Protein AF-0000000079760863 (afdb_homodimer)

Radius of gyration: 27.2 Å; Cα contacts (8 Å, |Δi|>4): 1030; chains: 2; bounding box: 60×74×77 Å

Nearest PDB structures (foldseek):
  4x6g-assembly1_D  TM=7.587E-01  e=1.994E-22  Pseudomonas aeruginosa PAO1
  4x6g-assembly2_H  TM=7.194E-01  e=5.318E-22  Pseudomonas aeruginosa PAO1
  1ixc-assembly1_B-2  TM=5.831E-01  e=1.824E-23  Cupriavidus necator
  7d98-assembly1_Q  TM=5.844E-01  e=5.173E-23  Cupriavidus necator
  4x6g-assembly1_C  TM=5.797E-01  e=3.462E-22  Pseudomonas aeruginosa PAO1

InterPro domains:
  IPR000847 LysR, HTH, N-terminal domain [PF00126] (4-62)
  IPR000847 LysR, HTH, N-terminal domain [PR00039] (18-29)
  IPR000847 LysR, HTH, N-terminal domain [PR00039] (29-39)
  IPR000847 LysR, HTH, N-terminal domain [PR00039] (39-50)
  IPR000847 LysR, HTH, N-terminal domain [PS50931] (1-58)
  IPR005119 LysR, substrate-binding [PF03466] (89-304)
  IPR036388 Winged helix-like DNA-binding domain superfamily [G3DSA:1.10.10.10] (1-87)
  IPR036390 Winged helix DNA-binding domain superfamily [SSF46785] (1-86)
  IPR050950 HTH-type LysR transcriptional regulators [PTHR30419] (1-305)

pLDDT: mean 84.94, std 11.43, range [38.78, 96.94]

Solvent-accessible surface area (backbone atoms only — not comparable to full-atom values): 33447 Å² total; per-residue (Å²): 137,55,77,67,56,42,52,50,58,48,37,29,54,73,55,23,22,61,59,62,21,14,58,73,68,73,47,53,44,68,56,50,50,48,50,51,52,51,52,25,58,76,68,71,46,65,39,58,43,78,51,98,79,26,40,41,64,32,73,59,20,49,52,47,45,53,52,35,51,50,51,52,48,51,51,51,33,47,53,48,50,50,38,52,73,62,61,47,65,60,49,77,46,34,35,32,30,38,53,82,48,37,51,56,44,44,55,58,37,50,62,57,46,40,71,77,38,72,51,44,46,71,42,62,40,69,42,54,69,73,55,40,53,51,32,41,75,69,60,73,30,57,36,32,41,44,63,71,80,77,89,48,89,67,44,38,79,43,81,40,36,65,36,48,39,25,39,36,30,9,70,81,36,76,68,37,65,66,42,70,75,45,62,47,87,85,87,55,56,31,66,56,64,71,84,71,50,59,82,42,49,36,37,38,46,45,64,89,38,64,69,13,38,49,49,52,50,48,33,54,74,70,69,44,66,72,47,97,58,43,52,44,91,40,67,63,22,48,51,52,27,12,52,68,57,71,27,31,32,71,42,49,44,63,58,62,71,61,50,58,60,95,58,65,58,40,60,22,24,62,80,44,96,71,40,54,47,51,34,30,40,31,33,55,55,87,58,67,74,44,71,70,53,52,49,49,54,53,48,52,26,36,59,56,67,68,54,82,129,138,54,77,68,54,42,51,50,58,50,35,30,55,72,56,24,24,62,58,60,20,14,58,73,68,73,47,53,44,68,57,49,50,49,50,51,52,50,52,26,57,74,67,70,46,67,39,57,43,78,52,98,79,27,41,40,65,32,75,60,20,49,52,48,44,52,51,37,50,49,51,52,47,52,50,51,31,49,53,48,51,50,38,53,72,63,61,46,65,60,48,77,45,34,36,32,32,39,55,80,49,37,50,55,44,44,55,57,37,51,61,58,46,40,72,77,36,72,50,45,46,72,42,62,40,70,42,54,69,75,54,40,53,52,32,42,74,70,60,72,31,56,34,33,40,44,63,71,82,78,88,48,90,66,42,38,80,41,81,40,37,64,36,48,38,25,39,36,29,8,70,83,36,77,70,35,65,68,43,70,75,46,65,47,89,84,85,57,55,32,67,56,65,73,83,72,50,59,83,43,49,37,38,40,47,45,62,91,36,65,68,14,37,48,49,53,51,49,33,56,74,70,70,41,67,73,49,96,58,43,54,43,91,40,66,64,22,49,52,52,26,13,53,68,58,71,26,32,31,72,42,48,45,64,56,62,71,62,50,60,59,95,60,63,61,40,60,22,25,61,80,45,96,71,41,54,47,49,35,30,40,31,32,54,56,86,58,69,72,44,71,68,54,51,49,49,53,54,50,53,25,38,59,56,68,67,55,80,128

Structure (mmCIF, N/CA/C/O backbone):
data_AF-0000000079760863-model_v1
#
loop_
_entity.id
_entity.type
_entity.pdbx_description
1 polymer 'HTH-type transcriptional regulator CynR'
#
loop_
_atom_site.group_PDB
_atom_site.id
_atom_site.type_symbol
_atom_site.label_atom_id
_atom_site.label_alt_id
_atom_site.label_comp_id
_atom_site.label_asym_id
_atom_site.label_entity_id
_atom_site.label_seq_id
_atom_site.pdbx_PDB_ins_code
_atom_site.Cartn_x
_atom_site.Cartn_y
_atom_site.Cartn_z
_atom_site.occupancy
_atom_site.B_iso_or_equiv
_atom_site.auth_seq_id
_atom_site.auth_comp_id
_atom_site.auth_asym_id
_atom_site.auth_atom_id
_atom_site.pdbx_PDB_model_num
ATOM 1 N N . MET A 1 1 ? 11.883 18.141 37.844 1 45.69 1 MET A N 1
ATOM 2 C CA . MET A 1 1 ? 11.547 17.219 36.781 1 45.69 1 MET A CA 1
ATOM 3 C C . MET A 1 1 ? 11.891 17.828 35.406 1 45.69 1 MET A C 1
ATOM 5 O O . MET A 1 1 ? 11.555 18.984 35.125 1 45.69 1 MET A O 1
ATOM 9 N N . ASN A 1 2 ? 12.93 17.328 34.875 1 58.75 2 ASN A N 1
ATOM 10 C CA . ASN A 1 2 ? 13.438 17.797 33.562 1 58.75 2 ASN A CA 1
ATOM 11 C C . ASN A 1 2 ? 12.68 17.172 32.406 1 58.75 2 ASN A C 1
ATOM 13 O O . ASN A 1 2 ? 12.305 16 32.469 1 58.75 2 ASN A O 1
ATOM 17 N N . ILE A 1 3 ? 12.219 17.969 31.547 1 65.38 3 ILE A N 1
ATOM 18 C CA . ILE A 1 3 ? 11.414 17.594 30.406 1 65.38 3 ILE A CA 1
ATOM 19 C C . ILE A 1 3 ? 12.047 16.391 29.703 1 65.38 3 ILE A C 1
ATOM 21 O O . ILE A 1 3 ? 11.336 15.508 29.203 1 65.38 3 ILE A O 1
ATOM 25 N N . HIS A 1 4 ? 13.258 16.281 29.844 1 65.5 4 HIS A N 1
ATOM 26 C CA . HIS A 1 4 ? 13.977 15.172 29.203 1 65.5 4 HIS A CA 1
ATOM 27 C C . HIS A 1 4 ? 13.695 13.852 29.922 1 65.5 4 HIS A C 1
ATOM 29 O O . HIS A 1 4 ? 13.625 12.805 29.281 1 65.5 4 HIS A O 1
ATOM 35 N N . GLU A 1 5 ? 13.484 14.086 31.125 1 72.62 5 GLU A N 1
ATOM 36 C CA . GLU A 1 5 ? 13.273 12.883 31.938 1 72.62 5 GLU A CA 1
ATOM 37 C C . GLU A 1 5 ? 11.898 12.273 31.672 1 72.62 5 GLU A C 1
ATOM 39 O O . GLU A 1 5 ? 11.695 11.07 31.875 1 72.62 5 GLU A O 1
ATOM 44 N N . LEU A 1 6 ? 11.055 13.117 31.297 1 77.69 6 LEU A N 1
ATOM 45 C CA . LEU A 1 6 ? 9.719 12.625 30.969 1 77.69 6 LEU A CA 1
ATOM 46 C C . LEU A 1 6 ? 9.781 11.625 29.812 1 77.69 6 LEU A C 1
ATOM 48 O O . LEU A 1 6 ? 9.07 10.625 29.812 1 77.69 6 LEU A O 1
ATOM 52 N N . ASN A 1 7 ? 10.672 11.844 28.922 1 80.06 7 ASN A N 1
ATOM 53 C CA . ASN A 1 7 ? 10.852 10.969 27.766 1 80.06 7 ASN A CA 1
ATOM 54 C C . ASN A 1 7 ? 11.406 9.609 28.172 1 80.06 7 ASN A C 1
ATOM 56 O O . ASN A 1 7 ? 11.117 8.602 27.516 1 80.06 7 ASN A O 1
ATOM 60 N N . TYR A 1 8 ? 12.133 9.641 29.281 1 83.75 8 TYR A N 1
ATOM 61 C CA . TYR A 1 8 ? 12.734 8.398 29.734 1 83.75 8 TYR A CA 1
ATOM 62 C C . TYR A 1 8 ? 11.664 7.383 30.125 1 83.75 8 TYR A C 1
ATOM 64 O O . TYR A 1 8 ? 11.703 6.23 29.688 1 83.75 8 TYR A O 1
ATOM 72 N N . VAL A 1 9 ? 10.711 7.859 30.844 1 84.5 9 VAL A N 1
ATOM 73 C CA . VAL A 1 9 ? 9.648 6.98 31.344 1 84.5 9 VAL A CA 1
ATOM 74 C C . VAL A 1 9 ? 8.82 6.465 30.172 1 84.5 9 VAL A C 1
ATOM 76 O O . VAL A 1 9 ? 8.492 5.277 30.109 1 84.5 9 VAL A O 1
ATOM 79 N N . LEU A 1 10 ? 8.578 7.301 29.25 1 83.81 10 LEU A N 1
ATOM 80 C CA . LEU A 1 10 ? 7.77 6.922 28.094 1 83.81 10 LEU A CA 1
ATOM 81 C C . LEU A 1 10 ? 8.5 5.895 27.234 1 83.81 10 LEU A C 1
ATOM 83 O O . LEU A 1 10 ? 7.883 4.945 26.734 1 83.81 10 LEU A O 1
ATOM 87 N N . CYS A 1 11 ? 9.719 6.066 27.094 1 85.75 11 CYS A N 1
ATOM 88 C CA . CYS A 1 11 ? 10.523 5.152 26.297 1 85.75 11 CYS A CA 1
ATOM 89 C C . CYS A 1 11 ? 10.617 3.785 26.953 1 85.75 11 CYS A C 1
ATOM 91 O O . CYS A 1 11 ? 10.578 2.758 26.281 1 85.75 11 CYS A O 1
ATOM 93 N N . ILE A 1 12 ? 10.758 3.795 28.234 1 88.19 12 ILE A N 1
ATOM 94 C CA . ILE A 1 12 ? 10.805 2.541 28.984 1 88.19 12 ILE A CA 1
ATOM 95 C C . ILE A 1 12 ? 9.492 1.784 28.797 1 88.19 12 ILE A C 1
ATOM 97 O O . ILE A 1 12 ? 9.492 0.575 28.547 1 88.19 12 ILE A O 1
ATOM 101 N N . ALA A 1 13 ? 8.438 2.482 28.844 1 84.5 13 ALA A N 1
ATOM 102 C CA . ALA A 1 13 ? 7.125 1.866 28.688 1 84.5 13 ALA A CA 1
ATOM 103 C C . ALA A 1 13 ? 6.945 1.314 27.281 1 84.5 13 ALA A C 1
ATOM 105 O O . ALA A 1 13 ? 6.371 0.239 27.094 1 84.5 13 ALA A O 1
ATOM 106 N N . LYS A 1 14 ? 7.367 2.109 26.344 1 79.38 14 LYS A N 1
ATOM 107 C CA . LYS A 1 14 ? 7.266 1.755 24.938 1 79.38 14 LYS A CA 1
ATOM 108 C C . LYS A 1 14 ? 7.977 0.434 24.656 1 79.38 14 LYS A C 1
ATOM 110 O O . LYS A 1 14 ? 7.426 -0.436 23.969 1 79.38 14 LYS A O 1
ATOM 115 N N . HIS A 1 15 ? 9.125 0.289 25.125 1 81.31 15 HIS A N 1
ATOM 116 C CA . HIS A 1 15 ? 9.961 -0.858 24.797 1 81.31 15 HIS A CA 1
ATOM 117 C C . HIS A 1 15 ? 9.82 -1.969 25.828 1 81.31 15 HIS A C 1
ATOM 119 O O . HIS A 1 15 ? 10.18 -3.119 25.562 1 81.31 15 HIS A O 1
ATOM 125 N N . GLN A 1 16 ? 9.328 -1.626 27 1 84.12 16 GLN A N 1
ATOM 126 C CA . GLN A 1 16 ? 9.219 -2.516 28.141 1 84.12 16 GLN A CA 1
ATOM 127 C C . GLN A 1 16 ? 10.539 -3.229 28.422 1 84.12 16 GLN A C 1
ATOM 129 O O . GLN A 1 16 ? 10.547 -4.352 28.938 1 84.12 16 GLN A O 1
ATOM 134 N N . ASN A 1 17 ? 11.547 -2.656 27.875 1 86.06 17 ASN A N 1
ATOM 135 C CA . ASN A 1 17 ? 12.914 -3.131 28.016 1 86.06 17 ASN A CA 1
ATOM 136 C C . ASN A 1 17 ? 13.891 -1.974 28.203 1 86.06 17 ASN A C 1
ATOM 138 O O . ASN A 1 17 ? 13.977 -1.08 27.359 1 86.06 17 ASN A O 1
ATOM 142 N N . MET A 1 18 ? 14.672 -2.092 29.281 1 88.94 18 MET A N 1
ATOM 143 C CA . MET A 1 18 ? 15.539 -0.987 29.688 1 88.94 18 MET A CA 1
ATOM 144 C C . MET A 1 18 ? 16.656 -0.781 28.672 1 88.94 18 MET A C 1
ATOM 146 O O . MET A 1 18 ? 16.969 0.355 28.312 1 88.94 18 MET A O 1
ATOM 150 N N . THR A 1 19 ? 17.109 -1.841 28.156 1 87.06 19 THR A N 1
ATOM 151 C CA . THR A 1 19 ? 18.219 -1.749 27.203 1 87.06 19 THR A CA 1
ATOM 152 C C . THR A 1 19 ? 17.734 -1.143 25.891 1 87.06 19 THR A C 1
ATOM 154 O O . THR A 1 19 ? 18.406 -0.259 25.328 1 87.06 19 THR A O 1
ATOM 157 N N . LYS A 1 20 ? 16.656 -1.593 25.469 1 86.44 20 LYS A N 1
ATOM 158 C CA . LYS A 1 20 ? 16.094 -1.073 24.219 1 86.44 20 LYS A CA 1
ATOM 159 C C . LYS A 1 20 ? 15.711 0.396 24.359 1 86.44 20 LYS A C 1
ATOM 161 O O . LYS A 1 20 ? 15.938 1.193 23.453 1 86.44 20 LYS A O 1
ATOM 166 N N . ALA A 1 21 ? 15.18 0.655 25.469 1 86.81 21 ALA A N 1
ATOM 167 C CA . ALA A 1 21 ? 14.789 2.039 25.734 1 86.81 21 ALA A CA 1
ATOM 168 C C . ALA A 1 21 ? 16.016 2.953 25.781 1 86.81 21 ALA A C 1
ATOM 170 O O . ALA A 1 21 ? 16 4.031 25.172 1 86.81 21 ALA A O 1
ATOM 171 N N . ALA A 1 22 ? 17.047 2.525 26.359 1 86.88 22 ALA A N 1
ATOM 172 C CA . ALA A 1 22 ? 18.281 3.312 26.469 1 86.88 22 ALA A CA 1
ATOM 173 C C . ALA A 1 22 ? 18.891 3.547 25.094 1 86.88 22 ALA A C 1
ATOM 175 O O . ALA A 1 22 ? 19.375 4.645 24.797 1 86.88 22 ALA A O 1
ATOM 176 N N . ARG A 1 23 ? 18.797 2.574 24.312 1 83.31 23 ARG A N 1
ATOM 177 C CA . ARG A 1 23 ? 19.328 2.674 22.953 1 83.31 23 ARG A CA 1
ATOM 178 C C . ARG A 1 23 ? 18.594 3.74 22.156 1 83.31 23 ARG A C 1
ATOM 180 O O . ARG A 1 23 ? 19.219 4.547 21.453 1 83.31 23 ARG A O 1
ATOM 187 N N . GLU A 1 24 ? 17.359 3.744 22.406 1 77.44 24 GLU A N 1
ATOM 188 C CA . GLU A 1 24 ? 16.562 4.734 21.688 1 77.44 24 GLU A CA 1
ATOM 189 C C . GLU A 1 24 ? 16.859 6.145 22.188 1 77.44 24 GLU A C 1
ATOM 191 O O . GLU A 1 24 ? 16.828 7.102 21.406 1 77.44 24 GLU A O 1
ATOM 196 N N . LEU A 1 25 ? 17.188 6.25 23.375 1 79.06 25 LEU A N 1
ATOM 197 C CA . LEU A 1 25 ? 17.391 7.547 24.016 1 79.06 25 LEU A CA 1
ATOM 198 C C . LEU A 1 25 ? 18.859 7.98 23.891 1 79.06 25 LEU A C 1
ATOM 200 O O . LEU A 1 25 ? 19.203 9.094 24.297 1 79.06 25 LEU A O 1
ATOM 204 N N . TYR A 1 26 ? 19.641 7.078 23.297 1 79.94 26 TYR A N 1
ATOM 205 C CA . TYR A 1 26 ? 21.062 7.336 23.094 1 79.94 26 TYR A CA 1
ATOM 206 C C . TYR A 1 26 ? 21.766 7.602 24.422 1 79.94 26 TYR A C 1
ATOM 208 O O . TYR A 1 26 ? 22.562 8.531 24.547 1 79.94 26 TYR A O 1
ATOM 216 N N . ILE A 1 27 ? 21.359 6.82 25.438 1 82.44 27 ILE A N 1
ATOM 217 C CA . ILE A 1 27 ? 22.016 6.848 26.75 1 82.44 27 ILE A CA 1
ATOM 218 C C . ILE A 1 27 ? 22.297 5.422 27.219 1 82.44 27 ILE A C 1
ATOM 220 O O . ILE A 1 27 ? 21.859 4.457 26.594 1 82.44 27 ILE A O 1
ATOM 224 N N . SER A 1 28 ? 23.188 5.242 28.141 1 85.81 28 SER A N 1
ATOM 225 C CA . SER A 1 28 ? 23.516 3.914 28.656 1 85.81 28 SER A CA 1
ATOM 226 C C . SER A 1 28 ? 22.375 3.367 29.516 1 85.81 28 SER A C 1
ATOM 228 O O . SER A 1 28 ? 21.625 4.133 30.125 1 85.81 28 SER A O 1
ATOM 230 N N . GLN A 1 29 ? 22.281 2.096 29.453 1 89.25 29 GLN A N 1
ATOM 231 C CA . GLN A 1 29 ? 21.25 1.425 30.234 1 89.25 29 GLN A CA 1
ATOM 232 C C . GLN A 1 29 ? 21.406 1.732 31.719 1 89.25 29 GLN A C 1
ATOM 234 O O . GLN A 1 29 ? 20.422 2.031 32.406 1 89.25 29 GLN A O 1
ATOM 239 N N . PRO A 1 30 ? 22.641 1.78 32.312 1 90.31 30 PRO A N 1
ATOM 240 C CA . PRO A 1 30 ? 22.75 2.141 33.719 1 90.31 30 PRO A CA 1
ATOM 241 C C . PRO A 1 30 ? 22.281 3.561 34.031 1 90.31 30 PRO A C 1
ATOM 243 O O . PRO A 1 30 ? 21.688 3.814 35.062 1 90.31 30 PRO A O 1
ATOM 246 N N . THR A 1 31 ? 22.516 4.426 33.156 1 86.56 31 THR A N 1
ATOM 247 C CA . THR A 1 31 ? 22.078 5.809 33.312 1 86.56 31 THR A CA 1
ATOM 248 C C . THR A 1 31 ? 20.547 5.895 33.344 1 86.56 31 THR A C 1
ATOM 250 O O . THR A 1 31 ? 19.969 6.57 34.188 1 86.56 31 THR A O 1
ATOM 253 N N . LEU A 1 32 ? 19.984 5.223 32.406 1 90.88 32 LEU A N 1
ATOM 254 C CA . LEU A 1 32 ? 18.531 5.219 32.344 1 90.88 32 LEU A CA 1
ATOM 255 C C . LEU A 1 32 ? 17.938 4.605 33.625 1 90.88 32 LEU A C 1
ATOM 257 O O . LEU A 1 32 ? 16.953 5.109 34.156 1 90.88 32 LEU A O 1
ATOM 261 N N . SER A 1 33 ? 18.547 3.512 34.062 1 91.06 33 SER A N 1
ATOM 262 C CA . SER A 1 33 ? 18.094 2.842 35.281 1 91.06 33 SER A CA 1
ATOM 263 C C . SER A 1 33 ? 18.203 3.756 36.5 1 91.06 33 SER A C 1
ATOM 265 O O . SER A 1 33 ? 17.297 3.811 37.344 1 91.06 33 SER A O 1
ATOM 267 N N . LYS A 1 34 ? 19.297 4.453 36.562 1 90.12 34 LYS A N 1
ATOM 268 C CA . LYS A 1 34 ? 19.516 5.391 37.656 1 90.12 34 LYS A CA 1
ATOM 269 C C . LYS A 1 34 ? 18.453 6.496 37.656 1 90.12 34 LYS A C 1
ATOM 271 O O . LYS A 1 34 ? 17.953 6.887 38.719 1 90.12 34 LYS A O 1
ATOM 276 N N . HIS A 1 35 ? 18.25 6.949 36.5 1 88.38 35 HIS A N 1
ATOM 277 C CA . HIS A 1 35 ? 17.25 8.016 36.375 1 88.38 35 HIS A CA 1
ATOM 278 C C . HIS A 1 35 ? 15.883 7.539 36.844 1 88.38 35 HIS A C 1
ATOM 280 O O . HIS A 1 35 ? 15.172 8.258 37.531 1 88.38 35 HIS A O 1
ATOM 286 N N . LEU A 1 36 ? 15.539 6.359 36.406 1 90.19 36 LEU A N 1
ATOM 287 C CA . LEU A 1 36 ? 14.234 5.82 36.781 1 90.19 36 LEU A CA 1
ATOM 288 C C . LEU A 1 36 ? 14.164 5.645 38.312 1 90.19 36 LEU A C 1
ATOM 290 O O . LEU A 1 36 ? 13.156 5.996 38.906 1 90.19 36 LEU A O 1
ATOM 294 N N . GLY A 1 37 ? 15.164 5.02 38.875 1 89.81 37 GLY A N 1
ATOM 295 C CA . GLY A 1 37 ? 15.211 4.855 40.312 1 89.81 37 GLY A CA 1
ATOM 296 C C . GLY A 1 37 ? 15.094 6.168 41.062 1 89.81 37 GLY A C 1
ATOM 297 O O . GLY A 1 37 ? 14.359 6.254 42.062 1 89.81 37 GLY A O 1
ATOM 298 N N . LYS A 1 38 ? 15.844 7.125 40.594 1 86.44 38 LYS A N 1
ATOM 299 C CA . LYS A 1 38 ? 15.789 8.445 41.219 1 86.44 38 LYS A CA 1
ATOM 300 C C . LYS A 1 38 ? 14.383 9.039 41.125 1 86.44 38 LYS A C 1
ATOM 302 O O . LYS A 1 38 ? 13.875 9.586 42.125 1 86.44 38 LYS A O 1
ATOM 307 N N . LEU A 1 39 ? 13.797 8.992 39.969 1 85.25 39 LEU A N 1
ATOM 308 C CA . LEU A 1 39 ? 12.453 9.523 39.75 1 85.25 39 LEU A CA 1
ATOM 309 C C . LEU A 1 39 ? 11.445 8.836 40.656 1 85.25 39 LEU A C 1
ATOM 311 O O . LEU A 1 39 ? 10.617 9.5 41.312 1 85.25 39 LEU A O 1
ATOM 315 N N . GLU A 1 40 ? 11.555 7.457 40.781 1 88.62 40 GLU A N 1
ATOM 316 C CA . GLU A 1 40 ? 10.633 6.703 41.625 1 88.62 40 GLU A CA 1
ATOM 317 C C . GLU A 1 40 ? 10.82 7.047 43.094 1 88.62 40 GLU A C 1
ATOM 319 O O . GLU A 1 40 ? 9.844 7.129 43.844 1 88.62 40 GLU A O 1
ATOM 324 N N . ARG A 1 41 ? 12.023 7.316 43.469 1 85.75 41 ARG A N 1
ATOM 325 C CA . ARG A 1 41 ? 12.312 7.73 44.844 1 85.75 41 ARG A CA 1
ATOM 326 C C . ARG A 1 41 ? 11.734 9.109 45.125 1 85.75 41 ARG A C 1
ATOM 328 O O . ARG A 1 41 ? 11.148 9.328 46.188 1 85.75 41 ARG A O 1
ATOM 335 N N . GLU A 1 42 ? 11.898 9.977 44.25 1 81.5 42 GLU A N 1
ATOM 336 C CA . GLU A 1 42 ? 11.391 11.336 44.438 1 81.5 42 GLU A CA 1
ATOM 337 C C . GLU A 1 42 ? 9.867 11.344 44.5 1 81.5 42 GLU A C 1
ATOM 339 O O . GLU A 1 42 ? 9.281 12.109 45.281 1 81.5 42 GLU A O 1
ATOM 344 N N . LEU A 1 43 ? 9.305 10.453 43.719 1 80.62 43 LEU A N 1
ATOM 345 C CA . LEU A 1 43 ? 7.848 10.383 43.656 1 80.62 43 LEU A CA 1
ATOM 346 C C . LEU A 1 43 ? 7.312 9.539 44.812 1 80.62 43 LEU A C 1
ATOM 348 O O . LEU A 1 43 ? 6.133 9.633 45.156 1 80.62 43 LEU A O 1
ATOM 352 N N . GLY A 1 44 ? 8.156 8.695 45.344 1 85 44 GLY A N 1
ATOM 353 C CA . GLY A 1 44 ? 7.777 7.812 46.438 1 85 44 GLY A CA 1
ATOM 354 C C . GLY A 1 44 ? 6.922 6.641 46 1 85 44 GLY A C 1
ATOM 355 O O . GLY A 1 44 ? 6.199 6.055 46.812 1 85 44 GLY A O 1
ATOM 356 N N . ILE A 1 45 ? 6.863 6.469 44.75 1 84.38 45 ILE A N 1
ATOM 357 C CA . ILE A 1 45 ? 6.043 5.398 44.188 1 84.38 45 ILE A CA 1
ATOM 358 C C . ILE A 1 45 ? 6.77 4.738 43.031 1 84.38 45 ILE A C 1
ATOM 360 O O . ILE A 1 45 ? 7.555 5.387 42.312 1 84.38 45 ILE A O 1
ATOM 364 N N . LYS A 1 46 ? 6.52 3.455 42.812 1 89.81 46 LYS A N 1
ATOM 365 C CA . LYS A 1 46 ? 7.086 2.736 41.656 1 89.81 46 LYS A CA 1
ATOM 366 C C . LYS A 1 46 ? 6.262 2.967 40.406 1 89.81 46 LYS A C 1
ATOM 368 O O . LYS A 1 46 ? 5.031 2.883 40.438 1 89.81 46 LYS A O 1
ATOM 373 N N . LEU A 1 47 ? 6.945 3.256 39.344 1 89.38 47 LEU A N 1
ATOM 374 C CA . LEU A 1 47 ? 6.27 3.498 38.094 1 89.38 47 LEU A CA 1
ATOM 375 C C . LEU A 1 47 ? 6.207 2.223 37.25 1 89.38 47 LEU A C 1
ATOM 377 O O . LEU A 1 47 ? 5.324 2.07 36.406 1 89.38 47 LEU A O 1
ATOM 381 N N . PHE A 1 48 ? 7.18 1.295 37.438 1 92.38 48 PHE A N 1
ATOM 382 C CA . PHE A 1 48 ? 7.238 0.048 36.688 1 92.38 48 PHE A CA 1
ATOM 383 C C . PHE A 1 48 ? 7.422 -1.142 37.625 1 92.38 48 PHE A C 1
ATOM 385 O O . PHE A 1 48 ? 8.109 -1.036 38.656 1 92.38 48 PHE A O 1
ATOM 392 N N . ASN A 1 49 ? 6.695 -2.26 37.219 1 87.56 49 ASN A N 1
ATOM 393 C CA . ASN A 1 49 ? 6.984 -3.564 37.812 1 87.56 49 ASN A CA 1
ATOM 394 C C . ASN A 1 49 ? 7.848 -4.414 36.875 1 87.56 49 ASN A C 1
ATOM 396 O O . ASN A 1 49 ? 7.641 -4.418 35.688 1 87.56 49 ASN A O 1
ATOM 400 N N . ARG A 1 50 ? 8.867 -4.887 37.406 1 82.56 50 ARG A N 1
ATOM 401 C CA . ARG A 1 50 ? 9.734 -5.754 36.625 1 82.56 50 ARG A CA 1
ATOM 402 C C . ARG A 1 50 ? 9.242 -7.199 36.656 1 82.56 50 ARG A C 1
ATOM 404 O O . ARG A 1 50 ? 9.188 -7.816 37.719 1 82.56 50 ARG A O 1
ATOM 411 N N . VAL A 1 51 ? 8.672 -7.656 35.594 1 75.56 51 VAL A N 1
ATOM 412 C CA . VAL A 1 51 ? 8.242 -9.047 35.438 1 75.56 51 VAL A CA 1
ATOM 413 C C . VAL A 1 51 ? 9.062 -9.727 34.344 1 75.56 51 VAL A C 1
ATOM 415 O O . VAL A 1 51 ? 9.008 -9.32 33.188 1 75.56 51 VAL A O 1
ATOM 418 N N . ASP A 1 52 ? 9.727 -10.844 34.531 1 72.38 52 ASP A N 1
ATOM 419 C CA . ASP A 1 52 ? 10.523 -11.609 33.594 1 72.38 52 ASP A CA 1
ATOM 420 C C . ASP A 1 52 ? 11.367 -10.695 32.719 1 72.38 52 ASP A C 1
ATOM 422 O O . ASP A 1 52 ? 11.328 -10.797 31.484 1 72.38 52 ASP A O 1
ATOM 426 N N . ASN A 1 53 ? 11.906 -9.641 33.25 1 75.5 53 ASN A N 1
ATOM 427 C CA . ASN A 1 53 ? 12.82 -8.719 32.562 1 75.5 53 ASN A CA 1
ATOM 428 C C . ASN A 1 53 ? 12.062 -7.691 31.734 1 75.5 53 ASN A C 1
ATOM 430 O O . ASN A 1 53 ? 12.656 -7.004 30.906 1 75.5 53 ASN A O 1
ATOM 434 N N . CYS A 1 54 ? 10.766 -7.734 31.984 1 82.31 54 CYS A N 1
ATOM 435 C CA . CYS A 1 54 ? 9.938 -6.738 31.312 1 82.31 54 CYS A CA 1
ATOM 436 C C . CYS A 1 54 ? 9.453 -5.676 32.281 1 82.31 54 CYS A C 1
ATOM 438 O O . CYS A 1 54 ? 9.047 -5.996 33.406 1 82.31 54 CYS A O 1
ATOM 440 N N . TYR A 1 55 ? 9.641 -4.477 31.922 1 87.31 55 TYR A N 1
ATOM 441 C CA . TYR A 1 55 ? 9.141 -3.354 32.688 1 87.31 55 TYR A CA 1
ATOM 442 C C . TYR A 1 55 ? 7.703 -3.023 32.312 1 87.31 55 TYR A C 1
ATOM 444 O O . TYR A 1 55 ? 7.449 -2.459 31.266 1 87.31 55 TYR A O 1
ATOM 452 N N . ILE A 1 56 ? 6.812 -3.387 33.25 1 84.69 56 ILE A N 1
ATOM 453 C CA . ILE A 1 56 ? 5.395 -3.146 33 1 84.69 56 ILE A CA 1
ATOM 454 C C . ILE A 1 56 ? 4.918 -1.969 33.844 1 84.69 56 ILE A C 1
ATOM 456 O O . ILE A 1 56 ? 5.133 -1.94 35.062 1 84.69 56 ILE A O 1
ATOM 460 N N . PRO A 1 57 ? 4.309 -0.997 33.188 1 85.62 57 PRO A N 1
ATOM 461 C CA . PRO A 1 57 ? 3.84 0.166 33.938 1 85.62 57 PRO A CA 1
ATOM 462 C C . PRO A 1 57 ? 2.836 -0.206 35.031 1 85.62 57 PRO A C 1
ATOM 464 O O . PRO A 1 57 ? 1.955 -1.039 34.812 1 85.62 57 PRO A O 1
ATOM 467 N N . THR A 1 58 ? 3.043 0.284 36.281 1 83 58 THR A N 1
ATOM 468 C CA . THR A 1 58 ? 2.043 0.211 37.312 1 83 58 THR A CA 1
ATOM 469 C C . THR A 1 58 ? 0.888 1.169 37.031 1 83 58 THR A C 1
ATOM 471 O O . THR A 1 58 ? 0.881 1.86 36.031 1 83 58 THR A O 1
ATOM 474 N N . TYR A 1 59 ? -0.079 1.11 37.938 1 80.25 59 TYR A N 1
ATOM 475 C CA . TYR A 1 59 ? -1.14 2.105 37.812 1 80.25 59 TYR A CA 1
ATOM 476 C C . TYR A 1 59 ? -0.571 3.518 37.844 1 80.25 59 TYR A C 1
ATOM 478 O O . TYR A 1 59 ? -0.939 4.375 37.031 1 80.25 59 TYR A O 1
ATOM 486 N N . ALA A 1 60 ? 0.246 3.711 38.812 1 82.12 60 ALA A N 1
ATOM 487 C CA . ALA A 1 60 ? 0.92 5.004 38.938 1 82.12 60 ALA A CA 1
ATOM 488 C C . ALA A 1 60 ? 1.764 5.297 37.688 1 82.12 60 ALA A C 1
ATOM 490 O O . ALA A 1 60 ? 1.843 6.445 37.25 1 82.12 60 ALA A O 1
ATOM 491 N N . GLY A 1 61 ? 2.389 4.258 37.188 1 84.25 61 GLY A N 1
ATOM 492 C CA . GLY A 1 61 ? 3.166 4.41 35.969 1 84.25 61 GLY A CA 1
ATOM 493 C C . GLY A 1 61 ? 2.334 4.867 34.812 1 84.25 61 GLY A C 1
ATOM 494 O O . GLY A 1 61 ? 2.744 5.762 34.062 1 84.25 61 GLY A O 1
ATOM 495 N N . ARG A 1 62 ? 1.191 4.383 34.719 1 79.44 62 ARG A N 1
ATOM 496 C CA . ARG A 1 62 ? 0.29 4.75 33.656 1 79.44 62 ARG A CA 1
ATOM 497 C C . ARG A 1 62 ? -0.167 6.199 33.781 1 79.44 62 ARG A C 1
ATOM 499 O O . ARG A 1 62 ? -0.224 6.934 32.781 1 79.44 62 ARG A O 1
ATOM 506 N N . ARG A 1 63 ? -0.443 6.574 34.969 1 78.94 63 ARG A N 1
ATOM 507 C CA . ARG A 1 63 ? -0.867 7.949 35.219 1 78.94 63 ARG A CA 1
ATOM 508 C C . ARG A 1 63 ? 0.267 8.93 34.938 1 78.94 63 ARG A C 1
ATOM 510 O O . ARG A 1 63 ? 0.042 10 34.375 1 78.94 63 ARG A O 1
ATOM 517 N N . TYR A 1 64 ? 1.411 8.547 35.344 1 80.31 64 TYR A N 1
ATOM 518 C CA . TYR A 1 64 ? 2.572 9.391 35.094 1 80.31 64 TYR A CA 1
ATOM 519 C C . TYR A 1 64 ? 2.846 9.516 33.594 1 80.31 64 TYR A C 1
ATOM 521 O O . TYR A 1 64 ? 3.207 10.586 33.125 1 80.31 64 TYR A O 1
ATOM 529 N N . MET A 1 65 ? 2.67 8.445 32.938 1 81.19 65 MET A N 1
ATOM 530 C CA . MET A 1 65 ? 2.867 8.461 31.5 1 81.19 65 MET A CA 1
ATOM 531 C C . MET A 1 65 ? 1.896 9.43 30.828 1 81.19 65 MET A C 1
ATOM 533 O O . MET A 1 65 ? 2.27 10.141 29.906 1 81.19 65 MET A O 1
ATOM 537 N N . GLU A 1 66 ? 0.737 9.438 31.297 1 75.19 66 GLU A N 1
ATOM 538 C CA . GLU A 1 66 ? -0.257 10.367 30.781 1 75.19 66 GLU A CA 1
ATOM 539 C C . GLU A 1 66 ? 0.16 11.82 31.016 1 75.19 66 GLU A C 1
ATOM 541 O O . GLU A 1 66 ? 0.074 12.648 30.109 1 75.19 66 GLU A O 1
ATOM 546 N N . TYR A 1 67 ? 0.566 11.992 32.281 1 72.5 67 TYR A N 1
ATOM 547 C CA . TYR A 1 67 ? 1.066 13.312 32.625 1 72.5 67 TYR A CA 1
ATOM 548 C C . TYR A 1 67 ? 2.256 13.711 31.766 1 72.5 67 TYR A C 1
ATOM 550 O O . TYR A 1 67 ? 2.287 14.805 31.219 1 72.5 67 TYR A O 1
ATOM 558 N N . ALA A 1 68 ? 3.207 12.852 31.688 1 77.69 68 ALA A N 1
ATOM 559 C CA . ALA A 1 68 ? 4.422 13.109 30.922 1 77.69 68 ALA A CA 1
ATOM 560 C C . ALA A 1 68 ? 4.094 13.414 29.453 1 77.69 68 ALA A C 1
ATOM 562 O O . ALA A 1 68 ? 4.629 14.367 28.875 1 77.69 68 ALA A O 1
ATOM 563 N N . SER A 1 69 ? 3.201 12.648 28.984 1 75.31 69 SER A N 1
ATOM 564 C CA . SER A 1 69 ? 2.799 12.836 27.594 1 75.31 69 SER A CA 1
ATOM 565 C C . SER A 1 69 ? 2.162 14.203 27.391 1 75.31 69 SER A C 1
ATOM 567 O O . SER A 1 69 ? 2.447 14.883 26.391 1 75.31 69 SER A O 1
ATOM 569 N N . ARG A 1 70 ? 1.428 14.617 28.297 1 71.19 70 ARG A N 1
ATOM 570 C CA . ARG A 1 70 ? 0.748 15.906 28.188 1 71.19 70 ARG A CA 1
ATOM 571 C C . ARG A 1 70 ? 1.741 17.062 28.281 1 71.19 70 ARG A C 1
ATOM 573 O O . ARG A 1 70 ? 1.629 18.031 27.547 1 71.19 70 ARG A O 1
ATOM 580 N N . VAL A 1 71 ? 2.645 16.953 29.156 1 73 71 VAL A N 1
ATOM 581 C CA . VAL A 1 71 ? 3.65 18 29.312 1 73 71 VAL A CA 1
ATOM 582 C C . VAL A 1 71 ? 4.5 18.109 28.062 1 73 71 VAL A C 1
ATOM 584 O O . VAL A 1 71 ? 4.773 19.219 27.578 1 73 71 VAL A O 1
ATOM 587 N N . LEU A 1 72 ? 4.855 17.016 27.641 1 73.81 72 LEU A N 1
ATOM 588 C CA . LEU A 1 72 ? 5.676 17.016 26.438 1 73.81 72 LEU A CA 1
ATOM 589 C C . LEU A 1 72 ? 4.906 17.609 25.25 1 73.81 72 LEU A C 1
ATOM 591 O O . LEU A 1 72 ? 5.473 18.344 24.438 1 73.81 72 LEU A O 1
ATOM 595 N N . GLU A 1 73 ? 3.707 17.359 25.25 1 74.38 73 GLU A N 1
ATOM 596 C CA . GLU A 1 73 ? 2.848 17.922 24.203 1 74.38 73 GLU A CA 1
ATOM 597 C C . GLU A 1 73 ? 2.76 19.438 24.328 1 74.38 73 GLU A C 1
ATOM 599 O O . GLU A 1 73 ? 2.836 20.141 23.312 1 74.38 73 GLU A O 1
ATOM 604 N N . LEU A 1 74 ? 2.576 19.859 25.516 1 70.12 74 LEU A N 1
ATOM 605 C CA . LEU A 1 74 ? 2.502 21.297 25.75 1 70.12 74 LEU A CA 1
ATOM 606 C C . LEU A 1 74 ? 3.809 21.984 25.359 1 70.12 74 LEU A C 1
ATOM 608 O O . LEU A 1 74 ? 3.799 23.062 24.766 1 70.12 74 LEU A O 1
ATOM 612 N N . THR A 1 75 ? 4.836 21.359 25.703 1 70.38 75 THR A N 1
ATOM 613 C CA . THR A 1 75 ? 6.148 21.906 25.375 1 70.38 75 THR A CA 1
ATOM 614 C C . THR A 1 75 ? 6.344 21.953 23.859 1 70.38 75 THR A C 1
ATOM 616 O O . THR A 1 75 ? 6.812 22.953 23.328 1 70.38 75 THR A O 1
ATOM 619 N N . ARG A 1 76 ? 5.977 20.938 23.25 1 72.5 76 ARG A N 1
ATOM 620 C CA . ARG A 1 76 ? 6.078 20.875 21.797 1 72.5 76 ARG A CA 1
ATOM 621 C C . ARG A 1 76 ? 5.23 21.969 21.156 1 72.5 76 ARG A C 1
ATOM 623 O O . ARG A 1 76 ? 5.668 22.625 20.203 1 72.5 76 ARG A O 1
ATOM 630 N N . ASN A 1 77 ? 4.148 22.141 21.656 1 73.56 77 ASN A N 1
ATOM 631 C CA . ASN A 1 77 ? 3.266 23.172 21.141 1 73.56 77 ASN A CA 1
ATOM 632 C C . ASN A 1 77 ? 3.869 24.562 21.312 1 73.56 77 ASN A C 1
ATOM 634 O O . ASN A 1 77 ? 3.785 25.406 20.406 1 73.56 77 ASN A O 1
ATOM 638 N N . TRP A 1 78 ? 4.379 24.734 22.391 1 68.06 78 TRP A N 1
ATOM 639 C CA . TRP A 1 78 ? 5.023 26.016 22.672 1 68.06 78 TRP A CA 1
ATOM 640 C C . TRP A 1 78 ? 6.168 26.266 21.688 1 68.06 78 TRP A C 1
ATOM 642 O O . TRP A 1 78 ? 6.305 27.375 21.156 1 68.06 78 TRP A O 1
ATOM 652 N N . GLU A 1 79 ? 6.914 25.328 21.547 1 69.06 79 GLU A N 1
ATOM 653 C CA . GLU A 1 79 ? 8.039 25.453 20.625 1 69.06 79 GLU A CA 1
ATOM 654 C C . GLU A 1 79 ? 7.566 25.766 19.203 1 69.06 79 GLU A C 1
ATOM 656 O O . GLU A 1 79 ? 8.164 26.594 18.516 1 69.06 79 GLU A O 1
ATOM 661 N N . LYS A 1 80 ? 6.543 25.203 18.812 1 71.31 80 LYS A N 1
ATOM 662 C CA . LYS A 1 80 ? 5.965 25.469 17.5 1 71.31 80 LYS A CA 1
ATOM 663 C C . LYS A 1 80 ? 5.441 26.906 17.406 1 71.31 80 LYS A C 1
ATOM 665 O O . LYS A 1 80 ? 5.66 27.594 16.406 1 71.31 80 LYS A O 1
ATOM 670 N N . GLU A 1 81 ? 4.801 27.266 18.391 1 69 81 GLU A N 1
ATOM 671 C CA . GLU A 1 81 ? 4.281 28.641 18.422 1 69 81 GLU A CA 1
ATOM 672 C C . GLU A 1 81 ? 5.41 29.656 18.391 1 69 81 GLU A C 1
ATOM 674 O O . GLU A 1 81 ? 5.312 30.672 17.688 1 69 81 GLU A O 1
ATOM 679 N N . LEU A 1 82 ? 6.336 2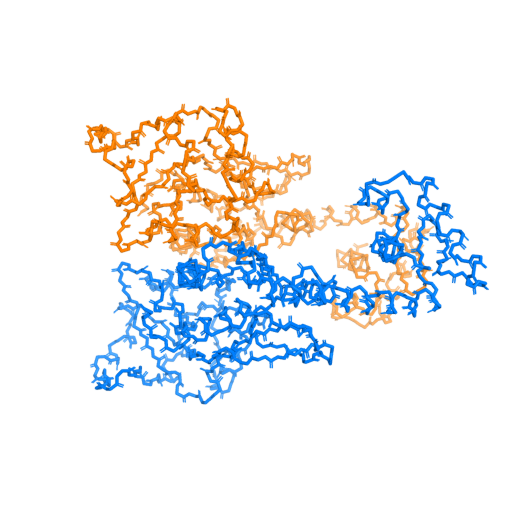9.344 19.109 1 64.44 82 LEU A N 1
ATOM 680 C CA . LEU A 1 82 ? 7.488 30.234 19.156 1 64.44 82 LEU A CA 1
ATOM 681 C C . LEU A 1 82 ? 8.141 30.359 17.781 1 64.44 82 LEU A C 1
ATOM 683 O O . LEU A 1 82 ? 8.531 31.453 17.359 1 64.44 82 LEU A O 1
ATOM 687 N N . GLU A 1 83 ? 8.273 29.266 17.141 1 65.75 83 GLU A N 1
ATOM 688 C CA . GLU A 1 83 ? 8.844 29.266 15.805 1 65.75 83 GLU A CA 1
ATOM 689 C C . GLU A 1 83 ? 7.984 30.078 14.836 1 65.75 83 GLU A C 1
ATOM 691 O O . GLU A 1 83 ? 8.508 30.781 13.969 1 65.75 83 GLU A O 1
ATOM 696 N N . ASP A 1 84 ? 6.793 29.984 14.961 1 67.19 84 ASP A N 1
ATOM 697 C CA . ASP A 1 84 ? 5.859 30.766 14.148 1 67.19 84 ASP A CA 1
ATOM 698 C C . ASP A 1 84 ? 6.043 32.25 14.383 1 67.19 84 ASP A C 1
ATOM 700 O O . ASP A 1 84 ? 6.012 33.062 13.438 1 67.19 84 ASP A O 1
ATOM 704 N N . LEU A 1 85 ? 6.113 32.531 15.562 1 60 85 LEU A N 1
ATOM 705 C CA . LEU A 1 85 ? 6.258 33.938 15.945 1 60 85 LEU A CA 1
ATOM 706 C C . LEU A 1 85 ? 7.559 34.5 15.406 1 60 85 LEU A C 1
ATOM 708 O O . LEU A 1 85 ? 7.613 35.688 15.031 1 60 85 LEU A O 1
ATOM 712 N N . ARG A 1 86 ? 8.492 33.594 15.422 1 60.47 86 ARG A N 1
ATOM 713 C CA . ARG A 1 86 ? 9.789 34.062 14.945 1 60.47 86 ARG A CA 1
ATOM 714 C C . ARG A 1 86 ? 9.844 34.062 13.422 1 60.47 86 ARG A C 1
ATOM 716 O O . ARG A 1 86 ? 10.844 34.5 12.836 1 60.47 86 ARG A O 1
ATOM 723 N N . SER A 1 87 ? 8.734 33.938 12.836 1 60.03 87 SER A N 1
ATOM 724 C CA . SER A 1 87 ? 8.625 33.906 11.383 1 60.03 87 SER A CA 1
ATOM 725 C C . SER A 1 87 ? 9.703 33.031 10.766 1 60.03 87 SER A C 1
ATOM 727 O O . SER A 1 87 ? 10.219 33.344 9.68 1 60.03 87 SER A O 1
ATOM 729 N N . LEU A 1 88 ? 10.281 32.312 11.648 1 56.5 88 LEU A N 1
ATOM 730 C CA . LEU A 1 88 ? 11.297 31.422 11.062 1 56.5 88 LEU A CA 1
ATOM 731 C C . LEU A 1 88 ? 10.656 30.375 10.172 1 56.5 88 LEU A C 1
ATOM 733 O O . LEU A 1 88 ? 9.672 29.734 10.562 1 56.5 88 LEU A O 1
ATOM 737 N N . ASN A 1 89 ? 10.516 30.781 9.008 1 60.16 89 ASN A N 1
ATOM 738 C CA . ASN A 1 89 ? 9.961 29.984 7.918 1 60.16 89 ASN A CA 1
ATOM 739 C C . ASN A 1 89 ? 10.664 28.625 7.801 1 60.16 89 ASN A C 1
ATOM 741 O O . ASN A 1 89 ? 10.945 28.156 6.695 1 60.16 89 ASN A O 1
ATOM 745 N N . ASP A 1 90 ? 11.266 28.172 9.023 1 69.88 90 ASP A N 1
ATOM 746 C CA . ASP A 1 90 ? 11.859 26.828 8.992 1 69.88 90 ASP A CA 1
ATOM 747 C C . ASP A 1 90 ? 11.125 25.875 9.93 1 69.88 90 ASP A C 1
ATOM 749 O O . ASP A 1 90 ? 10.562 26.312 10.945 1 69.88 90 ASP A O 1
ATOM 753 N N . GLY A 1 91 ? 10.586 24.859 9.508 1 79.69 91 GLY A N 1
ATOM 754 C CA . GLY A 1 91 ? 9.883 23.891 10.32 1 79.69 91 GLY A CA 1
ATOM 755 C C . GLY A 1 91 ? 9.672 22.562 9.617 1 79.69 91 GLY A C 1
ATOM 756 O O . GLY A 1 91 ? 10.266 22.312 8.562 1 79.69 91 GLY A O 1
ATOM 757 N N . GLU A 1 92 ? 9 21.719 10.516 1 86.12 92 GLU A N 1
ATOM 758 C CA . GLU A 1 92 ? 8.727 20.391 9.977 1 86.12 92 GLU A CA 1
ATOM 759 C C . GLU A 1 92 ? 7.273 19.984 10.203 1 86.12 92 GLU A C 1
ATOM 761 O O . GLU A 1 92 ? 6.676 20.344 11.219 1 86.12 92 GLU A O 1
ATOM 766 N N . LEU A 1 93 ? 6.762 19.375 9.266 1 90.25 93 LEU A N 1
ATOM 767 C CA . LEU A 1 93 ? 5.406 18.844 9.336 1 90.25 93 LEU A CA 1
ATOM 768 C C . LEU A 1 93 ? 5.387 17.359 8.977 1 90.25 93 LEU A C 1
ATOM 770 O O . LEU A 1 93 ? 5.84 16.969 7.898 1 90.25 93 LEU A O 1
ATOM 774 N N . ASN A 1 94 ? 4.902 16.516 9.922 1 92.31 94 ASN A N 1
ATOM 775 C CA . ASN A 1 94 ? 4.816 15.062 9.742 1 92.31 94 ASN A CA 1
ATOM 776 C C . ASN A 1 94 ? 3.375 14.609 9.523 1 92.31 94 ASN A C 1
ATOM 778 O O . ASN A 1 94 ? 2.543 14.719 10.43 1 92.31 94 ASN A O 1
ATOM 782 N N . VAL A 1 95 ? 3.152 14.055 8.344 1 94.88 95 VAL A N 1
ATOM 783 C CA . VAL A 1 95 ? 1.785 13.703 7.984 1 94.88 95 VAL A CA 1
ATOM 784 C C . VAL A 1 95 ? 1.719 12.227 7.59 1 94.88 95 VAL A C 1
ATOM 786 O O . VAL A 1 95 ? 2.521 11.758 6.781 1 94.88 95 VAL A O 1
ATOM 789 N N . ALA A 1 96 ? 0.759 11.531 8.133 1 94.19 96 ALA A N 1
ATOM 790 C CA . ALA A 1 96 ? 0.578 10.125 7.785 1 94.19 96 ALA A CA 1
ATOM 791 C C . ALA A 1 96 ? -0.591 9.945 6.82 1 94.19 96 ALA A C 1
ATOM 793 O O . ALA A 1 96 ? -1.629 10.594 6.965 1 94.19 96 ALA A O 1
ATOM 794 N N . PHE A 1 97 ? -0.304 9.047 5.836 1 91.06 97 PHE A N 1
ATOM 795 C CA . PHE A 1 97 ? -1.267 8.695 4.797 1 91.06 97 PHE A CA 1
ATOM 796 C C . PHE A 1 97 ? -1.436 7.18 4.703 1 91.06 97 PHE A C 1
ATOM 798 O O . PHE A 1 97 ? -0.505 6.426 5 1 91.06 97 PHE A O 1
ATOM 805 N N . PRO A 1 98 ? -2.746 6.828 4.277 1 88.94 98 PRO A N 1
ATOM 806 C CA . PRO A 1 98 ? -2.76 5.461 3.756 1 88.94 98 PRO A CA 1
ATOM 807 C C . PRO A 1 98 ? -1.879 5.289 2.52 1 88.94 98 PRO A C 1
ATOM 809 O O . PRO A 1 98 ? -1.814 6.188 1.675 1 88.94 98 PRO A O 1
ATOM 812 N N . LEU A 1 99 ? -1.331 4.203 2.432 1 87.25 99 LEU A N 1
ATOM 813 C CA . LEU A 1 99 ? -0.339 3.957 1.391 1 87.25 99 LEU A CA 1
ATOM 814 C C . LEU A 1 99 ? -0.927 4.211 0.007 1 87.25 99 LEU A C 1
ATOM 816 O O . LEU A 1 99 ? -0.33 4.918 -0.807 1 87.25 99 LEU A O 1
ATOM 820 N N . MET A 1 100 ? -2.064 3.727 -0.247 1 87 100 MET A N 1
ATOM 821 C CA . MET A 1 100 ? -2.639 3.791 -1.587 1 87 100 MET A CA 1
ATOM 822 C C . MET A 1 100 ? -3.059 5.215 -1.933 1 87 100 MET A C 1
ATOM 824 O O . MET A 1 100 ? -3.162 5.57 -3.109 1 87 100 MET A O 1
ATOM 828 N N . ARG A 1 101 ? -3.221 6.027 -1 1 88.62 101 ARG A N 1
ATOM 829 C CA . ARG A 1 101 ? -3.662 7.398 -1.246 1 88.62 101 ARG A CA 1
ATOM 830 C C . ARG A 1 101 ? -2.486 8.289 -1.628 1 88.62 101 ARG A C 1
ATOM 832 O O . ARG A 1 101 ? -2.68 9.383 -2.172 1 88.62 101 ARG A O 1
ATOM 839 N N . SER A 1 102 ? -1.39 7.848 -1.346 1 90.06 102 SER A N 1
ATOM 840 C CA . SER A 1 102 ? -0.203 8.664 -1.562 1 90.06 102 SER A CA 1
ATOM 841 C C . SER A 1 102 ? -0.049 9.039 -3.031 1 90.06 102 SER A C 1
ATOM 843 O O . SER A 1 102 ? 0.308 10.18 -3.355 1 90.06 102 SER A O 1
ATOM 845 N N . SER A 1 103 ? -0.348 8.125 -3.889 1 88.5 103 SER A N 1
ATOM 846 C CA . SER A 1 103 ? -0.155 8.359 -5.316 1 88.5 103 SER A CA 1
ATOM 847 C C . SER A 1 103 ? -1.152 9.391 -5.844 1 88.5 103 SER A C 1
ATOM 849 O O . SER A 1 103 ? -0.924 10 -6.887 1 88.5 103 SER A O 1
ATOM 851 N N . CYS A 1 104 ? -2.191 9.578 -5.137 1 88.56 104 CYS A N 1
ATOM 852 C CA . CYS A 1 104 ? -3.197 10.516 -5.617 1 88.56 104 CYS A CA 1
ATOM 853 C C . CYS A 1 104 ? -3.078 11.859 -4.898 1 88.56 104 CYS A C 1
ATOM 855 O O . CYS A 1 104 ? -3.242 12.914 -5.516 1 88.56 104 CYS A O 1
ATOM 857 N N . MET A 1 105 ? -2.719 11.844 -3.721 1 91.81 105 MET A N 1
ATOM 858 C CA . MET A 1 105 ? -2.793 13.062 -2.922 1 91.81 105 MET A CA 1
ATOM 859 C C . MET A 1 105 ? -1.447 13.781 -2.895 1 91.81 105 MET A C 1
ATOM 861 O O . MET A 1 105 ? -1.383 14.992 -3.086 1 91.81 105 MET A O 1
ATOM 865 N N . ILE A 1 106 ? -0.413 13.078 -2.68 1 92.88 106 ILE A N 1
ATOM 866 C CA . ILE A 1 106 ? 0.886 13.688 -2.418 1 92.88 106 ILE A CA 1
ATOM 867 C C . ILE A 1 106 ? 1.327 14.508 -3.631 1 92.88 106 ILE A C 1
ATOM 869 O O . ILE A 1 106 ? 1.765 15.648 -3.492 1 92.88 106 ILE A O 1
ATOM 873 N N . PRO A 1 107 ? 1.197 13.977 -4.844 1 92 107 PRO A N 1
ATOM 874 C CA . PRO A 1 107 ? 1.61 14.758 -6.012 1 92 107 PRO A CA 1
ATOM 875 C C . PRO A 1 107 ? 0.806 16.047 -6.172 1 92 107 PRO A C 1
ATOM 877 O O . PRO A 1 107 ? 1.249 16.969 -6.855 1 92 107 PRO A O 1
ATOM 880 N N . TRP A 1 108 ? -0.298 16.031 -5.559 1 90.31 108 TRP A N 1
ATOM 881 C CA . TRP A 1 108 ? -1.127 17.234 -5.602 1 90.31 108 TRP A CA 1
ATOM 882 C C . TRP A 1 108 ? -0.735 18.203 -4.488 1 90.31 108 TRP A C 1
ATOM 884 O O . TRP A 1 108 ? -0.604 19.406 -4.727 1 90.31 108 TRP A O 1
ATOM 894 N N . ILE A 1 109 ? -0.431 17.719 -3.406 1 93.19 109 ILE A N 1
ATOM 895 C CA . ILE A 1 109 ? -0.276 18.531 -2.201 1 93.19 109 ILE A CA 1
ATOM 896 C C . ILE A 1 109 ? 1.157 19.047 -2.107 1 93.19 109 ILE A C 1
ATOM 898 O O . ILE A 1 109 ? 1.381 20.234 -1.835 1 93.19 109 ILE A O 1
ATOM 902 N N . LEU A 1 110 ? 2.111 18.219 -2.369 1 93.25 110 LEU A N 1
ATOM 903 C CA . LEU A 1 110 ? 3.51 18.516 -2.094 1 93.25 110 LEU A CA 1
ATOM 904 C C . LEU A 1 110 ? 3.975 19.719 -2.918 1 93.25 110 LEU A C 1
ATOM 906 O O . LEU A 1 110 ? 4.531 20.672 -2.373 1 93.25 110 LEU A O 1
ATOM 910 N N . PRO A 1 111 ? 3.744 19.734 -4.246 1 92.62 111 PRO A N 1
ATOM 911 C CA . PRO A 1 111 ? 4.203 20.891 -5.023 1 92.62 111 PRO A CA 1
ATOM 912 C C . PRO A 1 111 ? 3.562 22.203 -4.57 1 92.62 111 PRO A C 1
ATOM 914 O O . PRO A 1 111 ? 4.246 23.219 -4.457 1 92.62 111 PRO A O 1
ATOM 917 N N . ALA A 1 112 ? 2.318 22.172 -4.289 1 92.94 112 ALA A N 1
ATOM 918 C CA . ALA A 1 112 ? 1.601 23.359 -3.844 1 92.94 112 ALA A CA 1
ATOM 919 C C . ALA A 1 112 ? 2.131 23.844 -2.498 1 92.94 112 ALA A C 1
ATOM 921 O O . ALA A 1 112 ? 2.299 25.047 -2.291 1 92.94 112 ALA A O 1
ATOM 922 N N . PHE A 1 113 ? 2.377 23 -1.627 1 93.31 113 PHE A N 1
ATOM 923 C CA . PHE A 1 113 ? 2.867 23.344 -0.297 1 93.31 113 PHE A CA 1
ATOM 924 C C . PHE A 1 113 ? 4.277 23.906 -0.369 1 93.31 113 PHE A C 1
ATOM 926 O O . PHE A 1 113 ? 4.586 24.906 0.291 1 93.31 113 PHE A O 1
ATOM 933 N N . ARG A 1 114 ? 5.074 23.25 -1.135 1 91 114 ARG A N 1
ATOM 934 C CA . ARG A 1 114 ? 6.461 23.672 -1.266 1 91 114 ARG A CA 1
ATOM 935 C C . ARG A 1 114 ? 6.551 25.078 -1.874 1 91 114 ARG A C 1
ATOM 937 O O . ARG A 1 114 ? 7.457 25.844 -1.551 1 91 114 ARG A O 1
ATOM 944 N N . GLN A 1 115 ? 5.711 25.359 -2.75 1 91.44 115 GLN A N 1
ATOM 945 C CA . GLN A 1 115 ? 5.656 26.688 -3.346 1 91.44 115 GLN A CA 1
ATOM 946 C C . GLN A 1 115 ? 5.34 27.75 -2.293 1 91.44 115 GLN A C 1
ATOM 948 O O . GLN A 1 115 ? 5.934 28.828 -2.293 1 91.44 115 GLN A O 1
ATOM 953 N N . LEU A 1 116 ? 4.492 27.438 -1.436 1 90.75 116 LEU A N 1
ATOM 954 C CA . LEU A 1 116 ? 4.062 28.375 -0.401 1 90.75 116 LEU A CA 1
ATOM 955 C C . LEU A 1 116 ? 5.066 28.406 0.747 1 90.75 116 LEU A C 1
ATOM 957 O O . LEU A 1 116 ? 5.285 29.469 1.346 1 90.75 116 LEU A O 1
ATOM 961 N N . HIS A 1 117 ? 5.594 27.203 1.055 1 90.44 117 HIS A N 1
ATOM 962 C CA . HIS A 1 117 ? 6.504 27.062 2.188 1 90.44 117 HIS A CA 1
ATOM 963 C C . HIS A 1 117 ? 7.773 26.312 1.793 1 90.44 117 HIS A C 1
ATOM 965 O O . HIS A 1 117 ? 7.992 25.188 2.236 1 90.44 117 HIS A O 1
ATOM 971 N N . PRO A 1 118 ? 8.625 26.969 1.153 1 88.06 118 PRO A N 1
ATOM 972 C CA . PRO A 1 118 ? 9.812 26.312 0.621 1 88.06 118 PRO A CA 1
ATOM 973 C C . PRO A 1 118 ? 10.781 25.859 1.716 1 88.06 118 PRO A C 1
ATOM 975 O O . PRO A 1 118 ? 11.602 24.969 1.492 1 88.06 118 PRO A O 1
ATOM 978 N N . ASN A 1 119 ? 10.625 26.375 2.854 1 84.81 119 ASN A N 1
ATOM 979 C CA . ASN A 1 119 ? 11.602 26.094 3.898 1 84.81 119 ASN A CA 1
ATOM 980 C C . ASN A 1 119 ? 11.047 25.109 4.93 1 84.81 119 ASN A C 1
ATOM 982 O O . ASN A 1 119 ? 11.734 24.766 5.895 1 84.81 119 ASN A O 1
ATOM 986 N N . ILE A 1 120 ? 9.828 24.656 4.734 1 86.19 120 ILE A N 1
ATOM 987 C CA . ILE A 1 120 ? 9.227 23.688 5.648 1 86.19 120 ILE A CA 1
ATOM 988 C C . ILE A 1 120 ? 9.445 22.281 5.113 1 86.19 120 ILE A C 1
ATOM 990 O O . ILE A 1 120 ? 9.172 22 3.945 1 86.19 120 ILE A O 1
ATOM 994 N N . ARG A 1 121 ? 9.953 21.5 6.004 1 85.56 121 ARG A N 1
ATOM 995 C CA . ARG A 1 121 ? 10.148 20.109 5.617 1 85.56 121 ARG A CA 1
ATOM 996 C C . ARG A 1 121 ? 8.867 19.297 5.805 1 85.56 121 ARG A C 1
ATOM 998 O O . ARG A 1 121 ? 8.352 19.188 6.918 1 85.56 121 ARG A O 1
ATOM 1005 N N . LEU A 1 122 ? 8.391 18.812 4.797 1 89.12 122 LEU A N 1
ATOM 1006 C CA . LEU A 1 122 ? 7.199 17.969 4.816 1 89.12 122 LEU A CA 1
ATOM 1007 C C . LEU A 1 122 ? 7.566 16.5 4.73 1 89.12 122 LEU A C 1
ATOM 1009 O O . LEU A 1 122 ? 8.18 16.062 3.752 1 89.12 122 LEU A O 1
ATOM 1013 N N . ASN A 1 123 ? 7.199 15.742 5.789 1 89.25 123 ASN A N 1
ATOM 1014 C CA . ASN A 1 123 ? 7.457 14.312 5.844 1 89.25 123 ASN A CA 1
ATOM 1015 C C . ASN A 1 123 ? 6.16 13.508 5.777 1 89.25 123 ASN A C 1
ATOM 1017 O O . ASN A 1 123 ? 5.176 13.852 6.434 1 89.25 123 ASN A O 1
ATOM 1021 N N . PHE A 1 124 ? 6.242 12.477 4.98 1 90.88 124 PHE A N 1
ATOM 1022 C CA . PHE A 1 124 ? 5.066 11.625 4.859 1 90.88 124 PHE A CA 1
ATOM 1023 C C . PHE A 1 124 ? 5.359 10.227 5.402 1 90.88 124 PHE A C 1
ATOM 1025 O O . PHE A 1 124 ? 6.445 9.688 5.184 1 90.88 124 PHE A O 1
ATOM 1032 N N . LEU A 1 125 ? 4.449 9.781 6.141 1 88.44 125 LEU A N 1
ATOM 1033 C CA . LEU A 1 125 ? 4.449 8.398 6.594 1 88.44 125 LEU A CA 1
ATOM 1034 C C . LEU A 1 125 ? 3.262 7.633 6.012 1 88.44 125 LEU A C 1
ATOM 1036 O O . LEU A 1 125 ? 2.127 8.109 6.062 1 88.44 125 LEU A O 1
ATOM 1040 N N . GLU A 1 126 ? 3.602 6.594 5.426 1 90.44 126 GLU A N 1
ATOM 1041 C CA . GLU A 1 126 ? 2.545 5.789 4.82 1 90.44 126 GLU A CA 1
ATOM 1042 C C . GLU A 1 126 ? 2.273 4.531 5.637 1 90.44 126 GLU A C 1
ATOM 1044 O O . GLU A 1 126 ? 3.039 3.566 5.574 1 90.44 126 GLU A O 1
ATOM 1049 N N . GLU A 1 127 ? 1.162 4.609 6.352 1 82.25 127 GLU A N 1
ATOM 1050 C CA . GLU A 1 127 ? 0.854 3.572 7.332 1 82.25 127 GLU A CA 1
ATOM 1051 C C . GLU A 1 127 ? -0.645 3.291 7.383 1 82.25 127 GLU A C 1
ATOM 1053 O O . GLU A 1 127 ? -1.442 4.039 6.812 1 82.25 127 GLU A O 1
ATOM 1058 N N . THR A 1 128 ? -0.996 2.197 8 1 79.38 128 THR A N 1
ATOM 1059 C CA . THR A 1 128 ? -2.395 1.867 8.25 1 79.38 128 THR A CA 1
ATOM 1060 C C . THR A 1 128 ? -2.99 2.791 9.312 1 79.38 128 THR A C 1
ATOM 1062 O O . THR A 1 128 ? -2.256 3.441 10.055 1 79.38 128 THR A O 1
ATOM 1065 N N . TYR A 1 129 ? -4.297 2.809 9.352 1 78 129 TYR A N 1
ATOM 1066 C CA . TYR A 1 129 ? -4.984 3.678 10.297 1 78 129 TYR A CA 1
ATOM 1067 C C . TYR A 1 129 ? -4.543 3.383 11.727 1 78 129 TYR A C 1
ATOM 1069 O O . TYR A 1 129 ? -4.281 4.301 12.508 1 78 129 TYR A O 1
ATOM 1077 N N . ALA A 1 130 ? -4.5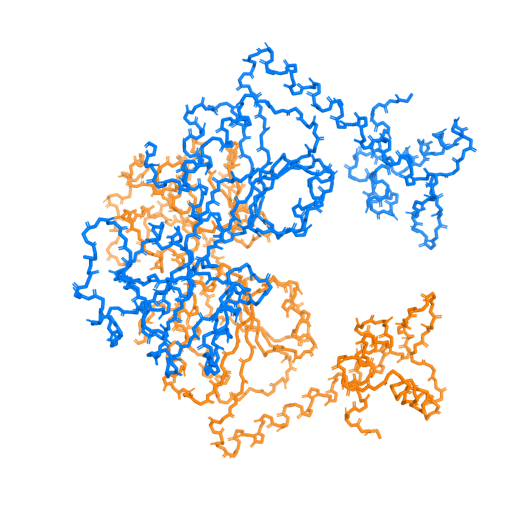27 2.123 12.07 1 75.94 130 ALA A N 1
ATOM 1078 C CA . ALA A 1 130 ? -4.188 1.735 13.438 1 75.94 130 ALA A CA 1
ATOM 1079 C C . ALA A 1 130 ? -2.818 2.273 13.836 1 75.94 130 ALA A C 1
ATOM 1081 O O . ALA A 1 130 ? -2.639 2.768 14.953 1 75.94 130 ALA A O 1
ATOM 1082 N N . ILE A 1 131 ? -1.941 2.26 12.977 1 79.06 131 ILE A N 1
ATOM 1083 C CA . ILE A 1 131 ? -0.593 2.748 13.242 1 79.06 131 ILE A CA 1
ATOM 1084 C C . ILE A 1 131 ? -0.6 4.273 13.305 1 79.06 131 ILE A C 1
ATOM 1086 O O . ILE A 1 131 ? 0.05 4.871 14.164 1 79.06 131 ILE A O 1
ATOM 1090 N N . GLN A 1 132 ? -1.347 4.867 12.461 1 85.81 132 GLN A N 1
ATOM 1091 C CA . GLN A 1 132 ? -1.426 6.324 12.438 1 85.81 132 GLN A CA 1
ATOM 1092 C C . GLN A 1 132 ? -1.962 6.867 13.758 1 85.81 132 GLN A C 1
ATOM 1094 O O . GLN A 1 132 ? -1.462 7.871 14.273 1 85.81 132 GLN A O 1
ATOM 1099 N N . GLU A 1 133 ? -2.912 6.18 14.227 1 82.31 133 GLU A N 1
ATOM 1100 C CA . GLU A 1 133 ? -3.502 6.613 15.492 1 82.31 133 GLU A CA 1
ATOM 1101 C C . GLU A 1 133 ? -2.484 6.555 16.625 1 82.31 133 GLU A C 1
ATOM 1103 O O . GLU A 1 133 ? -2.396 7.48 17.438 1 82.31 133 GLU A O 1
ATOM 1108 N N . ARG A 1 134 ? -1.771 5.555 16.641 1 81.38 134 ARG A N 1
ATOM 1109 C CA . ARG A 1 134 ? -0.729 5.402 17.656 1 81.38 134 ARG A CA 1
ATOM 1110 C C . ARG A 1 134 ? 0.333 6.488 17.5 1 81.38 134 ARG A C 1
ATOM 1112 O O . ARG A 1 134 ? 0.761 7.082 18.5 1 81.38 134 ARG A O 1
ATOM 1119 N N . LEU A 1 135 ? 0.624 6.746 16.297 1 82.19 135 LEU A N 1
ATOM 1120 C CA . LEU A 1 135 ? 1.65 7.746 16.031 1 82.19 135 LEU A CA 1
ATOM 1121 C C . LEU A 1 135 ? 1.175 9.141 16.438 1 82.19 135 LEU A C 1
ATOM 1123 O O . LEU A 1 135 ? 1.965 9.953 16.922 1 82.19 135 LEU A O 1
ATOM 1127 N N . LEU A 1 136 ? -0.031 9.344 16.266 1 85 136 LEU A N 1
ATOM 1128 C CA . LEU A 1 136 ? -0.62 10.609 16.672 1 85 136 LEU A CA 1
ATOM 1129 C C . LEU A 1 136 ? -0.576 10.758 18.188 1 85 136 LEU A C 1
ATOM 1131 O O . LEU A 1 136 ? -0.171 11.805 18.703 1 85 136 LEU A O 1
ATOM 1135 N N . ASN A 1 137 ? -0.893 9.695 18.781 1 75.81 137 ASN A N 1
ATOM 1136 C CA . ASN A 1 137 ? -0.959 9.703 20.234 1 75.81 137 ASN A CA 1
ATOM 1137 C C . ASN A 1 137 ? 0.421 9.891 20.859 1 75.81 137 ASN A C 1
ATOM 1139 O O . ASN A 1 137 ? 0.555 10.547 21.891 1 75.81 137 ASN A O 1
ATOM 1143 N N . ASP A 1 138 ? 1.378 9.383 20.125 1 70.69 138 ASP A N 1
ATOM 1144 C CA . ASP A 1 138 ? 2.75 9.453 20.609 1 70.69 138 ASP A CA 1
ATOM 1145 C C . ASP A 1 138 ? 3.416 10.766 20.188 1 70.69 138 ASP A C 1
ATOM 1147 O O . ASP A 1 138 ? 4.555 11.039 20.578 1 70.69 138 ASP A O 1
ATOM 1151 N N . GLY A 1 139 ? 2.713 11.5 19.453 1 77.88 139 GLY A N 1
ATOM 1152 C CA . GLY A 1 139 ? 3.229 12.789 19.016 1 77.88 139 GLY A CA 1
ATOM 1153 C C . GLY A 1 139 ? 4.273 12.68 17.922 1 77.88 139 GLY A C 1
ATOM 1154 O O . GLY A 1 139 ? 5.023 13.625 17.672 1 77.88 139 GLY A O 1
ATOM 1155 N N . ARG A 1 140 ? 4.297 11.648 17.312 1 80.12 140 ARG A N 1
ATOM 1156 C CA . ARG A 1 140 ? 5.309 11.406 16.297 1 80.12 140 ARG A CA 1
ATOM 1157 C C . ARG A 1 140 ? 4.875 11.961 14.945 1 80.12 140 ARG A C 1
ATOM 1159 O O . ARG A 1 140 ? 5.703 12.156 14.055 1 80.12 140 ARG A O 1
ATOM 1166 N N . ILE A 1 141 ? 3.578 12.148 14.867 1 90.69 141 ILE A N 1
ATOM 1167 C CA . ILE A 1 141 ? 3.068 12.797 13.664 1 90.69 141 ILE A CA 1
ATOM 1168 C C . ILE A 1 141 ? 2.141 13.945 14.055 1 90.69 141 ILE A C 1
ATOM 1170 O O . ILE A 1 141 ? 1.597 13.969 15.164 1 90.69 141 ILE A O 1
ATOM 1174 N N . ASP A 1 142 ? 2.055 14.867 13.094 1 91.25 142 ASP A N 1
ATOM 1175 C CA . ASP A 1 142 ? 1.197 16.031 13.312 1 91.25 142 ASP A CA 1
ATOM 1176 C C . ASP A 1 142 ? -0.22 15.766 12.812 1 91.25 142 ASP A C 1
ATOM 1178 O O . ASP A 1 142 ? -1.195 16.188 13.438 1 91.25 142 ASP A O 1
ATOM 1182 N N . PHE A 1 143 ? -0.234 15.117 11.688 1 95.44 143 PHE A N 1
ATOM 1183 C CA . PHE A 1 143 ? -1.521 14.867 11.055 1 95.44 143 PHE A CA 1
ATOM 1184 C C . PHE A 1 143 ? -1.624 13.414 10.602 1 95.44 143 PHE A C 1
ATOM 1186 O O . PHE A 1 143 ? -0.639 12.828 10.148 1 95.44 143 PHE A O 1
ATOM 1193 N N . ALA A 1 144 ? -2.822 12.906 10.734 1 94.62 144 ALA A N 1
ATOM 1194 C CA . ALA A 1 144 ? -3.201 11.641 10.109 1 94.62 144 ALA A CA 1
ATOM 1195 C C . ALA A 1 144 ? -4.391 11.828 9.172 1 94.62 144 ALA A C 1
ATOM 1197 O O . ALA A 1 144 ? -5.359 12.508 9.516 1 94.62 144 ALA A O 1
ATOM 1198 N N . ILE A 1 145 ? -4.234 11.227 8.008 1 93.56 145 ILE A N 1
ATOM 1199 C CA . ILE A 1 145 ? -5.316 11.297 7.027 1 93.56 145 ILE A CA 1
ATOM 1200 C C . ILE A 1 145 ? -5.902 9.906 6.809 1 93.56 145 ILE A C 1
ATOM 1202 O O . ILE A 1 145 ? -5.176 8.961 6.492 1 93.56 145 ILE A O 1
ATOM 1206 N N . PHE A 1 146 ? -7.176 9.828 6.977 1 88 146 PHE A N 1
ATOM 1207 C CA . PHE A 1 146 ? -7.828 8.539 6.766 1 88 146 PHE A CA 1
ATOM 1208 C C . PHE A 1 146 ? -9.312 8.727 6.477 1 88 146 PHE A C 1
ATOM 1210 O O . PHE A 1 146 ? -9.852 9.82 6.648 1 88 146 PHE A O 1
ATOM 1217 N N . SER A 1 147 ? -9.781 7.637 5.91 1 84.19 147 SER A N 1
ATOM 1218 C CA . SER A 1 147 ? -11.219 7.625 5.645 1 84.19 147 SER A CA 1
ATOM 1219 C C . SER A 1 147 ? -11.969 6.84 6.719 1 84.19 147 SER A C 1
ATOM 1221 O O . SER A 1 147 ? -11.586 5.715 7.047 1 84.19 147 SER A O 1
ATOM 1223 N N . GLY A 1 148 ? -12.883 7.504 7.242 1 73.19 148 GLY A N 1
ATOM 1224 C CA . GLY A 1 148 ? -13.719 6.824 8.219 1 73.19 148 GLY A CA 1
ATOM 1225 C C . GLY A 1 148 ? -13.055 6.711 9.586 1 73.19 148 GLY A C 1
ATOM 1226 O O . GLY A 1 148 ? -12.156 7.484 9.914 1 73.19 148 GLY A O 1
ATOM 1227 N N . GLY A 1 149 ? -13.492 5.957 10.664 1 66.62 149 GLY A N 1
ATOM 1228 C CA . GLY A 1 149 ? -12.898 5.637 11.953 1 66.62 149 GLY A CA 1
ATOM 1229 C C . GLY A 1 149 ? -13.75 6.07 13.133 1 66.62 149 GLY A C 1
ATOM 1230 O O . GLY A 1 149 ? -14.719 6.812 12.961 1 66.62 149 GLY A O 1
ATOM 1231 N N . ASP A 1 150 ? -13.359 5.406 14.102 1 72.19 150 ASP A N 1
ATOM 1232 C CA . ASP A 1 150 ? -14.062 5.711 15.352 1 72.19 150 ASP A CA 1
ATOM 1233 C C . ASP A 1 150 ? -13.453 6.934 16.031 1 72.19 150 ASP A C 1
ATOM 1235 O O . ASP A 1 150 ? -12.234 7.066 16.109 1 72.19 150 ASP A O 1
ATOM 1239 N N . PRO A 1 151 ? -14.336 7.75 16.469 1 78.12 151 PRO A N 1
ATOM 1240 C CA . PRO A 1 151 ? -13.836 8.961 17.125 1 78.12 151 PRO A CA 1
ATOM 1241 C C . PRO A 1 151 ? -13.055 8.656 18.391 1 78.12 151 PRO A C 1
ATOM 1243 O O . PRO A 1 151 ? -13.438 7.773 19.172 1 78.12 151 PRO A O 1
ATOM 1246 N N . ASN A 1 152 ? -11.992 9.109 18.453 1 84.19 152 ASN A N 1
ATOM 1247 C CA . ASN A 1 152 ? -11.133 9.172 19.641 1 84.19 152 ASN A CA 1
ATOM 1248 C C . ASN A 1 152 ? -11.188 10.547 20.297 1 84.19 152 ASN A C 1
ATOM 1250 O O . ASN A 1 152 ? -10.914 11.562 19.656 1 84.19 152 ASN A O 1
ATOM 1254 N N . PRO A 1 153 ? -11.602 10.562 21.578 1 84.06 153 PRO A N 1
ATOM 1255 C CA . PRO A 1 153 ? -11.781 11.852 22.234 1 84.06 153 PRO A CA 1
ATOM 1256 C C . PRO A 1 153 ? -10.484 12.648 22.359 1 84.06 153 PRO A C 1
ATOM 1258 O O . PRO A 1 153 ? -10.523 13.867 22.578 1 84.06 153 PRO A O 1
ATOM 1261 N N . LYS A 1 154 ? -9.461 12.031 22.219 1 85.31 154 LYS A N 1
ATOM 1262 C CA . LYS A 1 154 ? -8.172 12.703 22.359 1 85.31 154 LYS A CA 1
ATOM 1263 C C . LYS A 1 154 ? -7.746 13.336 21.031 1 85.31 154 LYS A C 1
ATOM 1265 O O . LYS A 1 154 ? -6.727 14.023 20.969 1 85.31 154 LYS A O 1
ATOM 1270 N N . LEU A 1 155 ? -8.562 13.125 20.094 1 89.62 155 LEU A N 1
ATOM 1271 C CA . LEU A 1 155 ? -8.203 13.594 18.766 1 89.62 155 LEU A CA 1
ATOM 1272 C C . LEU A 1 155 ? -9.273 14.523 18.203 1 89.62 155 LEU A C 1
ATOM 1274 O O . LEU A 1 155 ? -10.43 14.477 18.641 1 89.62 155 LEU A O 1
ATOM 1278 N N . GLU A 1 156 ? -8.812 15.422 17.391 1 91.44 156 GLU A N 1
ATOM 1279 C CA . GLU A 1 156 ? -9.695 16.281 16.609 1 91.44 156 GLU A CA 1
ATOM 1280 C C . GLU A 1 156 ? -9.789 15.812 15.156 1 91.44 156 GLU A C 1
ATOM 1282 O O . GLU A 1 156 ? -8.797 15.398 14.57 1 91.44 156 GLU A O 1
ATOM 1287 N N . TYR A 1 157 ? -10.977 15.852 14.695 1 92.94 157 TYR A N 1
ATOM 1288 C CA . TYR A 1 157 ? -11.258 15.391 13.344 1 92.94 157 TYR A CA 1
ATOM 1289 C C . TYR A 1 157 ? -11.797 16.516 12.477 1 92.94 157 TYR A C 1
ATOM 1291 O O . TYR A 1 157 ? -12.742 17.203 12.867 1 92.94 157 TYR A O 1
ATOM 1299 N N . GLU A 1 158 ? -11.18 16.703 11.383 1 93.62 158 GLU A N 1
ATOM 1300 C CA . GLU A 1 158 ? -11.641 17.688 10.406 1 93.62 158 GLU A CA 1
ATOM 1301 C C . GLU A 1 158 ? -11.859 17.031 9.039 1 93.62 158 GLU A C 1
ATOM 1303 O O . GLU A 1 158 ? -11.008 16.297 8.555 1 93.62 158 GLU A O 1
ATOM 1308 N N . VAL A 1 159 ? -13.008 17.375 8.414 1 94.56 159 VAL A N 1
ATOM 1309 C CA . VAL A 1 159 ? -13.32 16.812 7.105 1 94.56 159 VAL A CA 1
ATOM 1310 C C . VAL A 1 159 ? -12.484 17.5 6.031 1 94.56 159 VAL A C 1
ATOM 1312 O O . VAL A 1 159 ? -12.523 18.734 5.906 1 94.56 159 VAL A O 1
ATOM 1315 N N . LEU A 1 160 ? -11.742 16.734 5.324 1 95 160 LEU A N 1
ATOM 1316 C CA . LEU A 1 160 ? -11.023 17.266 4.172 1 95 160 LEU A CA 1
ATOM 1317 C C . LEU A 1 160 ? -11.938 17.344 2.951 1 95 160 LEU A C 1
ATOM 1319 O O . LEU A 1 160 ? -11.883 18.312 2.189 1 95 160 LEU A O 1
ATOM 1323 N N . GLY A 1 161 ? -12.68 16.266 2.77 1 92.62 161 GLY A N 1
ATOM 1324 C CA . GLY A 1 161 ? -13.602 16.219 1.648 1 92.62 161 GLY A CA 1
ATOM 1325 C C . GLY A 1 161 ? -14.352 14.906 1.542 1 92.62 161 GLY A C 1
ATOM 1326 O O . GLY A 1 161 ? -14.07 13.961 2.287 1 92.62 161 GLY A O 1
ATOM 1327 N N . GLN A 1 162 ? -15.352 14.984 0.708 1 91.88 162 GLN A N 1
ATOM 1328 C CA . GLN A 1 162 ? -16.141 13.797 0.369 1 91.88 162 GLN A CA 1
ATOM 1329 C C . GLN A 1 162 ? -15.945 13.414 -1.097 1 91.88 162 GLN A C 1
ATOM 1331 O O . GLN A 1 162 ? -15.891 14.289 -1.968 1 91.88 162 GLN A O 1
ATOM 1336 N N . GLU A 1 163 ? -15.82 12.148 -1.264 1 91.38 163 GLU A N 1
ATOM 1337 C CA . GLU A 1 163 ? -15.656 11.672 -2.633 1 91.38 163 GLU A CA 1
ATOM 1338 C C . GLU A 1 163 ? -16.703 10.609 -2.973 1 91.38 163 GLU A C 1
ATOM 1340 O O . GLU A 1 163 ? -17.031 9.758 -2.141 1 91.38 163 GLU A O 1
ATOM 1345 N N . GLU A 1 164 ? -17.203 10.727 -4.137 1 93.81 164 GLU A N 1
ATOM 1346 C CA . GLU A 1 164 ? -18.203 9.766 -4.617 1 93.81 164 GLU A CA 1
ATOM 1347 C C . GLU A 1 164 ? -17.531 8.445 -5.012 1 93.81 164 GLU A C 1
ATOM 1349 O O . GLU A 1 164 ? -16.453 8.445 -5.605 1 93.81 164 GLU A O 1
ATOM 1354 N N . ILE A 1 165 ? -18.203 7.391 -4.594 1 96.44 165 ILE A N 1
ATOM 1355 C CA . ILE A 1 165 ? -17.812 6.074 -5.082 1 96.44 165 ILE A CA 1
ATOM 1356 C C . ILE A 1 165 ? -18.531 5.77 -6.395 1 96.44 165 ILE A C 1
ATOM 1358 O O . ILE A 1 165 ? -19.75 5.828 -6.461 1 96.44 165 ILE A O 1
ATOM 1362 N N . LEU A 1 166 ? -17.734 5.438 -7.422 1 96.44 166 LEU A N 1
ATOM 1363 C CA . LEU A 1 166 ? -18.266 5.211 -8.758 1 96.44 166 LEU A CA 1
ATOM 1364 C C . LEU A 1 166 ? -18.125 3.744 -9.156 1 96.44 166 LEU A C 1
ATOM 1366 O O . LEU A 1 166 ? -17.312 3.02 -8.594 1 96.44 166 LEU A O 1
ATOM 1370 N N . LEU A 1 167 ? -18.969 3.34 -10.023 1 96.69 167 LEU A N 1
ATOM 1371 C CA . LEU A 1 167 ? -18.766 2.082 -10.734 1 96.69 167 LEU A CA 1
ATOM 1372 C C . LEU A 1 167 ? -17.938 2.297 -12 1 96.69 167 LEU A C 1
ATOM 1374 O O . LEU A 1 167 ? -18.266 3.145 -12.828 1 96.69 167 LEU A O 1
ATOM 1378 N N . ALA A 1 168 ? -16.875 1.622 -12.125 1 96.44 168 ALA A N 1
ATOM 1379 C CA . ALA A 1 168 ? -16.031 1.686 -13.305 1 96.44 168 ALA A CA 1
ATOM 1380 C C . ALA A 1 168 ? -16.141 0.413 -14.141 1 96.44 168 ALA A C 1
ATOM 1382 O O . ALA A 1 168 ? -16.047 -0.696 -13.609 1 96.44 168 ALA A O 1
ATOM 1383 N N . VAL A 1 169 ? -16.391 0.588 -15.406 1 96.31 169 VAL A N 1
ATOM 1384 C CA . VAL A 1 169 ? -16.469 -0.528 -16.344 1 96.31 169 VAL A CA 1
ATOM 1385 C C . VAL A 1 169 ? -15.578 -0.249 -17.547 1 96.31 169 VAL A C 1
ATOM 1387 O O . VAL A 1 169 ? -15.25 0.906 -17.828 1 96.31 169 VAL A O 1
ATOM 1390 N N . SER A 1 170 ? -15.172 -1.34 -18.172 1 95.62 170 SER A N 1
ATOM 1391 C CA . SER A 1 170 ? -14.391 -1.187 -19.391 1 95.62 170 SER A CA 1
ATOM 1392 C C . SER A 1 170 ? -15.219 -0.529 -20.5 1 95.62 170 SER A C 1
ATOM 1394 O O . SER A 1 170 ? -16.438 -0.72 -20.562 1 95.62 170 SER A O 1
ATOM 1396 N N . ALA A 1 171 ? -14.508 0.182 -21.375 1 93.25 171 ALA A N 1
ATOM 1397 C CA . ALA A 1 171 ? -15.172 0.737 -22.547 1 93.25 171 ALA A CA 1
ATOM 1398 C C . ALA A 1 171 ? -15.734 -0.371 -23.438 1 93.25 171 ALA A C 1
ATOM 1400 O O . ALA A 1 171 ? -16.672 -0.145 -24.203 1 93.25 171 ALA A O 1
ATOM 1401 N N . ASP A 1 172 ? -15.227 -1.561 -23.25 1 93.69 172 ASP A N 1
ATOM 1402 C CA . ASP A 1 172 ? -15.648 -2.703 -24.062 1 93.69 172 ASP A CA 1
ATOM 1403 C C . ASP A 1 172 ? -16.75 -3.5 -23.359 1 93.69 172 ASP A C 1
ATOM 1405 O O . ASP A 1 172 ? -17.297 -4.438 -23.938 1 93.69 172 ASP A O 1
ATOM 1409 N N . ASN A 1 173 ? -17 -3.193 -22.172 1 94.06 173 ASN A N 1
ATOM 1410 C CA . ASN A 1 173 ? -18.078 -3.859 -21.438 1 94.06 173 ASN A CA 1
ATOM 1411 C C . ASN A 1 173 ? -19.453 -3.469 -21.969 1 94.06 173 ASN A C 1
ATOM 1413 O O . ASN A 1 173 ? -19.688 -2.299 -22.281 1 94.06 173 ASN A O 1
ATOM 1417 N N . PRO A 1 174 ? -20.375 -4.344 -22.094 1 92.44 174 PRO A N 1
ATOM 1418 C CA . PRO A 1 174 ? -21.719 -4.043 -22.594 1 92.44 174 PRO A CA 1
ATOM 1419 C C . PRO A 1 174 ? -22.406 -2.945 -21.797 1 92.44 174 PRO A C 1
ATOM 1421 O O . PRO A 1 174 ? -23.203 -2.188 -22.344 1 92.44 174 PRO A O 1
ATOM 1424 N N . LEU A 1 175 ? -22.109 -2.848 -20.625 1 92 175 LEU A N 1
ATOM 1425 C CA . LEU A 1 175 ? -22.719 -1.834 -19.766 1 92 175 LEU A CA 1
ATOM 1426 C C . LEU A 1 175 ? -22.328 -0.432 -20.219 1 92 175 LEU A C 1
ATOM 1428 O O . LEU A 1 175 ? -23.031 0.539 -19.922 1 92 175 LEU A O 1
ATOM 1432 N N . ALA A 1 176 ? -21.172 -0.377 -20.812 1 92 176 ALA A N 1
ATOM 1433 C CA . ALA A 1 176 ? -20.672 0.925 -21.25 1 92 176 ALA A CA 1
ATOM 1434 C C . ALA A 1 176 ? -21.625 1.573 -22.25 1 92 176 ALA A C 1
ATOM 1436 O O . ALA A 1 176 ? -21.719 2.801 -22.328 1 92 176 ALA A O 1
ATOM 1437 N N . LYS A 1 177 ? -22.266 0.807 -22.984 1 85.19 177 LYS A N 1
ATOM 1438 C CA . LYS A 1 177 ? -23.188 1.303 -24.016 1 85.19 177 LYS A CA 1
ATOM 1439 C C . LYS A 1 177 ? -24.391 2.008 -23.375 1 85.19 177 LYS A C 1
ATOM 1441 O O . LYS A 1 177 ? -25.016 2.85 -24.016 1 85.19 177 LYS A O 1
ATOM 1446 N N . ASP A 1 178 ? -24.672 1.667 -22.266 1 77.31 178 ASP A N 1
ATOM 1447 C CA . ASP A 1 178 ? -25.781 2.285 -21.562 1 77.31 178 ASP A CA 1
ATOM 1448 C C . ASP A 1 178 ? -25.438 3.703 -21.109 1 77.31 178 ASP A C 1
ATOM 1450 O O . ASP A 1 178 ? -26.312 4.5 -20.812 1 77.31 178 ASP A O 1
ATOM 1454 N N . ALA A 1 179 ? -24.141 3.998 -20.922 1 66.44 179 ALA A N 1
ATOM 1455 C CA . ALA A 1 179 ? -23.656 5.309 -20.469 1 66.44 179 ALA A CA 1
ATOM 1456 C C . ALA A 1 179 ? -23.875 6.363 -21.547 1 66.44 179 ALA A C 1
ATOM 1458 O O . ALA A 1 179 ? -24.047 7.547 -21.25 1 66.44 179 ALA A O 1
ATOM 1459 N N . ALA A 1 180 ? -23.484 6.035 -23 1 57.12 180 ALA A N 1
ATOM 1460 C CA . ALA A 1 180 ? -23.5 6.965 -24.125 1 57.12 180 ALA A CA 1
ATOM 1461 C C . ALA A 1 180 ? -24.734 7.867 -24.062 1 57.12 180 ALA A C 1
ATOM 1463 O O . ALA A 1 180 ? -24.688 9.023 -24.484 1 57.12 180 ALA A O 1
ATOM 1464 N N . CYS A 1 181 ? -25.703 7.359 -23.656 1 47.78 181 CYS A N 1
ATOM 1465 C CA . CYS A 1 181 ? -26.859 8.211 -23.844 1 47.78 181 CYS A CA 1
ATOM 1466 C C . CYS A 1 181 ? -26.828 9.406 -22.906 1 47.78 181 CYS A C 1
ATOM 1468 O O . CYS A 1 181 ? -27.266 10.5 -23.266 1 47.78 181 CYS A O 1
ATOM 1470 N N . ASP A 1 182 ? -26.625 9.227 -21.578 1 44.44 182 ASP A N 1
ATOM 1471 C CA . ASP A 1 182 ? -26.891 10.328 -20.656 1 44.44 182 ASP A CA 1
ATOM 1472 C C . ASP A 1 182 ? -25.578 10.992 -20.219 1 44.44 182 ASP A C 1
ATOM 1474 O O . ASP A 1 182 ? -25.172 10.875 -19.062 1 44.44 182 ASP A O 1
ATOM 1478 N N . LEU A 1 183 ? -24.641 10.898 -21.031 1 46.69 183 LEU A N 1
ATOM 1479 C CA . LEU A 1 183 ? -23.516 11.719 -20.578 1 46.69 183 LEU A CA 1
ATOM 1480 C C . LEU A 1 183 ? -24.016 13.031 -19.984 1 46.69 183 LEU A C 1
ATOM 1482 O O . LEU A 1 183 ? -24.625 13.844 -20.672 1 46.69 183 LEU A O 1
ATOM 1486 N N . LEU A 1 184 ? -24.562 13.008 -19 1 41.94 184 LEU A N 1
ATOM 1487 C CA . LEU A 1 184 ? -25.219 14.195 -18.453 1 41.94 184 LEU A CA 1
ATOM 1488 C C . LEU A 1 184 ? -24.328 15.422 -18.594 1 41.94 184 LEU A C 1
ATOM 1490 O O . LEU A 1 184 ? -23.094 15.32 -18.5 1 41.94 184 LEU A O 1
ATOM 1494 N N . LYS A 1 185 ? -24.969 16.469 -19.266 1 39.16 185 LYS A N 1
ATOM 1495 C CA . LYS A 1 185 ? -24.562 17.844 -19.547 1 39.16 185 LYS A CA 1
ATOM 1496 C C . LYS A 1 185 ? -23.578 18.359 -18.516 1 39.16 185 LYS A C 1
ATOM 1498 O O . LYS A 1 185 ? -22.719 19.188 -18.828 1 39.16 185 LYS A O 1
ATOM 1503 N N . GLU A 1 186 ? -23.953 18.422 -17.25 1 43.38 186 GLU A N 1
ATOM 1504 C CA . GLU A 1 186 ? -23.359 19.297 -16.25 1 43.38 186 GLU A CA 1
ATOM 1505 C C . GLU A 1 186 ? -22.406 18.531 -15.336 1 43.38 186 GLU A C 1
ATOM 1507 O O . GLU A 1 186 ? -22.484 18.641 -14.109 1 43.38 186 GLU A O 1
ATOM 1512 N N . GLY A 1 187 ? -21.281 17.688 -15.789 1 59.69 187 GLY A N 1
ATOM 1513 C CA . GLY A 1 187 ? -20.156 17.25 -14.992 1 59.69 187 GLY A CA 1
ATOM 1514 C C . GLY A 1 187 ? -20.453 16 -14.18 1 59.69 187 GLY A C 1
ATOM 1515 O O . GLY A 1 187 ? -19.688 15.656 -13.273 1 59.69 187 GLY A O 1
ATOM 1516 N N . GLY A 1 188 ? -21.562 15.375 -14.305 1 78.06 188 GLY A N 1
ATOM 1517 C CA . GLY A 1 188 ? -21.906 14.234 -13.469 1 78.06 188 GLY A CA 1
ATOM 1518 C C . GLY A 1 188 ? -21.781 12.906 -14.18 1 78.06 188 GLY A C 1
ATOM 1519 O O . GLY A 1 188 ? -21.406 12.859 -15.359 1 78.06 188 GLY A O 1
ATOM 1520 N N . TYR A 1 189 ? -21.875 11.812 -13.469 1 89.31 189 TYR A N 1
ATOM 1521 C CA . TYR A 1 189 ? -21.828 10.445 -13.969 1 89.31 189 TYR A CA 1
ATOM 1522 C C . TYR A 1 189 ? -23.234 9.883 -14.148 1 89.31 189 TYR A C 1
ATOM 1524 O O . TYR A 1 189 ? -24.125 10.164 -13.344 1 89.31 189 TYR A O 1
ATOM 1532 N N . PRO A 1 190 ? -23.516 9.195 -15.312 1 91.31 190 PRO A N 1
ATOM 1533 C CA . PRO A 1 190 ? -24.828 8.547 -15.445 1 91.31 190 PRO A CA 1
ATOM 1534 C C . PRO A 1 190 ? -25.109 7.562 -14.312 1 91.31 190 PRO A C 1
ATOM 1536 O O . PRO A 1 190 ? -24.203 6.883 -13.836 1 91.31 190 PRO A O 1
ATOM 1539 N N . PRO A 1 191 ? -26.406 7.508 -13.961 1 92.12 191 PRO A N 1
ATOM 1540 C CA . PRO A 1 191 ? -26.75 6.559 -12.906 1 92.12 191 PRO A CA 1
ATOM 1541 C C . PRO A 1 191 ? -26.641 5.105 -13.359 1 92.12 191 PRO A C 1
ATOM 1543 O O . PRO A 1 191 ? -26.984 4.789 -14.5 1 92.12 191 PRO A O 1
ATOM 1546 N N . VAL A 1 192 ? -26.219 4.305 -12.453 1 92.69 192 VAL A N 1
ATOM 1547 C CA . VAL A 1 192 ? -26.094 2.879 -12.742 1 92.69 192 VAL A CA 1
ATOM 1548 C C . VAL A 1 192 ? -27.469 2.215 -12.672 1 92.69 192 VAL A C 1
ATOM 1550 O O . VAL A 1 192 ? -28.328 2.641 -11.898 1 92.69 192 VAL A O 1
ATOM 1553 N N . ASP A 1 193 ? -27.688 1.251 -13.539 1 92.94 193 ASP A N 1
ATOM 1554 C CA . ASP A 1 193 ? -28.812 0.321 -13.383 1 92.94 193 ASP A CA 1
ATOM 1555 C C . ASP A 1 193 ? -28.375 -0.928 -12.617 1 92.94 193 ASP A C 1
ATOM 1557 O O . ASP A 1 193 ? -27.812 -1.853 -13.203 1 92.94 193 ASP A O 1
ATOM 1561 N N . TRP A 1 194 ? -28.719 -0.987 -11.344 1 94.06 194 TRP A N 1
ATOM 1562 C CA . TRP A 1 194 ? -28.281 -2.059 -10.461 1 94.06 194 TRP A CA 1
ATOM 1563 C C . TRP A 1 194 ? -28.766 -3.414 -10.961 1 94.06 194 TRP A C 1
ATOM 1565 O O . TRP A 1 194 ? -28.109 -4.438 -10.727 1 94.06 194 TRP A O 1
ATOM 1575 N N . SER A 1 195 ? -29.828 -3.465 -11.609 1 92.5 195 SER A N 1
ATOM 1576 C CA . SER A 1 195 ? -30.406 -4.723 -12.078 1 92.5 195 SER A CA 1
ATOM 1577 C C . SER A 1 195 ? -29.531 -5.387 -13.125 1 92.5 195 SER A C 1
ATOM 1579 O O . SER A 1 195 ? -29.594 -6.602 -13.328 1 92.5 195 SER A O 1
ATOM 1581 N N . LYS A 1 196 ? -28.703 -4.66 -13.719 1 92.44 196 LYS A N 1
ATOM 1582 C CA . LYS A 1 196 ? -27.844 -5.18 -14.781 1 92.44 196 LYS A CA 1
ATOM 1583 C C . LYS A 1 196 ? -26.531 -5.715 -14.219 1 92.44 196 LYS A C 1
ATOM 1585 O O . LYS A 1 196 ? -25.719 -6.262 -14.961 1 92.44 196 LYS A O 1
ATOM 1590 N N . LEU A 1 197 ? -26.344 -5.648 -12.945 1 93.31 197 LEU A N 1
ATOM 1591 C CA . LEU A 1 197 ? -25.047 -5.969 -12.359 1 93.31 197 LEU A CA 1
ATOM 1592 C C . LEU A 1 197 ? -25.016 -7.41 -11.859 1 93.31 197 LEU A C 1
ATOM 1594 O O . LEU A 1 197 ? -23.953 -7.93 -11.508 1 93.31 197 LEU A O 1
ATOM 1598 N N . HIS A 1 198 ? -26.062 -8.148 -11.883 1 90.56 198 HIS A N 1
ATOM 1599 C CA . HIS A 1 198 ? -26.188 -9.461 -11.266 1 90.56 198 HIS A CA 1
ATOM 1600 C C . HIS A 1 198 ? -25.25 -10.469 -11.922 1 90.56 198 HIS A C 1
ATOM 1602 O O . HIS A 1 198 ? -24.75 -11.383 -11.25 1 90.56 198 HIS A O 1
ATOM 1608 N N . ASN A 1 199 ? -24.953 -10.297 -13.148 1 88.25 199 ASN A N 1
ATOM 1609 C CA . ASN A 1 199 ? -24.156 -11.305 -13.852 1 88.25 199 ASN A CA 1
ATOM 1610 C C . ASN A 1 199 ? -22.734 -10.805 -14.117 1 88.25 199 ASN A C 1
ATOM 1612 O O . ASN A 1 199 ? -21.969 -11.461 -14.828 1 88.25 199 ASN A O 1
ATOM 1616 N N . GLU A 1 200 ? -22.422 -9.719 -13.531 1 92.19 200 GLU A N 1
ATOM 1617 C CA . GLU A 1 200 ? -21.109 -9.148 -13.781 1 92.19 200 GLU A CA 1
ATOM 1618 C C . GLU A 1 200 ? -20.062 -9.773 -12.859 1 92.19 200 GLU A C 1
ATOM 1620 O O . GLU A 1 200 ? -20.375 -10.203 -11.75 1 92.19 200 GLU A O 1
ATOM 1625 N N . LYS A 1 201 ? -18.828 -9.852 -13.367 1 92.06 201 LYS A N 1
ATOM 1626 C CA . LYS A 1 201 ? -17.672 -10.188 -12.531 1 92.06 201 LYS A CA 1
ATOM 1627 C C . LYS A 1 201 ? -17.172 -8.969 -11.773 1 92.06 201 LYS A C 1
ATOM 1629 O O . LYS A 1 201 ? -16.875 -7.93 -12.375 1 92.06 201 LYS A O 1
ATOM 1634 N N . PHE A 1 202 ? -17.031 -9.164 -10.477 1 94.62 202 PHE A N 1
ATOM 1635 C CA . PHE A 1 202 ? -16.672 -8.023 -9.648 1 94.62 202 PHE A CA 1
ATOM 1636 C C . PHE A 1 202 ? -15.219 -8.133 -9.188 1 94.62 202 PHE A C 1
ATOM 1638 O O . PHE A 1 202 ? -14.75 -9.219 -8.844 1 94.62 202 PHE A O 1
ATOM 1645 N N . ILE A 1 203 ? -14.57 -7.059 -9.266 1 94.62 203 ILE A N 1
ATOM 1646 C CA . ILE A 1 203 ? -13.312 -6.824 -8.562 1 94.62 203 ILE A CA 1
ATOM 1647 C C . ILE A 1 203 ? -13.555 -5.93 -7.352 1 94.62 203 ILE A C 1
ATOM 1649 O O . ILE A 1 203 ? -13.82 -4.738 -7.496 1 94.62 203 ILE A O 1
ATOM 1653 N N . LEU A 1 204 ? -13.398 -6.523 -6.18 1 94.25 204 LEU A N 1
ATOM 1654 C CA . LEU A 1 204 ? -13.859 -5.824 -4.988 1 94.25 204 LEU A CA 1
ATOM 1655 C C . LEU A 1 204 ? -12.703 -5.539 -4.039 1 94.25 204 LEU A C 1
ATOM 1657 O O . LEU A 1 204 ? -11.68 -6.223 -4.082 1 94.25 204 LEU A O 1
ATOM 1661 N N . HIS A 1 205 ? -12.906 -4.5 -3.279 1 92.81 205 HIS A N 1
ATOM 1662 C CA . HIS A 1 205 ? -12.023 -4.25 -2.148 1 92.81 205 HIS A CA 1
ATOM 1663 C C . HIS A 1 205 ? -12.484 -5.008 -0.909 1 92.81 205 HIS A C 1
ATOM 1665 O O . HIS A 1 205 ? -13.656 -5.352 -0.789 1 92.81 205 HIS A O 1
ATOM 1671 N N . HIS A 1 206 ? -11.539 -5.176 -0.036 1 89 206 HIS A N 1
ATOM 1672 C CA . HIS A 1 206 ? -11.852 -5.922 1.176 1 89 206 HIS A CA 1
ATOM 1673 C C . HIS A 1 206 ? -12.766 -5.117 2.096 1 89 206 HIS A C 1
ATOM 1675 O O . HIS A 1 206 ? -12.68 -3.889 2.143 1 89 206 HIS A O 1
ATOM 1681 N N . PRO A 1 207 ? -13.547 -5.855 2.893 1 86.69 207 PRO A N 1
ATOM 1682 C CA . PRO A 1 207 ? -14.477 -5.168 3.783 1 86.69 207 PRO A CA 1
ATOM 1683 C C . PRO A 1 207 ? -13.773 -4.352 4.863 1 86.69 207 PRO A C 1
ATOM 1685 O O . PRO A 1 207 ? -14.383 -3.455 5.461 1 86.69 207 PRO A O 1
ATOM 1688 N N . GLU A 1 208 ? -12.562 -4.68 5.113 1 82.56 208 GLU A N 1
ATOM 1689 C CA . GLU A 1 208 ? -11.797 -3.943 6.113 1 82.56 208 GLU A CA 1
ATOM 1690 C C . GLU A 1 208 ? -11.383 -2.57 5.59 1 82.56 208 GLU A C 1
ATOM 1692 O O . GLU A 1 208 ? -11 -1.695 6.367 1 82.56 208 GLU A O 1
ATOM 1697 N N . GLN A 1 209 ? -11.461 -2.434 4.367 1 87.19 209 GLN A N 1
ATOM 1698 C CA . GLN A 1 209 ? -11.188 -1.142 3.746 1 87.19 209 GLN A CA 1
ATOM 1699 C C . GLN A 1 209 ? -12.461 -0.306 3.633 1 87.19 209 GLN A C 1
ATOM 1701 O O . GLN A 1 209 ? -13.555 -0.853 3.512 1 87.19 209 GLN A O 1
ATOM 1706 N N . ASN A 1 210 ? -12.289 0.961 3.592 1 88.44 210 ASN A N 1
ATOM 1707 C CA . ASN A 1 210 ? -13.438 1.862 3.549 1 88.44 210 ASN A CA 1
ATOM 1708 C C . ASN A 1 210 ? -14.289 1.621 2.309 1 88.44 210 ASN A C 1
ATOM 1710 O O . ASN A 1 210 ? -15.508 1.432 2.412 1 88.44 210 ASN A O 1
ATOM 1714 N N . THR A 1 211 ? -13.695 1.598 1.168 1 91.5 211 THR A N 1
ATOM 1715 C CA . THR A 1 211 ? -14.438 1.387 -0.072 1 91.5 211 THR A CA 1
ATOM 1716 C C . THR A 1 211 ? -15.109 0.02 -0.073 1 91.5 211 THR A C 1
ATOM 1718 O O . THR A 1 211 ? -16.25 -0.116 -0.531 1 91.5 211 THR A O 1
ATOM 1721 N N . GLY A 1 212 ? -14.398 -0.932 0.417 1 92.69 212 GLY A N 1
ATOM 1722 C CA . GLY A 1 212 ? -14.977 -2.264 0.508 1 92.69 212 GLY A CA 1
ATOM 1723 C C . GLY A 1 212 ? -16.188 -2.326 1.408 1 92.69 212 GLY A C 1
ATOM 1724 O O . GLY A 1 212 ? -17.172 -2.988 1.081 1 92.69 212 GLY A O 1
ATOM 1725 N N . ALA A 1 213 ? -16.109 -1.673 2.504 1 91.62 213 ALA A N 1
ATOM 1726 C CA . ALA A 1 213 ? -17.219 -1.655 3.449 1 91.62 213 ALA A CA 1
ATOM 1727 C C . ALA A 1 213 ? -18.438 -0.974 2.846 1 91.62 213 ALA A C 1
ATOM 1729 O O . ALA A 1 213 ? -19.562 -1.497 2.926 1 91.62 213 ALA A O 1
ATOM 1730 N N . ILE A 1 214 ? -18.281 0.108 2.225 1 94.12 214 ILE A N 1
ATOM 1731 C CA . ILE A 1 214 ? -19.359 0.882 1.626 1 94.12 214 ILE A CA 1
ATOM 1732 C C . ILE A 1 214 ? -20.016 0.072 0.512 1 94.12 214 ILE A C 1
ATOM 1734 O O . ILE A 1 214 ? -21.234 -0.068 0.479 1 94.12 214 ILE A O 1
ATOM 1738 N N . THR A 1 215 ? -19.203 -0.488 -0.289 1 94.81 215 THR A N 1
ATOM 1739 C CA . THR A 1 215 ? -19.75 -1.146 -1.469 1 94.81 215 THR A CA 1
ATOM 1740 C C . THR A 1 215 ? -20.344 -2.504 -1.103 1 94.81 215 THR A C 1
ATOM 1742 O O . THR A 1 215 ? -21.328 -2.945 -1.715 1 94.81 215 THR A O 1
ATOM 1745 N N . GLY A 1 216 ? -19.703 -3.131 -0.118 1 94 216 GLY A N 1
ATOM 1746 C CA . GLY A 1 216 ? -20.328 -4.336 0.396 1 94 216 GLY A CA 1
ATOM 1747 C C . GLY A 1 216 ? -21.75 -4.105 0.906 1 94 216 GLY A C 1
ATOM 1748 O O . GLY A 1 216 ? -22.656 -4.887 0.611 1 94 216 GLY A O 1
ATOM 1749 N N . HIS A 1 217 ? -21.891 -3.059 1.599 1 95 217 HIS A N 1
ATOM 1750 C CA . HIS A 1 217 ? -23.188 -2.67 2.113 1 95 217 HIS A CA 1
ATOM 1751 C C . HIS A 1 217 ? -24.156 -2.357 0.976 1 95 217 HIS A C 1
ATOM 1753 O O . HIS A 1 217 ? -25.312 -2.801 0.995 1 95 217 HIS A O 1
ATOM 1759 N N . LEU A 1 218 ? -23.719 -1.691 -0.027 1 95.94 218 LEU A N 1
ATOM 1760 C CA . LEU A 1 218 ? -24.578 -1.276 -1.137 1 95.94 218 LEU A CA 1
ATOM 1761 C C . LEU A 1 218 ? -24.984 -2.477 -1.979 1 95.94 218 LEU A C 1
ATOM 1763 O O . LEU A 1 218 ? -26.125 -2.539 -2.463 1 95.94 218 LEU A O 1
ATOM 1767 N N . LEU A 1 219 ? -24.047 -3.365 -2.174 1 95.38 219 LEU A N 1
ATOM 1768 C CA . LEU A 1 219 ? -24.391 -4.582 -2.9 1 95.38 219 LEU A CA 1
ATOM 1769 C C . LEU A 1 219 ? -25.516 -5.34 -2.195 1 95.38 219 LEU A C 1
ATOM 1771 O O . LEU A 1 219 ? -26.469 -5.777 -2.836 1 95.38 219 LEU A O 1
ATOM 1775 N N . LYS A 1 220 ? -25.359 -5.457 -0.914 1 94.12 220 LYS A N 1
ATOM 1776 C CA . LYS A 1 220 ? -26.391 -6.121 -0.117 1 94.12 220 LYS A CA 1
ATOM 1777 C C . LYS A 1 220 ? -27.703 -5.363 -0.184 1 94.12 220 LYS A C 1
ATOM 1779 O O . LYS A 1 220 ? -28.766 -5.965 -0.375 1 94.12 220 LYS A O 1
ATOM 1784 N N . LYS A 1 221 ? -27.656 -4.109 -0.01 1 95.69 221 LYS A N 1
ATOM 1785 C CA . LYS A 1 221 ? -28.828 -3.234 -0.042 1 95.69 221 LYS A CA 1
ATOM 1786 C C . LYS A 1 221 ? -29.594 -3.391 -1.352 1 95.69 221 LYS A C 1
ATOM 1788 O O . LYS A 1 221 ? -30.828 -3.346 -1.364 1 95.69 221 LYS A O 1
ATOM 1793 N N . HIS A 1 222 ? -28.922 -3.609 -2.436 1 94.5 222 HIS A N 1
ATOM 1794 C CA . HIS A 1 222 ? -29.547 -3.672 -3.752 1 94.5 222 HIS A CA 1
ATOM 1795 C C . HIS A 1 222 ? -29.75 -5.117 -4.199 1 94.5 222 HIS A C 1
ATOM 1797 O O . HIS A 1 222 ? -30.062 -5.371 -5.363 1 94.5 222 HIS A O 1
ATOM 1803 N N . GLY A 1 223 ? -29.391 -6.043 -3.34 1 93.56 223 GLY A N 1
ATOM 1804 C CA . GLY A 1 223 ? -29.688 -7.449 -3.574 1 93.56 223 GLY A CA 1
ATOM 1805 C C . GLY A 1 223 ? -28.75 -8.102 -4.566 1 93.56 223 GLY A C 1
ATOM 1806 O O . GLY A 1 223 ? -29.141 -9.016 -5.289 1 93.56 223 GLY A O 1
ATOM 1807 N N . ILE A 1 224 ? -27.609 -7.602 -4.703 1 93.06 224 ILE A N 1
ATOM 1808 C CA . ILE A 1 224 ? -26.641 -8.156 -5.637 1 93.06 224 ILE A CA 1
ATOM 1809 C C . ILE A 1 224 ? -25.656 -9.055 -4.887 1 93.06 224 ILE A C 1
ATOM 1811 O O . ILE A 1 224 ? -25.062 -8.641 -3.887 1 93.06 224 ILE A O 1
ATOM 1815 N N . THR A 1 225 ? -25.5 -10.234 -5.316 1 88.81 225 THR A N 1
ATOM 1816 C CA . THR A 1 225 ? -24.5 -11.156 -4.789 1 88.81 225 THR A CA 1
ATOM 1817 C C . THR A 1 225 ? -23.422 -11.43 -5.824 1 88.81 225 THR A C 1
ATOM 1819 O O . THR A 1 225 ? -23.625 -12.188 -6.773 1 88.81 225 THR A O 1
ATOM 1822 N N . PRO A 1 226 ? -22.406 -10.695 -5.664 1 80.94 226 PRO A N 1
ATOM 1823 C CA . PRO A 1 226 ? -21.328 -10.906 -6.637 1 80.94 226 PRO A CA 1
ATOM 1824 C C . PRO A 1 226 ? -20.828 -12.352 -6.672 1 80.94 226 PRO A C 1
ATOM 1826 O O . PRO A 1 226 ? -20.797 -13.016 -5.637 1 80.94 226 PRO A O 1
ATOM 1829 N N . THR A 1 227 ? -20.656 -12.852 -7.906 1 69 227 THR A N 1
ATOM 1830 C CA . THR A 1 227 ? -20.031 -14.156 -8.055 1 69 227 THR A CA 1
ATOM 1831 C C . THR A 1 227 ? -18.578 -14.117 -7.562 1 69 227 THR A C 1
ATOM 1833 O O . THR A 1 227 ? -18 -13.039 -7.406 1 69 227 THR A O 1
ATOM 1836 N N . VAL A 1 228 ? -17.812 -15.281 -7.461 1 60.91 228 VAL A N 1
ATOM 1837 C CA . VAL A 1 228 ? -16.484 -15.43 -6.855 1 60.91 228 VAL A CA 1
ATOM 1838 C C . VAL A 1 228 ? -15.633 -14.203 -7.184 1 60.91 228 VAL A C 1
ATOM 1840 O O . VAL A 1 228 ? -15.023 -14.141 -8.258 1 60.91 228 VAL A O 1
ATOM 1843 N N . PRO A 1 229 ? -15.664 -13.25 -6.34 1 65.56 229 PRO A N 1
ATOM 1844 C CA . PRO A 1 229 ? -15.047 -11.93 -6.535 1 65.56 229 PRO A CA 1
ATOM 1845 C C . PRO A 1 229 ? -13.531 -11.961 -6.328 1 65.56 229 PRO A C 1
ATOM 1847 O O . PRO A 1 229 ? -13.023 -12.812 -5.598 1 65.56 229 PRO A O 1
ATOM 1850 N N . PHE A 1 230 ? -12.82 -11.359 -7.258 1 84 230 PHE A N 1
ATOM 1851 C CA . PHE A 1 230 ? -11.422 -11.016 -7.043 1 84 230 PHE A CA 1
ATOM 1852 C C . PHE A 1 230 ? -11.297 -9.844 -6.078 1 84 230 PHE A C 1
ATOM 1854 O O . PHE A 1 230 ? -11.961 -8.82 -6.246 1 84 230 PHE A O 1
ATOM 1861 N N . TYR A 1 231 ? -10.547 -10.117 -4.969 1 90.44 231 TYR A N 1
ATOM 1862 C CA . TYR A 1 231 ? -10.352 -9.055 -3.99 1 90.44 231 TYR A CA 1
ATOM 1863 C C . TYR A 1 231 ? -8.945 -8.469 -4.094 1 90.44 231 TYR A C 1
ATOM 1865 O O . TYR A 1 231 ? -7.977 -9.203 -4.285 1 90.44 231 TYR A O 1
ATOM 1873 N N . THR A 1 232 ? -8.906 -7.176 -4.016 1 92.12 232 THR A N 1
ATOM 1874 C CA . THR A 1 232 ? -7.617 -6.5 -3.994 1 92.12 232 THR A CA 1
ATOM 1875 C C . THR A 1 232 ? -7.66 -5.281 -3.074 1 92.12 232 THR A C 1
ATOM 1877 O O . THR A 1 232 ? -8.695 -4.629 -2.947 1 92.12 232 THR A O 1
ATOM 1880 N N . ARG A 1 233 ? -6.508 -5.023 -2.471 1 91.19 233 ARG A N 1
ATOM 1881 C CA . ARG A 1 233 ? -6.367 -3.816 -1.66 1 91.19 233 ARG A CA 1
ATOM 1882 C C . ARG A 1 233 ? -5.84 -2.654 -2.494 1 91.19 233 ARG A C 1
ATOM 1884 O O . ARG A 1 233 ? -5.754 -1.523 -2.01 1 91.19 233 ARG A O 1
ATOM 1891 N N . ASN A 1 234 ? -5.52 -2.924 -3.664 1 92.56 234 ASN A N 1
ATOM 1892 C CA . ASN A 1 234 ? -4.906 -1.963 -4.574 1 92.56 234 ASN A CA 1
ATOM 1893 C C . ASN A 1 234 ? -5.91 -1.438 -5.598 1 92.56 234 ASN A C 1
ATOM 1895 O O . ASN A 1 234 ? -6.207 -2.111 -6.586 1 92.56 234 ASN A O 1
ATOM 1899 N N . THR A 1 235 ? -6.301 -0.221 -5.379 1 92.94 235 THR A N 1
ATOM 1900 C CA . THR A 1 235 ? -7.316 0.375 -6.242 1 92.94 235 THR A CA 1
ATOM 1901 C C . THR A 1 235 ? -6.797 0.507 -7.672 1 92.94 235 THR A C 1
ATOM 1903 O O . THR A 1 235 ? -7.551 0.325 -8.633 1 92.94 235 THR A O 1
ATOM 1906 N N . GLN A 1 236 ? -5.617 0.803 -7.789 1 91.38 236 GLN A N 1
ATOM 1907 C CA . GLN A 1 236 ? -5.031 0.923 -9.125 1 91.38 236 GLN A CA 1
ATOM 1908 C C . GLN A 1 236 ? -5.066 -0.412 -9.859 1 91.38 236 GLN A C 1
ATOM 1910 O O . GLN A 1 236 ? -5.395 -0.462 -11.047 1 91.38 236 GLN A O 1
ATOM 1915 N N . ALA A 1 237 ? -4.703 -1.435 -9.18 1 92.38 237 ALA A N 1
ATOM 1916 C CA . ALA A 1 237 ? -4.77 -2.762 -9.789 1 92.38 237 ALA A CA 1
ATOM 1917 C C . ALA A 1 237 ? -6.184 -3.084 -10.258 1 92.38 237 ALA A C 1
ATOM 1919 O O . ALA A 1 237 ? -6.375 -3.613 -11.359 1 92.38 237 ALA A O 1
ATOM 1920 N N . ALA A 1 238 ? -7.117 -2.76 -9.445 1 94.56 238 ALA A N 1
ATOM 1921 C CA . ALA A 1 238 ? -8.516 -3.004 -9.789 1 94.56 238 ALA A CA 1
ATOM 1922 C C . ALA A 1 238 ? -8.898 -2.275 -11.078 1 94.56 238 ALA A C 1
ATOM 1924 O O . ALA A 1 238 ? -9.477 -2.873 -11.984 1 94.56 238 ALA A O 1
ATOM 1925 N N . LEU A 1 239 ? -8.492 -1.059 -11.18 1 94.38 239 LEU A N 1
ATOM 1926 C CA . LEU A 1 239 ? -8.875 -0.227 -12.312 1 94.38 239 LEU A CA 1
ATOM 1927 C C . LEU A 1 239 ? -8.156 -0.675 -13.586 1 94.38 239 LEU A C 1
ATOM 1929 O O . LEU A 1 239 ? -8.719 -0.596 -14.68 1 94.38 239 LEU A O 1
ATOM 1933 N N . LEU A 1 240 ? -6.984 -1.082 -13.445 1 92.44 240 LEU A N 1
ATOM 1934 C CA . LEU A 1 240 ? -6.25 -1.589 -14.602 1 92.44 240 LEU A CA 1
ATOM 1935 C C . LEU A 1 240 ? -6.867 -2.889 -15.109 1 92.44 240 LEU A C 1
ATOM 1937 O O . LEU A 1 240 ? -6.93 -3.123 -16.312 1 92.44 240 LEU A O 1
ATOM 1941 N N . LEU A 1 241 ? -7.293 -3.715 -14.219 1 93.81 241 LEU A N 1
ATOM 1942 C CA . LEU A 1 241 ? -7.988 -4.934 -14.609 1 93.81 241 LEU A CA 1
ATOM 1943 C C . LEU A 1 241 ? -9.305 -4.609 -15.305 1 93.81 241 LEU A C 1
ATOM 1945 O O . LEU A 1 241 ? -9.688 -5.277 -16.266 1 93.81 241 LEU A O 1
ATOM 1949 N N . VAL A 1 242 ? -9.977 -3.582 -14.805 1 94.88 242 VAL A N 1
ATOM 1950 C CA . VAL A 1 242 ? -11.203 -3.117 -15.445 1 94.88 242 VAL A CA 1
ATOM 1951 C C . VAL A 1 242 ? -10.906 -2.695 -16.875 1 94.88 242 VAL A C 1
ATOM 1953 O O . VAL A 1 242 ? -11.648 -3.043 -17.797 1 94.88 242 VAL A O 1
ATOM 1956 N N . GLN A 1 243 ? -9.859 -1.958 -17 1 92.12 243 GLN A N 1
ATOM 1957 C CA . GLN A 1 243 ? -9.461 -1.501 -18.328 1 92.12 243 GLN A CA 1
ATOM 1958 C C . GLN A 1 243 ? -9.305 -2.676 -19.297 1 92.12 243 GLN A C 1
ATOM 1960 O O . GLN A 1 243 ? -9.594 -2.549 -20.484 1 92.12 243 GLN A O 1
ATOM 1965 N N . GLN A 1 244 ? -8.969 -3.787 -18.781 1 91.88 244 GLN A N 1
ATOM 1966 C CA . GLN A 1 244 ? -8.742 -4.984 -19.594 1 91.88 244 GLN A CA 1
ATOM 1967 C C . GLN A 1 244 ? -10 -5.84 -19.672 1 91.88 244 GLN A C 1
ATOM 1969 O O . GLN A 1 244 ? -9.945 -6.992 -20.109 1 91.88 244 GLN A O 1
ATOM 1974 N N . ASN A 1 245 ? -11.023 -5.359 -19.125 1 93.56 245 ASN A N 1
ATOM 1975 C CA . ASN A 1 245 ? -12.344 -5.992 -19.141 1 93.56 245 ASN A CA 1
ATOM 1976 C C . ASN A 1 245 ? -12.344 -7.301 -18.359 1 93.56 245 ASN A C 1
ATOM 1978 O O . ASN A 1 245 ? -13 -8.266 -18.75 1 93.56 245 ASN A O 1
ATOM 1982 N N . GLU A 1 246 ? -11.57 -7.301 -17.344 1 92.94 246 GLU A N 1
ATOM 1983 C CA . GLU A 1 246 ? -11.5 -8.484 -16.484 1 92.94 246 GLU A CA 1
ATOM 1984 C C . GLU A 1 246 ? -12.625 -8.484 -15.453 1 92.94 246 GLU A C 1
ATOM 1986 O O . GLU A 1 246 ? -12.812 -9.461 -14.734 1 92.94 246 GLU A O 1
ATOM 1991 N N . GLY A 1 247 ? -13.352 -7.453 -15.375 1 94.5 247 GLY A N 1
ATOM 1992 C CA . GLY A 1 247 ? -14.438 -7.246 -14.43 1 94.5 247 GLY A CA 1
ATOM 1993 C C . GLY A 1 247 ? -14.805 -5.785 -14.266 1 94.5 247 GLY A C 1
ATOM 1994 O O . GLY A 1 247 ? -14.328 -4.926 -15.008 1 94.5 247 GLY A O 1
ATOM 1995 N N . ILE A 1 248 ? -15.742 -5.582 -13.344 1 95.81 248 ILE A N 1
ATOM 1996 C CA . ILE A 1 248 ? -16.141 -4.223 -12.984 1 95.81 248 ILE A CA 1
ATOM 1997 C C . ILE A 1 248 ? -15.766 -3.945 -11.531 1 95.81 248 ILE A C 1
ATOM 1999 O O . ILE A 1 248 ? -15.633 -4.875 -10.727 1 95.81 248 ILE A O 1
ATOM 2003 N N . CYS A 1 249 ? -15.508 -2.695 -11.234 1 96.62 249 CYS A N 1
ATOM 2004 C CA . CYS A 1 249 ? -15.133 -2.414 -9.859 1 96.62 249 CYS A CA 1
ATOM 2005 C C . CYS A 1 249 ? -15.695 -1.077 -9.398 1 96.62 249 CYS A C 1
ATOM 2007 O O . CYS A 1 249 ? -16.188 -0.292 -10.211 1 96.62 249 CYS A O 1
ATOM 2009 N N . PHE A 1 250 ? -15.727 -0.922 -8.07 1 96.88 250 PHE A N 1
ATOM 2010 C CA . PHE A 1 250 ? -16.047 0.351 -7.438 1 96.88 250 PHE A CA 1
ATOM 2011 C C . PHE A 1 250 ? -14.789 1.093 -7.027 1 96.88 250 PHE A C 1
ATOM 2013 O O . PHE A 1 250 ? -13.836 0.482 -6.531 1 96.88 250 PHE A O 1
ATOM 2020 N N . ALA A 1 251 ? -14.789 2.398 -7.254 1 95.94 251 ALA A N 1
ATOM 2021 C CA . ALA A 1 251 ? -13.625 3.191 -6.867 1 95.94 251 ALA A CA 1
ATOM 2022 C C . ALA A 1 251 ? -14.016 4.633 -6.57 1 95.94 251 ALA A C 1
ATOM 2024 O O . ALA A 1 251 ? -14.93 5.176 -7.191 1 95.94 251 ALA A O 1
ATOM 2025 N N . PRO A 1 252 ? -13.305 5.203 -5.594 1 94 252 PRO A N 1
ATOM 2026 C CA . PRO A 1 252 ? -13.531 6.637 -5.391 1 94 252 PRO A CA 1
ATOM 2027 C C . PRO A 1 252 ? -13.195 7.473 -6.625 1 94 252 PRO A C 1
ATOM 2029 O O . PRO A 1 252 ? -12.219 7.184 -7.316 1 94 252 PRO A O 1
ATOM 2032 N N . GLU A 1 253 ? -13.945 8.469 -6.816 1 92.25 253 GLU A N 1
ATOM 2033 C CA . GLU A 1 253 ? -13.812 9.344 -7.98 1 92.25 253 GLU A CA 1
ATOM 2034 C C . GLU A 1 253 ? -12.406 9.93 -8.07 1 92.25 253 GLU A C 1
ATOM 2036 O O . GLU A 1 253 ? -11.852 10.078 -9.156 1 92.25 253 GLU A O 1
ATOM 2041 N N . THR A 1 254 ? -11.859 10.266 -6.977 1 89 254 THR A N 1
ATOM 2042 C CA . THR A 1 254 ? -10.562 10.93 -6.953 1 89 254 THR A CA 1
ATOM 2043 C C . THR A 1 254 ? -9.484 10.016 -7.527 1 89 254 THR A C 1
ATOM 2045 O O . THR A 1 254 ? -8.547 10.492 -8.172 1 89 254 THR A O 1
ATOM 2048 N N . TYR A 1 255 ? -9.555 8.719 -7.309 1 89.44 255 TYR A N 1
ATOM 2049 C CA . TYR A 1 255 ? -8.602 7.789 -7.898 1 89.44 255 TYR A CA 1
ATOM 2050 C C . TYR A 1 255 ? -8.711 7.785 -9.422 1 89.44 255 TYR A C 1
ATOM 2052 O O . TYR A 1 255 ? -7.699 7.852 -10.125 1 89.44 255 TYR A O 1
ATOM 2060 N N . ILE A 1 256 ? -9.883 7.754 -9.844 1 90.38 256 ILE A N 1
ATOM 2061 C CA . ILE A 1 256 ? -10.133 7.688 -11.281 1 90.38 256 ILE A CA 1
ATOM 2062 C C . ILE A 1 256 ? -9.641 8.961 -11.953 1 90.38 256 ILE A C 1
ATOM 2064 O O . ILE A 1 256 ? -8.984 8.914 -13 1 90.38 256 ILE A O 1
ATOM 2068 N N . ARG A 1 257 ? -9.875 10.047 -11.336 1 86.75 257 ARG A N 1
ATOM 2069 C CA . ARG A 1 257 ? -9.516 11.344 -11.898 1 86.75 257 ARG A CA 1
ATOM 2070 C C . ARG A 1 257 ? -8 11.539 -11.906 1 86.75 257 ARG A C 1
ATOM 2072 O O . ARG A 1 257 ? -7.465 12.234 -12.766 1 86.75 257 ARG A O 1
ATOM 2079 N N . ASN A 1 258 ? -7.348 10.914 -11 1 84.5 258 ASN A N 1
ATOM 2080 C CA . ASN A 1 258 ? -5.926 11.195 -10.828 1 84.5 258 ASN A CA 1
ATOM 2081 C C . ASN A 1 258 ? -5.059 10.094 -11.422 1 84.5 258 ASN A C 1
ATOM 2083 O O . ASN A 1 258 ? -3.834 10.117 -11.281 1 84.5 258 ASN A O 1
ATOM 2087 N N . MET A 1 259 ? -5.621 9.188 -11.992 1 85.25 259 MET A N 1
ATOM 2088 C CA . MET A 1 259 ? -4.883 8.141 -12.695 1 85.25 259 MET A CA 1
ATOM 2089 C C . MET A 1 259 ? -4.875 8.398 -14.203 1 85.25 259 MET A C 1
ATOM 2091 O O . MET A 1 259 ? -5.801 9.008 -14.734 1 85.25 259 MET A O 1
ATOM 2095 N N . THR A 1 260 ? -3.783 7.965 -14.773 1 85.06 260 THR A N 1
ATOM 2096 C CA . THR A 1 260 ? -3.693 7.977 -16.234 1 85.06 260 THR A CA 1
ATOM 2097 C C . THR A 1 260 ? -3.984 6.59 -16.797 1 85.06 260 THR A C 1
ATOM 2099 O O . THR A 1 260 ? -3.492 5.586 -16.281 1 85.06 260 THR A O 1
ATOM 2102 N N . PHE A 1 261 ? -4.84 6.625 -17.828 1 87.88 261 PHE A N 1
ATOM 2103 C CA . PHE A 1 261 ? -5.242 5.375 -18.469 1 87.88 261 PHE A CA 1
ATOM 2104 C C . PHE A 1 261 ? -4.91 5.383 -19.953 1 87.88 261 PHE A C 1
ATOM 2106 O O . PHE A 1 261 ? -4.906 6.441 -20.578 1 87.88 261 PHE A O 1
ATOM 2113 N N . HIS A 1 262 ? -4.57 4.207 -20.422 1 86.69 262 HIS A N 1
ATOM 2114 C CA . HIS A 1 262 ? -4.539 4.082 -21.875 1 86.69 262 HIS A CA 1
ATOM 2115 C C . HIS A 1 262 ? -5.93 4.273 -22.469 1 86.69 262 HIS A C 1
ATOM 2117 O O . HIS A 1 262 ? -6.098 5.02 -23.438 1 86.69 262 HIS A O 1
ATOM 2123 N N . THR A 1 263 ? -6.879 3.6 -21.922 1 88.69 263 THR A N 1
ATOM 2124 C CA . THR A 1 263 ? -8.297 3.758 -22.203 1 88.69 263 THR A CA 1
ATOM 2125 C C . THR A 1 263 ? -9.086 3.971 -20.922 1 88.69 263 THR A C 1
ATOM 2127 O O . THR A 1 263 ? -9.305 3.027 -20.156 1 88.69 263 THR A O 1
ATOM 2130 N N . PRO A 1 264 ? -9.523 5.156 -20.766 1 89.31 264 PRO A N 1
ATOM 2131 C CA . PRO A 1 264 ? -10.242 5.438 -19.516 1 89.31 264 PRO A CA 1
ATOM 2132 C C . PRO A 1 264 ? -11.492 4.574 -19.359 1 89.31 264 PRO A C 1
ATOM 2134 O O . PRO A 1 264 ? -12.18 4.277 -20.328 1 89.31 264 PRO A O 1
ATOM 2137 N N . PRO A 1 265 ? -11.742 4.227 -18.172 1 94.12 265 PRO A N 1
ATOM 2138 C CA . PRO A 1 265 ? -12.984 3.488 -17.938 1 94.12 265 PRO A CA 1
ATOM 2139 C C . PRO A 1 265 ? -14.227 4.367 -18.062 1 94.12 265 PRO A C 1
ATOM 2141 O O . PRO A 1 265 ? -14.133 5.594 -17.969 1 94.12 265 PRO A O 1
ATOM 2144 N N . VAL A 1 266 ? -15.344 3.676 -18.359 1 94 266 VAL A N 1
ATOM 2145 C CA . VAL A 1 266 ? -16.641 4.332 -18.281 1 94 266 VAL A CA 1
ATOM 2146 C C . VAL A 1 266 ? -17.172 4.25 -16.844 1 94 266 VAL A C 1
ATOM 2148 O O . VAL A 1 266 ? -17.203 3.17 -16.25 1 94 266 VAL A O 1
ATOM 2151 N N . CYS A 1 267 ? -17.547 5.391 -16.312 1 95.06 267 CYS A N 1
ATOM 2152 C CA . CYS A 1 267 ? -17.922 5.434 -14.914 1 95.06 267 CYS A CA 1
ATOM 2153 C C . CYS A 1 267 ? -19.422 5.73 -14.758 1 95.06 267 CYS A C 1
ATOM 2155 O O . CYS A 1 267 ? -20 6.445 -15.578 1 95.06 267 CYS A O 1
ATOM 2157 N N . PHE A 1 268 ? -20 5.168 -13.758 1 95.12 268 PHE A N 1
ATOM 2158 C CA . PHE A 1 268 ? -21.391 5.383 -13.406 1 95.12 268 PHE A CA 1
ATOM 2159 C C . PHE A 1 268 ? -21.531 5.832 -11.961 1 95.12 268 PHE A 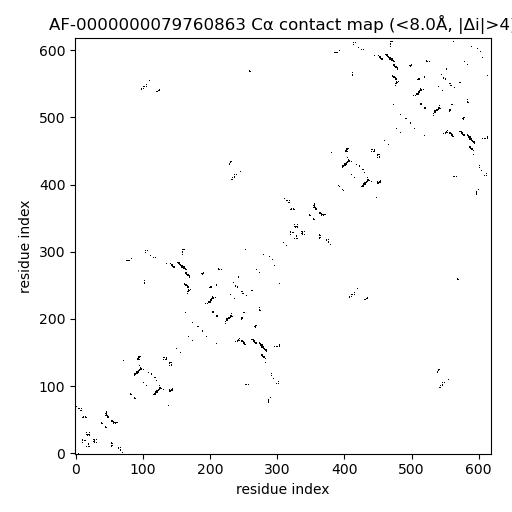C 1
ATOM 2161 O O . PHE A 1 268 ? -20.828 5.34 -11.078 1 95.12 268 PHE A O 1
ATOM 2168 N N . SER A 1 269 ? -22.484 6.73 -11.773 1 94.88 269 SER A N 1
ATOM 2169 C CA . SER A 1 269 ? -22.906 7.027 -10.406 1 94.8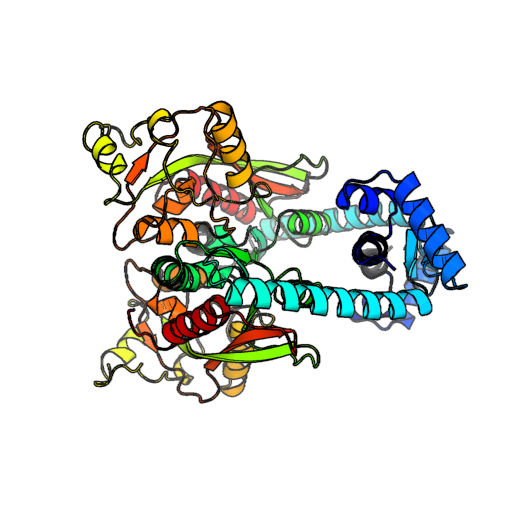8 269 SER A CA 1
ATOM 2170 C C . SER A 1 269 ? -23.734 5.883 -9.828 1 94.88 269 SER A C 1
ATOM 2172 O O . SER A 1 269 ? -24.562 5.297 -10.516 1 94.88 269 SER A O 1
ATOM 2174 N N . LEU A 1 270 ? -23.438 5.621 -8.594 1 95.38 270 LEU A N 1
ATOM 2175 C CA . LEU A 1 270 ? -24.234 4.582 -7.945 1 95.38 270 LEU A CA 1
ATOM 2176 C C . LEU A 1 270 ? -25.594 5.121 -7.523 1 95.38 270 LEU A C 1
ATOM 2178 O O . LEU A 1 270 ? -26.469 4.359 -7.09 1 95.38 270 LEU A O 1
ATOM 2182 N N . ASN A 1 271 ? -25.766 6.336 -7.625 1 92.06 271 ASN A N 1
ATOM 2183 C CA . ASN A 1 271 ? -27.016 7.035 -7.352 1 92.06 271 ASN A CA 1
ATOM 2184 C C . ASN A 1 271 ? -27.594 6.652 -5.988 1 92.06 271 ASN A C 1
ATOM 2186 O O . ASN A 1 271 ? -28.766 6.281 -5.883 1 92.06 271 ASN A O 1
ATOM 2190 N N . ASP A 1 272 ? -26.734 6.57 -5.055 1 94.25 272 ASP A N 1
ATOM 2191 C CA . ASP A 1 272 ? -27.047 6.277 -3.662 1 94.25 272 ASP A CA 1
ATOM 2192 C C . ASP A 1 272 ? -26.359 7.27 -2.721 1 94.25 272 ASP A C 1
ATOM 2194 O O . ASP A 1 272 ? -25.172 7.523 -2.846 1 94.25 272 ASP A O 1
ATOM 2198 N N . PRO A 1 273 ? -27.188 7.859 -1.836 1 93.38 273 PRO A N 1
ATOM 2199 C CA . PRO A 1 273 ? -26.609 8.859 -0.933 1 93.38 273 PRO A CA 1
ATOM 2200 C C . PRO A 1 273 ? -25.516 8.289 -0.041 1 93.38 273 PRO A C 1
ATOM 2202 O O . PRO A 1 273 ? -24.703 9.039 0.518 1 93.38 273 PRO A O 1
ATOM 2205 N N . GLU A 1 274 ? -25.453 6.973 0.067 1 94.94 274 GLU A N 1
ATOM 2206 C CA . GLU A 1 274 ? -24.453 6.336 0.913 1 94.94 274 GLU A CA 1
ATOM 2207 C C . GLU A 1 274 ? -23.188 5.996 0.117 1 94.94 274 GLU A C 1
ATOM 2209 O O . GLU A 1 274 ? -22.203 5.508 0.678 1 94.94 274 GLU A O 1
ATOM 2214 N N . ALA A 1 275 ? -23.219 6.305 -1.143 1 95.88 275 ALA A N 1
ATOM 2215 C CA . ALA A 1 275 ? -22.094 5.953 -2.008 1 95.88 275 ALA A CA 1
ATOM 2216 C C . ALA A 1 275 ? -21.031 7.051 -1.997 1 95.88 275 ALA A C 1
ATOM 2218 O O . ALA A 1 275 ? -20.578 7.488 -3.055 1 95.88 275 ALA A O 1
ATOM 2219 N N . PHE A 1 276 ? -20.672 7.43 -0.762 1 94.69 276 PHE A N 1
ATOM 2220 C CA . PHE A 1 276 ? -19.656 8.461 -0.578 1 94.69 276 PHE A CA 1
ATOM 2221 C C . PHE A 1 276 ? -18.688 8.07 0.526 1 94.69 276 PHE A C 1
ATOM 2223 O O . PHE A 1 276 ? -19.078 7.445 1.515 1 94.69 276 PHE A O 1
ATOM 2230 N N . ALA A 1 277 ? -17.453 8.406 0.287 1 92.94 277 ALA A N 1
ATOM 2231 C CA . ALA A 1 277 ? -16.438 8.266 1.322 1 92.94 277 ALA A CA 1
ATOM 2232 C C . ALA A 1 277 ? -15.992 9.633 1.848 1 92.94 277 ALA A C 1
ATOM 2234 O O . ALA A 1 277 ? -15.82 10.578 1.073 1 92.94 277 ALA A O 1
ATOM 2235 N N . THR A 1 278 ? -15.859 9.711 3.125 1 92.5 278 THR A N 1
ATOM 2236 C CA . THR A 1 278 ? -15.398 10.938 3.758 1 92.5 278 THR A CA 1
ATOM 2237 C C . THR A 1 278 ? -13.961 10.805 4.234 1 92.5 278 THR A C 1
ATOM 2239 O O . THR A 1 278 ? -13.625 9.867 4.969 1 92.5 278 THR A O 1
ATOM 2242 N N . THR A 1 279 ? -13.164 11.68 3.74 1 93.06 279 THR A N 1
ATOM 2243 C CA . THR A 1 279 ? -11.773 11.703 4.168 1 93.06 279 THR A CA 1
ATOM 2244 C C . THR A 1 279 ? -11.547 12.789 5.215 1 93.06 279 THR A C 1
ATOM 2246 O O . THR A 1 279 ? -11.984 13.93 5.039 1 93.06 279 THR A O 1
ATOM 2249 N N . MET A 1 280 ? -10.836 12.391 6.27 1 93.75 280 MET A N 1
ATOM 2250 C CA . MET A 1 280 ? -10.609 13.312 7.383 1 93.75 280 MET A CA 1
ATOM 2251 C C . MET A 1 280 ? -9.117 13.531 7.605 1 93.75 280 MET A C 1
ATOM 2253 O O . MET A 1 280 ? -8.297 12.688 7.234 1 93.75 280 MET A O 1
ATOM 2257 N N . ILE A 1 281 ? -8.82 14.648 8.102 1 95.38 281 ILE A N 1
ATOM 2258 C CA . ILE A 1 281 ? -7.523 14.914 8.719 1 95.38 281 ILE A CA 1
ATOM 2259 C C . ILE A 1 281 ? -7.672 15 10.234 1 95.38 281 ILE A C 1
ATOM 2261 O O . ILE A 1 281 ? -8.609 15.625 10.734 1 95.38 281 ILE A O 1
ATOM 2265 N N . THR A 1 282 ? -6.793 14.289 10.883 1 94.56 282 THR A N 1
ATOM 2266 C CA . THR A 1 282 ? -6.891 14.148 12.328 1 94.56 282 THR A CA 1
ATOM 2267 C C . THR A 1 282 ? -5.605 14.625 13.008 1 94.56 282 THR A C 1
ATOM 2269 O O . THR A 1 282 ? -4.508 14.383 12.5 1 94.56 282 THR A O 1
ATOM 2272 N N . TYR A 1 283 ? -5.797 15.25 14.078 1 93.12 283 TYR A N 1
ATOM 2273 C CA . TYR A 1 283 ? -4.676 15.719 14.883 1 93.12 283 TYR A CA 1
ATOM 2274 C C . TYR A 1 283 ? -5.051 15.773 16.359 1 93.12 283 TYR A C 1
ATOM 2276 O O . TYR A 1 283 ? -6.211 15.555 16.719 1 93.12 283 TYR A O 1
ATOM 2284 N N . ARG A 1 284 ? -4.074 15.938 17.203 1 88.25 284 ARG A N 1
ATOM 2285 C CA . ARG A 1 284 ? -4.305 15.906 18.641 1 88.25 284 ARG A CA 1
ATOM 2286 C C . ARG A 1 284 ? -5.172 17.078 19.078 1 88.25 284 ARG A C 1
ATOM 2288 O O . ARG A 1 284 ? -4.98 18.203 18.625 1 88.25 284 ARG A O 1
ATOM 2295 N N . LYS A 1 285 ? -6.047 16.766 19.969 1 86.81 285 LYS A N 1
ATOM 2296 C CA . LYS A 1 285 ? -6.91 17.812 20.5 1 86.81 285 LYS A CA 1
ATOM 2297 C C . LYS A 1 285 ? -6.098 18.859 21.281 1 86.81 285 LYS A C 1
ATOM 2299 O O . LYS A 1 285 ? -5.25 18.5 22.094 1 86.81 285 LYS A O 1
ATOM 2304 N N . GLY A 1 286 ? -6.305 20.109 20.922 1 82 286 GLY A N 1
ATOM 2305 C CA . GLY A 1 286 ? -5.609 21.188 21.625 1 82 286 GLY A CA 1
ATOM 2306 C C . GLY A 1 286 ? -4.234 21.469 21.047 1 82 286 GLY A C 1
ATOM 2307 O O . GLY A 1 286 ? -3.535 22.375 21.516 1 82 286 GLY A O 1
ATOM 2308 N N . ALA A 1 287 ? -3.838 20.719 20.125 1 83.62 287 ALA A N 1
ATOM 2309 C CA . ALA A 1 287 ? -2.535 20.953 19.516 1 83.62 287 ALA A CA 1
ATOM 2310 C C . ALA A 1 287 ? -2.477 22.328 18.859 1 83.62 287 ALA A C 1
ATOM 2312 O O . ALA A 1 287 ? -3.463 22.797 18.281 1 83.62 287 ALA A O 1
ATOM 2313 N N . TYR A 1 288 ? -1.35 22.922 18.984 1 82.25 288 TYR A N 1
ATOM 2314 C CA . TYR A 1 288 ? -1.116 24.172 18.25 1 82.25 288 TYR A CA 1
ATOM 2315 C C . TYR A 1 288 ? -0.874 23.891 16.766 1 82.25 288 TYR A C 1
ATOM 2317 O O . TYR A 1 288 ? 0.017 23.125 16.406 1 82.25 288 TYR A O 1
ATOM 2325 N N . LEU A 1 289 ? -1.645 24.578 15.953 1 87.5 289 LEU A N 1
ATOM 2326 C CA . LEU A 1 289 ? -1.466 24.469 14.508 1 87.5 289 LEU A CA 1
ATOM 2327 C C . LEU A 1 289 ? -0.722 25.688 13.961 1 87.5 289 LEU A C 1
ATOM 2329 O O . LEU A 1 289 ? -1.277 26.781 13.906 1 87.5 289 LEU A O 1
ATOM 2333 N N . SER A 1 290 ? 0.463 25.438 13.562 1 85.06 290 SER A N 1
ATOM 2334 C CA . SER A 1 290 ? 1.25 26.5 12.945 1 85.06 290 SER A CA 1
ATOM 2335 C C . SER A 1 290 ? 0.602 26.984 11.648 1 85.06 290 SER A C 1
ATOM 2337 O O . SER A 1 290 ? -0.325 26.344 11.141 1 85.06 290 SER A O 1
ATOM 2339 N N . ALA A 1 291 ? 1.077 28.094 11.156 1 85.12 291 ALA A N 1
ATOM 2340 C CA . ALA A 1 291 ? 0.553 28.656 9.914 1 85.12 291 ALA A CA 1
ATOM 2341 C C . ALA A 1 291 ? 0.726 27.672 8.75 1 85.12 291 ALA A C 1
ATOM 2343 O O . ALA A 1 291 ? -0.188 27.484 7.949 1 85.12 291 ALA A O 1
ATOM 2344 N N . TYR A 1 292 ? 1.877 27.047 8.672 1 89.12 292 TYR A N 1
ATOM 2345 C CA . TYR A 1 292 ? 2.125 26.109 7.578 1 89.12 292 TYR A CA 1
ATOM 2346 C C . TYR A 1 292 ? 1.282 24.859 7.738 1 89.12 292 TYR A C 1
ATOM 2348 O O . TYR A 1 292 ? 0.889 24.234 6.746 1 89.12 292 TYR A O 1
ATOM 2356 N N . ALA A 1 293 ? 0.986 24.5 9 1 92.81 293 ALA A N 1
ATOM 2357 C CA . ALA A 1 293 ? 0.087 23.375 9.234 1 92.81 293 ALA A CA 1
ATOM 2358 C C . ALA A 1 293 ? -1.321 23.688 8.734 1 92.81 293 ALA A C 1
ATOM 2360 O O . ALA A 1 293 ? -1.965 22.844 8.109 1 92.81 293 ALA A O 1
ATOM 2361 N N . GLN A 1 294 ? -1.779 24.859 9.016 1 93.06 294 GLN A N 1
ATOM 2362 C CA . GLN A 1 294 ? -3.094 25.297 8.547 1 93.06 294 GLN A CA 1
ATOM 2363 C C . GLN A 1 294 ? -3.141 25.359 7.027 1 93.06 294 GLN A C 1
ATOM 2365 O O . GLN A 1 294 ? -4.141 24.969 6.414 1 93.06 294 GLN A O 1
ATOM 2370 N N . ASP A 1 295 ? -2.072 25.812 6.488 1 93.94 295 ASP A N 1
ATOM 2371 C CA . ASP A 1 295 ? -1.998 25.875 5.031 1 93.94 295 ASP A CA 1
ATOM 2372 C C . ASP A 1 295 ? -2.023 24.469 4.426 1 93.94 295 ASP A C 1
ATOM 2374 O O . ASP A 1 295 ? -2.619 24.25 3.369 1 93.94 295 ASP A O 1
ATOM 2378 N N . PHE A 1 296 ? -1.376 23.562 5.074 1 95.56 296 PHE A N 1
ATOM 2379 C CA . PHE A 1 296 ? -1.425 22.188 4.609 1 95.56 296 PHE A CA 1
ATOM 2380 C C . PHE A 1 296 ? -2.863 21.688 4.547 1 95.56 296 PHE A C 1
ATOM 2382 O O . PHE A 1 296 ? -3.275 21.078 3.551 1 95.56 296 PHE A O 1
ATOM 2389 N N . ILE A 1 297 ? -3.592 21.922 5.602 1 96.69 297 ILE A N 1
ATOM 2390 C CA . ILE A 1 297 ? -4.984 21.5 5.68 1 96.69 297 ILE A CA 1
ATOM 2391 C C . ILE A 1 297 ? -5.781 22.125 4.539 1 96.69 297 ILE A C 1
ATOM 2393 O O . ILE A 1 297 ? -6.566 21.453 3.873 1 96.69 297 ILE A O 1
ATOM 2397 N N . ARG A 1 298 ? -5.559 23.344 4.289 1 95.75 298 ARG A N 1
ATOM 2398 C CA . ARG A 1 298 ? -6.262 24.062 3.232 1 95.75 298 ARG A CA 1
ATOM 2399 C C . ARG A 1 298 ? -5.957 23.469 1.864 1 95.75 298 ARG A C 1
ATOM 2401 O O . ARG A 1 298 ? -6.867 23.234 1.065 1 95.75 298 ARG A O 1
ATOM 2408 N N . ILE A 1 299 ? -4.727 23.188 1.586 1 95.31 299 ILE A N 1
ATOM 2409 C CA . ILE A 1 299 ? -4.301 22.609 0.316 1 95.31 299 ILE A CA 1
ATOM 2410 C C . ILE A 1 299 ? -4.918 21.234 0.15 1 95.31 299 ILE A C 1
ATOM 2412 O O . ILE A 1 299 ? -5.387 20.875 -0.935 1 95.31 299 ILE A O 1
ATOM 2416 N N . ALA A 1 300 ? -4.902 20.453 1.221 1 95.56 300 ALA A N 1
ATOM 2417 C CA . ALA A 1 300 ? -5.473 19.109 1.183 1 95.56 300 ALA A CA 1
ATOM 2418 C C . ALA A 1 300 ? -6.965 19.156 0.87 1 95.56 300 ALA A C 1
ATOM 2420 O O . ALA A 1 300 ? -7.48 18.297 0.156 1 95.56 300 ALA A O 1
ATOM 2421 N N . LYS A 1 301 ? -7.625 20.156 1.368 1 95.12 301 LYS A N 1
ATOM 2422 C CA . LYS A 1 301 ? -9.047 20.328 1.095 1 95.12 301 LYS A CA 1
ATOM 2423 C C . LYS A 1 301 ? -9.289 20.641 -0.375 1 95.12 301 LYS A C 1
ATOM 2425 O O . LYS A 1 301 ? -10.266 20.188 -0.967 1 95.12 301 LYS A O 1
ATOM 2430 N N . GLU A 1 302 ? -8.453 21.375 -0.967 1 92.81 302 GLU A N 1
ATOM 2431 C CA . GLU A 1 302 ? -8.586 21.766 -2.367 1 92.81 302 GLU A CA 1
ATOM 2432 C C . GLU A 1 302 ? -8.469 20.562 -3.293 1 92.81 302 GLU A C 1
ATOM 2434 O O . GLU A 1 302 ? -9.078 20.547 -4.367 1 92.81 302 GLU A O 1
ATOM 2439 N N . TYR A 1 303 ? -7.715 19.625 -2.889 1 90 303 TYR A N 1
ATOM 2440 C CA . TYR A 1 303 ? -7.605 18.391 -3.648 1 90 303 TYR A CA 1
ATOM 2441 C C . TYR A 1 303 ? -8.977 17.766 -3.891 1 90 303 TYR A C 1
ATOM 2443 O O . TYR A 1 303 ? -9.258 17.281 -4.988 1 90 303 TYR A O 1
ATOM 2451 N N . PHE A 1 304 ? -9.773 17.766 -2.896 1 89.5 304 PHE A N 1
ATOM 2452 C CA . PHE A 1 304 ? -11.07 17.109 -2.992 1 89.5 304 PHE A CA 1
ATOM 2453 C C . PHE A 1 304 ? -12.055 17.969 -3.768 1 89.5 304 PHE A C 1
ATOM 2455 O O . PHE A 1 304 ? -13.078 17.469 -4.254 1 89.5 304 PHE A O 1
ATOM 2462 N N . LYS A 1 305 ? -11.805 19.203 -3.861 1 83.44 305 LYS A N 1
ATOM 2463 C CA . LYS A 1 305 ? -12.672 20.094 -4.629 1 83.44 305 LYS A CA 1
ATOM 2464 C C . LYS A 1 305 ? -12.359 20.016 -6.121 1 83.44 305 LYS A C 1
ATOM 2466 O O . LYS A 1 305 ? -13.18 20.406 -6.949 1 83.44 305 LYS A O 1
ATOM 2471 N N . GLY A 1 306 ? -11.367 19.266 -6.512 1 73.81 306 GLY A N 1
ATOM 2472 C CA . GLY A 1 306 ? -11 19.125 -7.91 1 73.81 306 GLY A CA 1
ATOM 2473 C C . GLY A 1 306 ? -10.461 20.406 -8.531 1 73.81 306 GLY A C 1
ATOM 2474 O O . GLY A 1 306 ? -10.445 20.547 -9.75 1 73.81 306 GLY A O 1
ATOM 2475 N N . THR A 1 307 ? -10.242 21.391 -7.711 1 52.5 307 THR A N 1
ATOM 2476 C CA . THR A 1 307 ? -9.828 22.688 -8.242 1 52.5 307 THR A CA 1
ATOM 2477 C C . THR A 1 307 ? -8.312 22.719 -8.453 1 52.5 307 THR A C 1
ATOM 2479 O O . THR A 1 307 ? -7.551 22.25 -7.605 1 52.5 307 THR A O 1
ATOM 2482 N N . SER A 1 308 ? -7.781 22.641 -9.727 1 48.16 308 SER A N 1
ATOM 2483 C CA . SER A 1 308 ? -6.375 22.859 -10.055 1 48.16 308 SER A CA 1
ATOM 2484 C C . SER A 1 308 ? -5.801 24.031 -9.273 1 48.16 308 SER A C 1
ATOM 2486 O O . SER A 1 308 ? -6.457 25.062 -9.125 1 48.16 308 SER A O 1
ATOM 2488 N N . LEU A 1 309 ? -4.883 23.766 -8.422 1 43.22 309 LEU A N 1
ATOM 2489 C CA . LEU A 1 309 ? -4.238 24.938 -7.848 1 43.22 309 LEU A CA 1
ATOM 2490 C C . LEU A 1 309 ? -3.545 25.75 -8.93 1 43.22 309 LEU A C 1
ATOM 2492 O O . LEU A 1 309 ? -3.074 25.203 -9.93 1 43.22 309 LEU A O 1
ATOM 2496 N N . MET B 1 1 ? -5.73 -40.344 15.984 1 45.72 1 MET B N 1
ATOM 2497 C CA . MET B 1 1 ? -5.547 -38.906 15.789 1 45.72 1 MET B CA 1
ATOM 2498 C C . MET B 1 1 ? -6.156 -38.469 14.461 1 45.72 1 MET B C 1
ATOM 2500 O O . MET B 1 1 ? -5.918 -39.094 13.422 1 45.72 1 MET B O 1
ATOM 2504 N N . ASN B 1 2 ? -7.254 -37.812 14.57 1 58.91 2 ASN B N 1
ATOM 2505 C CA . ASN B 1 2 ? -7.996 -37.312 13.414 1 58.91 2 ASN B CA 1
ATOM 2506 C C . ASN B 1 2 ? -7.426 -36 12.891 1 58.91 2 ASN B C 1
ATOM 2508 O O . ASN B 1 2 ? -6.961 -35.188 13.664 1 58.91 2 ASN B O 1
ATOM 2512 N N . ILE B 1 3 ? -7.164 -35.969 11.664 1 65.62 3 ILE B N 1
ATOM 2513 C CA . ILE B 1 3 ? -6.547 -34.844 10.969 1 65.62 3 ILE B CA 1
ATOM 2514 C C . ILE B 1 3 ? -7.223 -33.531 11.398 1 65.62 3 ILE B C 1
ATOM 2516 O O . ILE B 1 3 ? -6.566 -32.5 11.523 1 65.62 3 ILE B O 1
ATOM 2520 N N . HIS B 1 4 ? -8.406 -33.656 11.766 1 65.75 4 HIS B N 1
ATOM 2521 C CA . HIS B 1 4 ? -9.156 -32.469 12.18 1 65.75 4 HIS B CA 1
ATOM 2522 C C . HIS B 1 4 ? -8.688 -31.969 13.547 1 65.75 4 HIS B C 1
ATOM 2524 O O . HIS B 1 4 ? -8.672 -30.766 13.797 1 65.75 4 HIS B O 1
ATOM 2530 N N . GLU B 1 5 ? -8.281 -32.938 14.211 1 72.88 5 GLU B N 1
ATOM 2531 C CA . GLU B 1 5 ? -7.867 -32.594 15.57 1 72.88 5 GLU B CA 1
ATOM 2532 C C . GLU B 1 5 ? -6.531 -31.844 15.57 1 72.88 5 GLU B C 1
ATOM 2534 O O . GLU B 1 5 ? -6.234 -31.094 16.5 1 72.88 5 GLU B O 1
ATOM 2539 N N . LEU B 1 6 ? -5.809 -32.156 14.602 1 77.62 6 LEU B N 1
ATOM 2540 C CA . LEU B 1 6 ? -4.531 -31.453 14.469 1 77.62 6 LEU B CA 1
ATOM 2541 C C . LEU B 1 6 ? -4.742 -29.953 14.336 1 77.62 6 LEU B C 1
ATOM 2543 O O . LEU B 1 6 ? -3.986 -29.156 14.906 1 77.62 6 LEU B O 1
ATOM 2547 N N . ASN B 1 7 ? -5.793 -29.562 13.703 1 80.12 7 ASN B N 1
ATOM 2548 C CA . ASN B 1 7 ? -6.129 -28.156 13.492 1 80.12 7 ASN B CA 1
ATOM 2549 C C . ASN B 1 7 ? -6.523 -27.484 14.797 1 80.12 7 ASN B C 1
ATOM 2551 O O . ASN B 1 7 ? -6.305 -26.281 14.969 1 80.12 7 ASN B O 1
ATOM 2555 N N . TYR B 1 8 ? -7.039 -28.312 15.688 1 83.94 8 TYR B N 1
ATOM 2556 C CA . TYR B 1 8 ? -7.484 -27.766 16.953 1 83.94 8 TYR B CA 1
ATOM 2557 C C . TYR B 1 8 ? -6.309 -27.188 17.75 1 83.94 8 TYR B C 1
ATOM 2559 O O . TYR B 1 8 ? -6.363 -26.047 18.219 1 83.94 8 TYR B O 1
ATOM 2567 N N . VAL B 1 9 ? -5.27 -27.953 17.781 1 84.56 9 VAL B N 1
ATOM 2568 C CA . VAL B 1 9 ? -4.102 -27.547 18.562 1 84.56 9 VAL B CA 1
ATOM 2569 C C . VAL B 1 9 ? -3.465 -26.312 17.938 1 84.56 9 VAL B C 1
ATOM 2571 O O . VAL B 1 9 ? -3.086 -25.375 18.641 1 84.56 9 VAL B O 1
ATOM 2574 N N . LEU B 1 10 ? -3.424 -26.297 16.656 1 84 10 LEU B N 1
ATOM 2575 C CA . LEU B 1 10 ? -2.814 -25.172 15.945 1 84 10 LEU B CA 1
ATOM 2576 C C . LEU B 1 10 ? -3.629 -23.891 16.141 1 84 10 LEU B C 1
ATOM 2578 O O . LEU B 1 10 ? -3.064 -22.812 16.328 1 84 10 LEU B O 1
ATOM 2582 N N . CYS B 1 11 ? -4.867 -24.031 16.156 1 85.69 11 CYS B N 1
ATOM 2583 C CA . CYS B 1 11 ? -5.754 -22.891 16.328 1 85.69 11 CYS B CA 1
ATOM 2584 C C . CYS B 1 11 ? -5.664 -22.344 17.75 1 85.69 11 CYS B C 1
ATOM 2586 O O . CYS B 1 11 ? -5.684 -21.125 17.953 1 85.69 11 CYS B O 1
ATOM 2588 N N . ILE B 1 12 ? -5.574 -23.234 18.688 1 88.31 12 ILE B N 1
ATOM 2589 C CA . ILE B 1 12 ? -5.418 -22.812 20.078 1 88.31 12 ILE B CA 1
ATOM 2590 C C . ILE B 1 12 ? -4.121 -22.031 20.234 1 88.31 12 ILE B C 1
ATOM 2592 O O . ILE B 1 12 ? -4.105 -20.969 20.875 1 88.31 12 ILE B O 1
ATOM 2596 N N . ALA B 1 13 ? -3.111 -22.484 19.625 1 84.69 13 ALA B N 1
ATOM 2597 C CA . ALA B 1 13 ? -1.815 -21.828 19.719 1 84.69 13 ALA B CA 1
ATOM 2598 C C . ALA B 1 13 ? -1.861 -20.453 19.047 1 84.69 13 ALA B C 1
ATOM 2600 O O . ALA B 1 13 ? -1.273 -19.484 19.547 1 84.69 13 ALA B O 1
ATOM 2601 N N . LYS B 1 14 ? -2.48 -20.422 17.906 1 79.31 14 LYS B N 1
ATOM 2602 C CA . LYS B 1 14 ? -2.615 -19.203 17.125 1 79.31 14 LYS B CA 1
ATOM 2603 C C . LYS B 1 14 ? -3.299 -18.109 17.938 1 79.31 14 LYS B C 1
ATOM 2605 O O . LYS B 1 14 ? -2.838 -16.953 17.938 1 79.31 14 LYS B O 1
ATOM 2610 N N . HIS B 1 15 ? -4.336 -18.406 18.562 1 81.12 15 HIS B N 1
ATOM 2611 C CA . HIS B 1 15 ? -5.156 -17.406 19.234 1 81.12 15 HIS B CA 1
ATOM 2612 C C . HIS B 1 15 ? -4.781 -17.281 20.703 1 81.12 15 HIS B C 1
ATOM 2614 O O . HIS B 1 15 ? -5.125 -16.297 21.359 1 81.12 15 HIS B O 1
ATOM 2620 N N . GLN B 1 16 ? -4.113 -18.266 21.234 1 84.06 16 GLN B N 1
ATOM 2621 C CA . GLN B 1 16 ? -3.748 -18.391 22.641 1 84.06 16 GLN B CA 1
ATOM 2622 C C . GLN B 1 16 ? -4.961 -18.172 23.531 1 84.06 16 GLN B C 1
ATOM 2624 O O . GLN B 1 16 ? -4.824 -17.688 24.672 1 84.06 16 GLN B O 1
ATOM 2629 N N . ASN B 1 17 ? -6.09 -18.297 22.922 1 86.12 17 ASN B N 1
ATOM 2630 C CA . ASN B 1 17 ? -7.387 -18.172 23.578 1 86.12 17 ASN B CA 1
ATOM 2631 C C . ASN B 1 17 ? -8.375 -19.234 23.094 1 86.12 17 ASN B C 1
ATOM 2633 O O . ASN B 1 17 ? -8.648 -19.328 21.891 1 86.12 17 ASN B O 1
ATOM 2637 N N . MET B 1 18 ? -8.93 -19.938 24.062 1 88.88 18 MET B N 1
ATOM 2638 C CA . MET B 1 18 ? -9.773 -21.078 23.734 1 88.88 18 MET B CA 1
ATOM 2639 C C . MET B 1 18 ? -11.062 -20.641 23.047 1 88.88 18 MET B C 1
ATOM 2641 O O . MET B 1 18 ? -11.5 -21.266 22.078 1 88.88 18 MET B O 1
ATOM 2645 N N . THR B 1 19 ? -11.539 -19.562 23.484 1 87 19 THR B N 1
ATOM 2646 C CA . THR B 1 19 ? -12.797 -19.062 22.922 1 87 19 THR B CA 1
ATOM 2647 C C . THR B 1 19 ? -12.594 -18.578 21.5 1 87 19 THR B C 1
ATOM 2649 O O . THR B 1 19 ? -13.383 -18.922 20.609 1 87 19 THR B O 1
ATOM 2652 N N . LYS B 1 20 ? -11.578 -17.875 21.312 1 86.31 20 LYS B N 1
ATOM 2653 C CA . LYS B 1 20 ? -11.289 -17.375 19.984 1 86.31 20 LYS B CA 1
ATOM 2654 C C . LYS B 1 20 ? -10.961 -18.516 19.016 1 86.31 20 LYS B C 1
ATOM 2656 O O . LYS B 1 20 ? -11.383 -18.5 17.859 1 86.31 20 LYS B O 1
ATOM 2661 N N . ALA B 1 21 ? -10.242 -19.406 19.547 1 86.94 21 ALA B N 1
ATOM 2662 C CA . ALA B 1 21 ? -9.891 -20.578 18.734 1 86.94 21 ALA B CA 1
ATOM 2663 C C . ALA B 1 21 ? -11.133 -21.375 18.344 1 86.94 21 ALA B C 1
ATOM 2665 O O . ALA B 1 21 ? -11.289 -21.766 17.188 1 86.94 21 ALA B O 1
ATOM 2666 N N . ALA B 1 22 ? -12.031 -21.547 19.234 1 87 22 ALA B N 1
ATOM 2667 C CA . ALA B 1 22 ? -13.266 -22.297 18.984 1 87 22 ALA B CA 1
ATOM 2668 C C . ALA B 1 22 ? -14.125 -21.594 17.938 1 87 22 ALA B C 1
ATOM 2670 O O . ALA B 1 22 ? -14.703 -22.234 17.062 1 87 22 ALA B O 1
ATOM 2671 N N . ARG B 1 23 ? -14.109 -20.344 18.031 1 83.44 23 ARG B N 1
ATOM 2672 C CA . ARG B 1 23 ? -14.875 -19.531 17.078 1 83.44 23 ARG B CA 1
ATOM 2673 C C . ARG B 1 23 ? -14.344 -19.719 15.656 1 83.44 23 ARG B C 1
ATOM 2675 O O . ARG B 1 23 ? -15.125 -19.891 14.719 1 83.44 23 ARG B O 1
ATOM 2682 N N . GLU B 1 24 ? -13.109 -19.797 15.633 1 77.25 24 GLU B N 1
ATOM 2683 C CA . GLU B 1 24 ? -12.508 -19.969 14.312 1 77.25 24 GLU B CA 1
ATOM 2684 C C . GLU B 1 24 ? -12.773 -21.359 13.766 1 77.25 24 GLU B C 1
ATOM 2686 O O . GLU B 1 24 ? -12.938 -21.531 12.555 1 77.25 24 GLU B O 1
ATOM 2691 N N . LEU B 1 25 ? -12.883 -22.266 14.586 1 79.25 25 LEU B N 1
ATOM 2692 C CA . LEU B 1 25 ? -13.039 -23.656 14.203 1 79.25 25 LEU B CA 1
ATOM 2693 C C . LEU B 1 25 ? -14.516 -24.016 14.055 1 79.25 25 LEU B C 1
ATOM 2695 O O . LEU B 1 25 ? -14.852 -25.125 13.648 1 79.25 25 LEU B O 1
ATOM 2699 N N . TYR B 1 26 ? -15.367 -23 14.367 1 80.06 26 TYR B N 1
ATOM 2700 C CA . TYR B 1 26 ? -16.812 -23.188 14.289 1 80.06 26 TYR B CA 1
ATOM 2701 C C . TYR B 1 26 ? -17.266 -24.328 15.172 1 80.06 26 TYR B C 1
ATOM 2703 O O . TYR B 1 26 ? -18.078 -25.156 14.75 1 80.06 26 TYR B O 1
ATOM 2711 N N . ILE B 1 27 ? -16.672 -24.422 16.375 1 82.56 27 ILE B N 1
ATOM 2712 C CA . ILE B 1 27 ? -17.094 -25.375 17.391 1 82.56 27 ILE B CA 1
ATOM 2713 C C . ILE B 1 27 ? -17.203 -24.672 18.75 1 82.56 27 ILE B C 1
ATOM 2715 O O . ILE B 1 27 ? -16.812 -23.5 18.875 1 82.56 27 ILE B O 1
ATOM 2719 N N . SER B 1 28 ? -17.906 -25.234 19.672 1 85.94 28 SER B N 1
ATOM 2720 C CA . SER B 1 28 ? -18.062 -24.625 21 1 85.94 28 SER B CA 1
ATOM 2721 C C . SER B 1 28 ? -16.766 -24.719 21.797 1 85.94 28 SER B C 1
ATOM 2723 O O . SER B 1 28 ? -15.961 -25.625 21.594 1 85.94 28 SER B O 1
ATOM 2725 N N . GLN B 1 29 ? -16.625 -23.734 22.594 1 89.38 29 GLN B N 1
ATOM 2726 C CA . GLN B 1 29 ? -15.438 -23.688 23.438 1 89.38 29 GLN B CA 1
ATOM 2727 C C . GLN B 1 29 ? -15.344 -24.922 24.328 1 89.38 29 GLN B C 1
ATOM 2729 O O . GLN B 1 29 ? -14.266 -25.516 24.453 1 89.38 29 GLN B O 1
ATOM 2734 N N . PRO B 1 30 ? -16.438 -25.484 24.906 1 90.38 30 PRO B N 1
ATOM 2735 C CA . PRO B 1 30 ? -16.328 -26.703 25.688 1 90.38 30 PRO B CA 1
ATOM 2736 C C . PRO B 1 30 ? -15.875 -27.906 24.859 1 90.38 30 PRO B C 1
ATOM 2738 O O . PRO B 1 30 ? -15.117 -28.75 25.344 1 90.38 30 PRO B O 1
ATOM 2741 N N . THR B 1 31 ? -16.297 -27.969 23.688 1 86.69 31 THR B N 1
ATOM 2742 C CA . THR B 1 31 ? -15.914 -29.047 22.797 1 86.69 31 THR B CA 1
ATOM 2743 C C . THR B 1 31 ? -14.414 -29 22.516 1 86.69 31 THR B C 1
ATOM 2745 O O . THR B 1 31 ? -13.734 -30.031 22.562 1 86.69 31 THR B O 1
ATOM 2748 N N . LEU B 1 32 ? -13.992 -27.844 22.219 1 91.06 32 LEU B N 1
ATOM 2749 C CA . LEU B 1 32 ? -12.57 -27.672 21.938 1 91.06 32 LEU B CA 1
ATOM 2750 C C . LEU B 1 32 ? -11.734 -28.031 23.156 1 91.06 32 LEU B C 1
ATOM 2752 O O . LEU B 1 32 ? -10.695 -28.688 23.047 1 91.06 32 LEU B O 1
ATOM 2756 N N . SER B 1 33 ? -12.188 -27.594 24.344 1 91.06 33 SER B N 1
ATOM 2757 C CA . SER B 1 33 ? -11.492 -27.891 25.594 1 91.06 33 SER B CA 1
ATOM 2758 C C . SER B 1 33 ? -11.438 -29.391 25.859 1 91.06 33 SER B C 1
ATOM 2760 O O . SER B 1 33 ? -10.406 -29.906 26.266 1 91.06 33 SER B O 1
ATOM 2762 N N . LYS B 1 34 ? -12.531 -30.016 25.594 1 90.19 34 LYS B N 1
ATOM 2763 C CA . LYS B 1 34 ? -12.602 -31.469 25.781 1 90.19 34 LYS B CA 1
ATOM 2764 C C . LYS B 1 34 ? -11.625 -32.188 24.859 1 90.19 34 LYS B C 1
ATOM 2766 O O . LYS B 1 34 ? -10.961 -33.156 25.266 1 90.19 34 LYS B O 1
ATOM 2771 N N . HIS B 1 35 ? -11.656 -31.734 23.703 1 88.56 35 HIS B N 1
ATOM 2772 C CA . HIS B 1 35 ? -10.758 -32.344 22.734 1 88.56 35 HIS B CA 1
ATOM 2773 C C . HIS B 1 35 ? -9.297 -32.188 23.156 1 88.56 35 HIS B C 1
ATOM 2775 O O . HIS B 1 35 ? -8.516 -33.125 23.062 1 88.56 35 HIS B O 1
ATOM 2781 N N . LEU B 1 36 ? -8.961 -30.984 23.578 1 90.25 36 LEU B N 1
ATOM 2782 C CA . LEU B 1 36 ? -7.59 -30.75 24.016 1 90.25 36 LEU B CA 1
ATOM 2783 C C . LEU B 1 36 ? -7.238 -31.641 25.203 1 90.25 36 LEU B C 1
ATOM 2785 O O . LEU B 1 36 ? -6.16 -32.219 25.234 1 90.25 36 LEU B O 1
ATOM 2789 N N . GLY B 1 37 ? -8.086 -31.656 26.203 1 89.88 37 GLY B N 1
ATOM 2790 C CA . GLY B 1 37 ? -7.875 -32.5 27.359 1 89.88 37 GLY B CA 1
ATOM 2791 C C . GLY B 1 37 ? -7.691 -33.969 26.984 1 89.88 37 GLY B C 1
ATOM 2792 O O . GLY B 1 37 ? -6.801 -34.625 27.516 1 89.88 37 GLY B O 1
ATOM 2793 N N . LYS B 1 38 ? -8.562 -34.406 26.109 1 86.62 38 LYS B N 1
ATOM 2794 C CA . LYS B 1 38 ? -8.469 -35.812 25.656 1 86.62 38 LYS B CA 1
ATOM 2795 C C . LYS B 1 38 ? -7.133 -36.062 24.969 1 86.62 38 LYS B C 1
ATOM 2797 O O . LYS B 1 38 ? -6.488 -37.094 25.219 1 86.62 38 LYS B O 1
ATOM 2802 N N . LEU B 1 39 ? -6.758 -35.219 24.078 1 85.44 39 LEU B N 1
ATOM 2803 C CA . LEU B 1 39 ? -5.508 -35.344 23.344 1 85.44 39 LEU B CA 1
ATOM 2804 C C . LEU B 1 39 ? -4.316 -35.375 24.297 1 85.44 39 LEU B C 1
ATOM 2806 O O . LEU B 1 39 ? -3.43 -36.219 24.172 1 85.44 39 LEU B O 1
ATOM 2810 N N . GLU B 1 40 ? -4.324 -34.438 25.312 1 88.81 40 GLU B N 1
ATOM 2811 C CA . GLU B 1 40 ? -3.229 -34.375 26.281 1 88.81 40 GLU B CA 1
ATOM 2812 C C . GLU B 1 40 ? -3.174 -35.625 27.141 1 88.81 40 GLU B C 1
ATOM 2814 O O . GLU B 1 40 ? -2.09 -36.125 27.469 1 88.81 40 GLU B O 1
ATOM 2819 N N . ARG B 1 41 ? -4.305 -36.188 27.422 1 86 41 ARG B N 1
ATOM 2820 C CA . ARG B 1 41 ? -4.375 -37.438 28.172 1 86 41 ARG B CA 1
ATOM 2821 C C . ARG B 1 41 ? -3.82 -38.594 27.359 1 86 41 ARG B C 1
ATOM 2823 O O . ARG B 1 41 ? -3.072 -39.406 27.875 1 86 41 ARG B O 1
ATOM 2830 N N . GLU B 1 42 ? -4.188 -38.656 26.172 1 81.94 42 GLU B N 1
ATOM 2831 C CA . GLU B 1 42 ? -3.723 -39.719 25.281 1 81.94 42 GLU B CA 1
ATOM 2832 C C . GLU B 1 42 ? -2.211 -39.656 25.078 1 81.94 42 GLU B C 1
ATOM 2834 O O . GLU B 1 42 ? -1.542 -40.688 25.016 1 81.94 42 GLU B O 1
ATOM 2839 N N . LEU B 1 43 ? -1.749 -38.438 25.031 1 81 43 LEU B N 1
ATOM 2840 C CA . LEU B 1 43 ? -0.321 -38.219 24.812 1 81 43 LEU B CA 1
ATOM 2841 C C . LEU B 1 43 ? 0.45 -38.344 26.125 1 81 43 LEU B C 1
ATOM 2843 O O . LEU B 1 43 ? 1.666 -38.531 26.125 1 81 43 LEU B O 1
ATOM 2847 N N . GLY B 1 44 ? -0.24 -38.156 27.234 1 85.44 44 GLY B N 1
ATOM 2848 C CA . GLY B 1 44 ? 0.366 -38.219 28.547 1 85.44 44 GLY B CA 1
ATOM 2849 C C . GLY B 1 44 ? 1.184 -36.969 28.891 1 85.44 44 GLY B C 1
ATOM 2850 O O . GLY B 1 44 ? 2.064 -37.031 29.75 1 85.44 44 GLY B O 1
ATOM 2851 N N . ILE B 1 45 ? 1.025 -36 28.094 1 84.56 45 ILE B N 1
ATOM 2852 C CA . ILE B 1 45 ? 1.788 -34.75 28.297 1 84.56 45 ILE B CA 1
ATOM 2853 C C . ILE B 1 45 ? 0.901 -33.562 28.016 1 84.56 45 ILE B C 1
ATOM 2855 O O . ILE B 1 45 ? -0.02 -33.625 27.203 1 84.56 45 ILE B O 1
ATOM 2859 N N . LYS B 1 46 ? 1.174 -32.438 28.688 1 90.12 46 LYS B N 1
ATOM 2860 C CA . LYS B 1 46 ? 0.453 -31.188 28.438 1 90.12 46 LYS B CA 1
ATOM 2861 C C . LYS B 1 46 ? 1.035 -30.438 27.234 1 90.12 46 LYS B C 1
ATOM 2863 O O . LYS B 1 46 ? 2.254 -30.297 27.125 1 90.12 46 LYS B O 1
ATOM 2868 N N . LEU B 1 47 ? 0.154 -30 26.406 1 89.56 47 LEU B N 1
ATOM 2869 C CA . LEU B 1 47 ? 0.585 -29.281 25.234 1 89.56 47 LEU B CA 1
ATOM 2870 C C . LEU B 1 47 ? 0.569 -27.766 25.484 1 89.56 47 LEU B C 1
ATOM 2872 O O . LEU B 1 47 ? 1.298 -27.016 24.828 1 89.56 47 LEU B O 1
ATOM 2876 N N . PHE B 1 48 ? -0.307 -27.281 26.391 1 92.44 48 PHE B N 1
ATOM 2877 C CA . PHE B 1 48 ? -0.428 -25.875 26.703 1 92.44 48 PHE B CA 1
ATOM 2878 C C . PHE B 1 48 ? -0.384 -25.641 28.203 1 92.44 48 PHE B C 1
ATOM 2880 O O . PHE B 1 48 ? -0.888 -26.453 28.969 1 92.44 48 PHE B O 1
ATOM 2887 N N . ASN B 1 49 ? 0.32 -24.5 28.562 1 87.62 49 ASN B N 1
ATOM 2888 C CA . ASN B 1 49 ? 0.205 -23.953 29.906 1 87.62 49 ASN B CA 1
ATOM 2889 C C . ASN B 1 49 ? -0.761 -22.781 29.969 1 87.62 49 ASN B C 1
ATOM 2891 O O . ASN B 1 49 ? -0.773 -21.938 29.062 1 87.62 49 ASN B O 1
ATOM 2895 N N . ARG B 1 50 ? -1.647 -22.859 30.828 1 82.56 50 ARG B N 1
ATOM 2896 C CA . ARG B 1 50 ? -2.594 -21.766 31 1 82.56 50 ARG B CA 1
ATOM 2897 C C . ARG B 1 50 ? -2.031 -20.688 31.922 1 82.56 50 ARG B C 1
ATOM 2899 O O . ARG B 1 50 ? -1.76 -20.953 33.094 1 82.56 50 ARG B O 1
ATOM 2906 N N . VAL B 1 51 ? -1.635 -19.578 31.375 1 74.81 51 VAL B N 1
ATOM 2907 C CA . VAL B 1 51 ? -1.167 -18.438 32.156 1 74.81 51 VAL B CA 1
ATOM 2908 C C . VAL B 1 51 ? -2.127 -17.266 31.969 1 74.81 51 VAL B C 1
ATOM 2910 O O . VAL B 1 51 ? -2.314 -16.766 30.859 1 74.81 51 VAL B O 1
ATOM 2913 N N . ASP B 1 52 ? -2.682 -16.609 32.969 1 72.38 52 ASP B N 1
ATOM 2914 C CA . ASP B 1 52 ? -3.596 -15.477 32.938 1 72.38 52 ASP B CA 1
ATOM 2915 C C . ASP B 1 52 ? -4.625 -15.625 31.828 1 72.38 52 ASP B C 1
ATOM 2917 O O . ASP B 1 52 ? -4.801 -14.711 31.016 1 72.38 52 ASP B O 1
ATOM 2921 N N . ASN B 1 53 ? -5.113 -16.797 31.562 1 75.44 53 ASN B N 1
ATOM 2922 C CA . ASN B 1 53 ? -6.172 -17.094 30.609 1 75.44 53 ASN B CA 1
ATOM 2923 C C . ASN B 1 53 ? -5.629 -17.219 29.188 1 75.44 53 ASN B C 1
ATOM 2925 O O . ASN B 1 53 ? -6.395 -17.203 28.234 1 75.44 53 ASN B O 1
ATOM 2929 N N . CYS B 1 54 ? -4.309 -17.266 29.188 1 82.19 54 CYS B N 1
ATOM 2930 C CA . CYS B 1 54 ? -3.674 -17.469 27.891 1 82.19 54 CYS B CA 1
ATOM 2931 C C . CYS B 1 54 ? -3.078 -18.875 27.797 1 82.19 54 CYS B C 1
ATOM 2933 O O . CYS B 1 54 ? -2.459 -19.359 28.734 1 82.19 54 CYS B O 1
ATOM 2935 N N . TYR B 1 55 ? -3.391 -19.516 26.75 1 87.38 55 TYR B N 1
ATOM 2936 C CA . TYR B 1 55 ? -2.82 -20.828 26.453 1 87.38 55 TYR B CA 1
ATOM 2937 C C . TYR B 1 55 ? -1.489 -20.703 25.734 1 87.38 55 TYR B C 1
ATOM 2939 O O . TYR B 1 55 ? -1.454 -20.375 24.547 1 87.38 55 TYR B O 1
ATOM 2947 N N . ILE B 1 56 ? -0.441 -20.984 26.484 1 84.69 56 ILE B N 1
ATOM 2948 C CA . ILE B 1 56 ? 0.898 -20.891 25.906 1 84.69 56 ILE B CA 1
ATOM 2949 C C . ILE B 1 56 ? 1.455 -22.281 25.641 1 84.69 56 ILE B C 1
ATOM 2951 O O . ILE B 1 56 ? 1.453 -23.141 26.531 1 84.69 56 ILE B O 1
ATOM 2955 N N . PRO B 1 57 ? 1.895 -22.5 24.422 1 85.81 57 PRO B N 1
ATOM 2956 C CA . PRO B 1 57 ? 2.424 -23.828 24.094 1 85.81 57 PRO B CA 1
ATOM 2957 C C . PRO B 1 57 ? 3.621 -24.203 24.969 1 85.81 57 PRO B C 1
ATOM 2959 O O . PRO B 1 57 ? 4.488 -23.375 25.234 1 85.81 57 PRO B O 1
ATOM 2962 N N . THR B 1 58 ? 3.615 -25.438 25.547 1 83.25 58 THR B N 1
ATOM 2963 C CA . THR B 1 58 ? 4.789 -26.016 26.188 1 83.25 58 THR B CA 1
ATOM 2964 C C . THR B 1 58 ? 5.824 -26.438 25.141 1 83.25 58 THR B C 1
ATOM 2966 O O . THR B 1 58 ? 5.613 -26.25 23.953 1 83.25 58 THR B O 1
ATOM 2969 N N . TYR B 1 59 ? 6.926 -26.906 25.656 1 80.81 59 TYR B N 1
ATOM 2970 C CA . TYR B 1 59 ? 7.895 -27.453 24.719 1 80.81 59 TYR B CA 1
ATOM 2971 C C . TYR B 1 59 ? 7.273 -28.578 23.891 1 80.81 59 TYR B C 1
ATOM 2973 O O . TYR B 1 59 ? 7.445 -28.625 22.672 1 80.81 59 TYR B O 1
ATOM 2981 N N . ALA B 1 60 ? 6.637 -29.438 24.594 1 82.5 60 ALA B N 1
ATOM 2982 C CA . ALA B 1 60 ? 5.93 -30.516 23.906 1 82.5 60 ALA B CA 1
ATOM 2983 C C . ALA B 1 60 ? 4.867 -29.969 22.953 1 82.5 60 ALA B C 1
ATOM 2985 O O . ALA B 1 60 ? 4.656 -30.516 21.875 1 82.5 60 ALA B O 1
ATOM 2986 N N . GLY B 1 61 ? 4.203 -28.922 23.406 1 84.5 61 GLY B N 1
ATOM 2987 C CA . GLY B 1 61 ? 3.219 -28.281 22.562 1 84.5 61 GLY B CA 1
ATOM 2988 C C . GLY B 1 61 ? 3.807 -27.75 21.266 1 84.5 61 GLY B C 1
ATOM 2989 O O . GLY B 1 61 ? 3.229 -27.938 20.188 1 84.5 61 GLY B O 1
ATOM 2990 N N . ARG B 1 62 ? 4.941 -27.266 21.359 1 79.81 62 ARG B N 1
ATOM 2991 C CA . ARG B 1 62 ? 5.621 -26.719 20.172 1 79.81 62 ARG B CA 1
ATOM 2992 C C . ARG B 1 62 ? 6.02 -27.844 19.219 1 79.81 62 ARG B C 1
ATOM 2994 O O . ARG B 1 62 ? 5.863 -27.703 18 1 79.81 62 ARG B O 1
ATOM 3001 N N . ARG B 1 63 ? 6.488 -28.891 19.766 1 79.31 63 ARG B N 1
ATOM 3002 C CA . ARG B 1 63 ? 6.875 -30.031 18.938 1 79.31 63 ARG B CA 1
ATOM 3003 C C . ARG B 1 63 ? 5.66 -30.656 18.25 1 79.31 63 ARG B C 1
ATOM 3005 O O . ARG B 1 63 ? 5.727 -31.031 17.094 1 79.31 63 ARG B O 1
ATOM 3012 N N . TYR B 1 64 ? 4.629 -30.75 19.016 1 80.38 64 TYR B N 1
ATOM 3013 C CA . TYR B 1 64 ? 3.398 -31.297 18.453 1 80.38 64 TYR B CA 1
ATOM 3014 C C . TYR B 1 64 ? 2.863 -30.391 17.344 1 80.38 64 TYR B C 1
ATOM 3016 O O . TYR B 1 64 ? 2.371 -30.891 16.328 1 80.38 64 TYR B O 1
ATOM 3024 N N . MET B 1 65 ? 2.979 -29.156 17.562 1 81.44 65 MET B N 1
ATOM 3025 C CA . MET B 1 65 ? 2.531 -28.203 16.547 1 81.44 65 MET B CA 1
ATOM 3026 C C . MET B 1 65 ? 3.318 -28.391 15.25 1 81.44 65 MET B C 1
ATOM 3028 O O . MET B 1 65 ? 2.752 -28.312 14.156 1 81.44 65 MET B O 1
ATOM 3032 N N . GLU B 1 66 ? 4.535 -28.609 15.391 1 75 66 GLU B N 1
ATOM 3033 C CA . GLU B 1 66 ? 5.375 -28.859 14.219 1 75 66 GLU B CA 1
ATOM 3034 C C . GLU B 1 66 ? 4.93 -30.109 13.477 1 75 66 GLU B C 1
ATOM 3036 O O . GLU B 1 66 ? 4.812 -30.109 12.25 1 75 66 GLU B O 1
ATOM 3041 N N . TYR B 1 67 ? 4.746 -31.125 14.312 1 72.69 67 TYR B N 1
ATOM 3042 C CA . TYR B 1 67 ? 4.25 -32.375 13.766 1 72.69 67 TYR B CA 1
ATOM 3043 C C . TYR B 1 67 ? 2.906 -32.188 13.07 1 72.69 67 TYR B C 1
ATOM 3045 O O . TYR B 1 67 ? 2.723 -32.625 11.93 1 72.69 67 TYR B O 1
ATOM 3053 N N . ALA B 1 68 ? 1.995 -31.578 13.75 1 78.12 68 ALA B N 1
ATOM 3054 C CA . ALA B 1 68 ? 0.653 -31.344 13.219 1 78.12 68 ALA B CA 1
ATOM 3055 C C . ALA B 1 68 ? 0.706 -30.562 11.914 1 78.12 68 ALA B C 1
ATOM 3057 O O . ALA B 1 68 ? 0.028 -30.906 10.945 1 78.12 68 ALA B O 1
ATOM 3058 N N . SER B 1 69 ? 1.551 -29.625 11.953 1 75.5 69 SER B N 1
ATOM 3059 C CA . SER B 1 69 ? 1.694 -28.781 10.766 1 75.5 69 SER B CA 1
ATOM 3060 C C . SER B 1 69 ? 2.211 -29.594 9.578 1 75.5 69 SER B C 1
ATOM 3062 O O . SER B 1 69 ? 1.726 -29.438 8.453 1 75.5 69 SER B O 1
ATOM 3064 N N . ARG B 1 70 ? 3.068 -30.438 9.828 1 71.62 70 ARG B N 1
ATOM 3065 C CA . ARG B 1 70 ? 3.648 -31.266 8.773 1 71.62 70 ARG B CA 1
ATOM 3066 C C . ARG B 1 70 ? 2.623 -32.25 8.211 1 71.62 70 ARG B C 1
ATOM 3068 O O . ARG B 1 70 ? 2.549 -32.438 7 1 71.62 70 ARG B O 1
ATOM 3075 N N . VAL B 1 71 ? 1.889 -32.812 9.047 1 73.12 71 VAL B N 1
ATOM 3076 C CA . VAL B 1 71 ? 0.87 -33.781 8.617 1 73.12 71 VAL B CA 1
ATOM 3077 C C . VAL B 1 71 ? -0.189 -33.062 7.785 1 73.12 71 VAL B C 1
ATOM 3079 O O . VAL B 1 71 ? -0.604 -33.562 6.734 1 73.12 71 VAL B O 1
ATOM 3082 N N . LEU B 1 72 ? -0.547 -32 8.281 1 73.88 72 LEU B N 1
ATOM 3083 C CA . LEU B 1 72 ? -1.562 -31.25 7.547 1 73.88 72 LEU B CA 1
ATOM 3084 C C . LEU B 1 72 ? -1.04 -30.828 6.18 1 73.88 72 LEU B C 1
ATOM 3086 O O . LEU B 1 72 ? -1.782 -30.844 5.195 1 73.88 72 LEU B O 1
ATOM 3090 N N . GLU B 1 73 ? 0.162 -30.547 6.156 1 74.44 73 GLU B N 1
ATOM 3091 C CA . GLU B 1 73 ? 0.795 -30.188 4.891 1 74.44 73 GLU B CA 1
ATOM 3092 C C . GLU B 1 73 ? 0.811 -31.375 3.922 1 74.44 73 GLU B C 1
ATOM 3094 O O . GLU B 1 73 ? 0.518 -31.203 2.734 1 74.44 73 GLU B O 1
ATOM 3099 N N . LEU B 1 74 ? 1.167 -32.469 4.465 1 70.31 74 LEU B N 1
ATOM 3100 C CA . LEU B 1 74 ? 1.192 -33.688 3.639 1 70.31 74 LEU B CA 1
ATOM 3101 C C . LEU B 1 74 ? -0.201 -34 3.113 1 70.31 74 LEU B C 1
ATOM 3103 O O . LEU B 1 74 ? -0.357 -34.375 1.95 1 70.31 74 LEU B O 1
ATOM 3107 N N . THR B 1 75 ? -1.114 -33.844 3.951 1 70.38 75 THR B N 1
ATOM 3108 C CA . THR B 1 75 ? -2.492 -34.125 3.559 1 70.38 75 THR B CA 1
ATOM 3109 C C . THR B 1 75 ? -2.947 -33.156 2.479 1 70.38 75 THR B C 1
ATOM 3111 O O . THR B 1 75 ? -3.564 -33.531 1.49 1 70.38 75 THR B O 1
ATOM 3114 N N . ARG B 1 76 ? -2.629 -31.969 2.68 1 72.81 76 ARG B N 1
ATOM 3115 C CA . ARG B 1 76 ? -2.98 -30.953 1.695 1 72.81 76 ARG B CA 1
ATOM 3116 C C . ARG B 1 76 ? -2.322 -31.234 0.35 1 72.81 76 ARG B C 1
ATOM 3118 O O . ARG B 1 76 ? -2.957 -31.094 -0.698 1 72.81 76 ARG B O 1
ATOM 3125 N N . ASN B 1 77 ? -1.175 -31.609 0.422 1 73.81 77 ASN B N 1
ATOM 3126 C CA . ASN B 1 77 ? -0.459 -31.953 -0.804 1 73.81 77 ASN B CA 1
ATOM 3127 C C . ASN B 1 77 ? -1.11 -33.125 -1.532 1 73.81 77 ASN B C 1
ATOM 3129 O O . ASN B 1 77 ? -1.234 -33.094 -2.758 1 73.81 77 ASN B O 1
ATOM 3133 N N . TRP B 1 78 ? -1.436 -34 -0.792 1 68.56 78 TRP B N 1
ATOM 3134 C CA . TRP B 1 78 ? -2.102 -35.188 -1.369 1 68.56 78 TRP B CA 1
ATOM 3135 C C . TRP B 1 78 ? -3.412 -34.781 -2.041 1 68.56 78 TRP B C 1
ATOM 3137 O O . TRP B 1 78 ? -3.705 -35.219 -3.154 1 68.56 78 TRP B O 1
ATOM 3147 N N . GLU B 1 79 ? -4.113 -34.031 -1.374 1 69.25 79 GLU B N 1
ATOM 3148 C CA . GLU B 1 79 ? -5.391 -33.594 -1.923 1 69.25 79 GLU B CA 1
ATOM 3149 C C . GLU B 1 79 ? -5.191 -32.812 -3.219 1 69.25 79 GLU B C 1
ATOM 3151 O O . GLU B 1 79 ? -5.945 -33 -4.176 1 69.25 79 GLU B O 1
ATOM 3156 N N . LYS B 1 80 ? -4.211 -32.062 -3.273 1 71.38 80 LYS B N 1
ATOM 3157 C CA . LYS B 1 80 ? -3.887 -31.312 -4.484 1 71.38 80 LYS B CA 1
ATOM 3158 C C . LYS B 1 80 ? -3.477 -32.25 -5.617 1 71.38 80 LYS B C 1
ATOM 3160 O O . LYS B 1 80 ? -3.91 -32.062 -6.758 1 71.38 80 LYS B O 1
ATOM 3165 N N . GLU B 1 81 ? -2.707 -33.125 -5.289 1 69.19 81 GLU B N 1
ATOM 3166 C CA . GLU B 1 81 ? -2.273 -34.094 -6.289 1 69.19 81 GLU B CA 1
ATOM 3167 C C . GLU B 1 81 ? -3.453 -34.906 -6.828 1 69.19 81 GLU B C 1
ATOM 3169 O O . GLU B 1 81 ? -3.547 -35.156 -8.031 1 69.19 81 GLU B O 1
ATOM 3174 N N . LEU B 1 82 ? -4.215 -35.25 -5.949 1 64.69 82 LEU B N 1
ATOM 3175 C CA . LEU B 1 82 ? -5.395 -36 -6.336 1 64.69 82 LEU B CA 1
ATOM 3176 C C . LEU B 1 82 ? -6.285 -35.188 -7.277 1 64.69 82 LEU B C 1
ATOM 3178 O O . L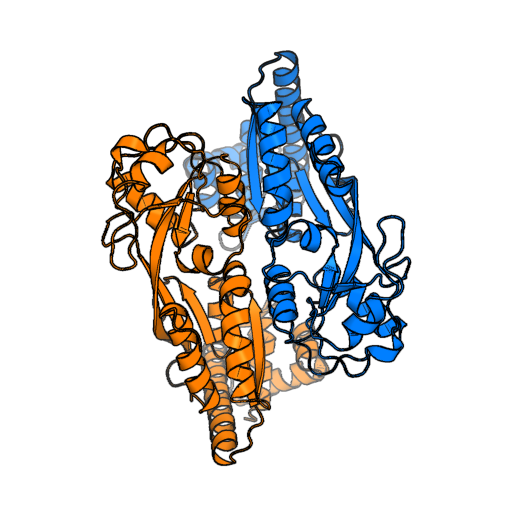EU B 1 82 ? -6.809 -35.75 -8.258 1 64.69 82 LEU B O 1
ATOM 3182 N N . GLU B 1 83 ? -6.48 -34 -6.953 1 65.94 83 GLU B N 1
ATOM 3183 C CA . GLU B 1 83 ? -7.277 -33.125 -7.801 1 65.94 83 GLU B CA 1
ATOM 3184 C C . GLU B 1 83 ? -6.652 -32.969 -9.188 1 65.94 83 GLU B C 1
ATOM 3186 O O . GLU B 1 83 ? -7.367 -32.938 -10.195 1 65.94 83 GLU B O 1
ATOM 3191 N N . ASP B 1 84 ? -5.449 -32.875 -9.219 1 66.62 84 ASP B N 1
ATOM 3192 C CA . ASP B 1 84 ? -4.723 -32.812 -10.484 1 66.62 84 ASP B CA 1
ATOM 3193 C C . ASP B 1 84 ? -4.949 -34.062 -11.32 1 66.62 84 ASP B C 1
ATOM 3195 O O . ASP B 1 84 ? -5.129 -34 -12.531 1 66.62 84 ASP B O 1
ATOM 3199 N N . LEU B 1 85 ? -4.828 -35.094 -10.656 1 59.97 85 LEU B N 1
ATOM 3200 C CA . LEU B 1 85 ? -4.992 -36.375 -11.32 1 59.97 85 LEU B CA 1
ATOM 3201 C C . LEU B 1 85 ? -6.402 -36.531 -11.875 1 59.97 85 LEU B C 1
ATOM 3203 O O . LEU B 1 85 ? -6.594 -37.125 -12.938 1 59.97 85 LEU B O 1
ATOM 3207 N N . ARG B 1 86 ? -7.262 -35.938 -11.094 1 60.78 86 ARG B N 1
ATOM 3208 C CA . ARG B 1 86 ? -8.648 -36.062 -11.531 1 60.78 86 ARG B CA 1
ATOM 3209 C C . ARG B 1 86 ? -8.969 -35.031 -12.602 1 60.78 86 ARG B C 1
ATOM 3211 O O . ARG B 1 86 ? -10.078 -35 -13.148 1 60.78 86 ARG B O 1
ATOM 3218 N N . SER B 1 87 ? -7.973 -34.438 -13.102 1 60.31 87 SER B N 1
ATOM 3219 C CA . SER B 1 87 ? -8.117 -33.406 -14.133 1 60.31 87 SER B CA 1
ATOM 3220 C C . SER B 1 87 ? -9.234 -32.406 -13.781 1 60.31 87 SER B C 1
ATOM 3222 O O . SER B 1 87 ? -9.945 -31.938 -14.664 1 60.31 87 SER B O 1
ATOM 3224 N N . LEU B 1 88 ? -9.602 -32.531 -12.539 1 56.69 88 LEU B N 1
ATOM 3225 C CA . LEU B 1 88 ? -10.648 -31.562 -12.18 1 56.69 88 LEU B CA 1
ATOM 3226 C C . LEU B 1 88 ? -10.109 -30.141 -12.195 1 56.69 88 LEU B C 1
ATOM 3228 O O . LEU B 1 88 ? -9.023 -29.875 -11.672 1 56.69 88 LEU B O 1
ATOM 3232 N N . ASN B 1 89 ? -10.203 -29.625 -13.312 1 60.31 89 ASN B N 1
ATOM 3233 C CA . ASN B 1 89 ? -9.812 -28.25 -13.617 1 60.31 89 ASN B CA 1
ATOM 3234 C C . ASN B 1 89 ? -10.422 -27.25 -12.633 1 60.31 89 ASN B C 1
ATOM 3236 O O . ASN B 1 89 ? -10.875 -26.172 -13.031 1 60.31 89 ASN B O 1
ATOM 3240 N N . ASP B 1 90 ? -10.766 -27.812 -11.352 1 69.5 90 ASP B N 1
ATOM 3241 C CA . ASP B 1 90 ? -11.266 -26.875 -10.344 1 69.5 90 ASP B CA 1
ATOM 3242 C C . ASP B 1 90 ? -10.297 -26.781 -9.164 1 69.5 90 ASP B C 1
ATOM 3244 O O . ASP B 1 90 ? -9.594 -27.734 -8.852 1 69.5 90 ASP B O 1
ATOM 3248 N N . GLY B 1 91 ? -9.773 -25.719 -8.867 1 79.5 91 GLY B N 1
ATOM 3249 C CA . GLY B 1 91 ? -8.859 -25.516 -7.75 1 79.5 91 GLY B CA 1
ATOM 3250 C C . GLY B 1 91 ? -8.695 -24.062 -7.367 1 79.5 91 GLY B C 1
ATOM 3251 O O . GLY B 1 91 ? -9.445 -23.203 -7.832 1 79.5 91 GLY B O 1
ATOM 3252 N N . GLU B 1 92 ? -7.828 -24.031 -6.273 1 85.94 92 GLU B N 1
ATOM 3253 C CA . GLU B 1 92 ? -7.566 -22.688 -5.781 1 85.94 92 GLU B CA 1
ATOM 3254 C C . GLU B 1 92 ? -6.066 -22.438 -5.613 1 85.94 92 GLU B C 1
ATOM 3256 O O . GLU B 1 92 ? -5.32 -23.359 -5.258 1 85.94 92 GLU B O 1
ATOM 3261 N N . LEU B 1 93 ? -5.684 -21.297 -5.93 1 90.12 93 LEU B N 1
ATOM 3262 C CA . LEU B 1 93 ? -4.305 -20.859 -5.754 1 90.12 93 LEU B CA 1
ATOM 3263 C C . LEU B 1 93 ? -4.242 -19.547 -4.984 1 90.12 93 LEU B C 1
ATOM 3265 O O . LEU B 1 93 ? -4.863 -18.562 -5.387 1 90.12 93 LEU B O 1
ATOM 3269 N N . ASN B 1 94 ? -3.535 -19.562 -3.82 1 92.12 94 ASN B N 1
ATOM 3270 C CA . ASN B 1 94 ? -3.377 -18.391 -2.965 1 92.12 94 ASN B CA 1
ATOM 3271 C C . ASN B 1 94 ? -1.972 -17.812 -3.068 1 92.12 94 ASN B C 1
ATOM 3273 O O . ASN B 1 94 ? -0.999 -18.438 -2.656 1 92.12 94 ASN B O 1
ATOM 3277 N N . VAL B 1 95 ? -1.928 -16.578 -3.561 1 94.88 95 VAL B N 1
ATOM 3278 C CA . VAL B 1 95 ? -0.628 -15.961 -3.826 1 94.88 95 VAL B CA 1
ATOM 3279 C C . VAL B 1 95 ? -0.523 -14.625 -3.096 1 94.88 95 VAL B C 1
ATOM 3281 O O . VAL B 1 95 ? -1.423 -13.789 -3.189 1 94.88 95 VAL B O 1
ATOM 3284 N N . ALA B 1 96 ? 0.568 -14.43 -2.41 1 94.12 96 ALA B N 1
ATOM 3285 C CA . ALA B 1 96 ? 0.786 -13.164 -1.714 1 94.12 96 ALA B CA 1
ATOM 3286 C C . ALA B 1 96 ? 1.774 -12.281 -2.473 1 94.12 96 ALA B C 1
ATOM 3288 O O . ALA B 1 96 ? 2.77 -12.781 -3.012 1 94.12 96 ALA B O 1
ATOM 3289 N N . PHE B 1 97 ? 1.385 -10.969 -2.488 1 91.06 97 PHE B N 1
ATOM 3290 C CA . PHE B 1 97 ? 2.168 -9.93 -3.146 1 91.06 97 PHE B CA 1
ATOM 3291 C C . PHE B 1 97 ? 2.43 -8.766 -2.197 1 91.06 97 PHE B C 1
ATOM 3293 O O . PHE B 1 97 ? 1.628 -8.5 -1.299 1 91.06 97 PHE B O 1
ATOM 3300 N N . PRO B 1 98 ? 3.662 -8.125 -2.484 1 88.88 98 PRO B N 1
ATOM 3301 C CA . PRO B 1 98 ? 3.68 -6.781 -1.905 1 88.88 98 PRO B CA 1
ATOM 3302 C C . PRO B 1 98 ? 2.602 -5.871 -2.492 1 88.88 98 PRO B C 1
ATOM 3304 O O . PRO B 1 98 ? 2.314 -5.941 -3.689 1 88.88 98 PRO B O 1
ATOM 3307 N N . LEU B 1 99 ? 2.137 -5.062 -1.716 1 87.06 99 LEU B N 1
ATOM 3308 C CA . LEU B 1 99 ? 0.99 -4.242 -2.092 1 87.06 99 LEU B CA 1
ATOM 3309 C C . LEU B 1 99 ? 1.295 -3.42 -3.34 1 87.06 99 LEU B C 1
ATOM 3311 O O . LEU B 1 99 ? 0.507 -3.41 -4.289 1 87.06 99 LEU B O 1
ATOM 3315 N N . MET B 1 100 ? 2.391 -2.814 -3.393 1 86.81 100 MET B N 1
ATOM 3316 C CA . MET B 1 100 ? 2.703 -1.894 -4.48 1 86.81 100 MET B CA 1
ATOM 3317 C C . MET B 1 100 ? 2.941 -2.65 -5.785 1 86.81 100 MET B C 1
ATOM 3319 O O . MET B 1 100 ? 2.789 -2.09 -6.871 1 86.81 100 MET B O 1
ATOM 3323 N N . ARG B 1 101 ? 3.221 -3.861 -5.727 1 88.62 101 ARG B N 1
ATOM 3324 C CA . ARG B 1 101 ? 3.51 -4.641 -6.926 1 88.62 101 ARG B CA 1
ATOM 3325 C C . ARG B 1 101 ? 2.225 -5.117 -7.594 1 88.62 101 ARG B C 1
ATOM 3327 O O . ARG B 1 101 ? 2.232 -5.508 -8.758 1 88.62 101 ARG B O 1
ATOM 3334 N N . SER B 1 102 ? 1.223 -5.09 -6.883 1 90 102 SER B N 1
ATOM 3335 C CA . SER B 1 102 ? -0.039 -5.621 -7.387 1 90 102 SER B CA 1
ATOM 3336 C C . SER B 1 102 ? -0.483 -4.887 -8.648 1 90 102 SER B C 1
ATOM 3338 O O . SER B 1 102 ? -0.974 -5.508 -9.594 1 90 102 SER B O 1
ATOM 3340 N N . SER B 1 103 ? -0.279 -3.615 -8.664 1 88.44 103 SER B N 1
ATOM 3341 C CA . SER B 1 103 ? -0.749 -2.814 -9.789 1 88.44 103 SER B CA 1
ATOM 3342 C C . SER B 1 103 ? 0.06 -3.105 -11.047 1 88.44 103 SER B C 1
ATOM 3344 O O . SER B 1 103 ? -0.397 -2.836 -12.164 1 88.44 103 SER B O 1
ATOM 3346 N N . CYS B 1 104 ? 1.197 -3.658 -10.875 1 88.5 104 CYS B N 1
ATOM 3347 C CA . CYS B 1 104 ? 2.025 -3.924 -12.047 1 88.5 104 CYS B CA 1
ATOM 3348 C C . CYS B 1 104 ? 1.946 -5.391 -12.453 1 88.5 104 CYS B C 1
ATOM 3350 O O . CYS B 1 104 ? 1.932 -5.711 -13.641 1 88.5 104 CYS B O 1
ATOM 3352 N N . MET B 1 105 ? 1.8 -6.219 -11.547 1 91.75 105 MET B N 1
ATOM 3353 C CA . MET B 1 105 ? 1.933 -7.641 -11.844 1 91.75 105 MET B CA 1
ATOM 3354 C C . MET B 1 105 ? 0.566 -8.281 -12.078 1 91.75 105 MET B C 1
ATOM 3356 O O . MET B 1 105 ? 0.38 -9.023 -13.039 1 91.75 105 MET B O 1
ATOM 3360 N N . ILE B 1 106 ? -0.363 -8 -11.258 1 92.88 106 ILE B N 1
ATOM 3361 C CA . ILE B 1 106 ? -1.634 -8.719 -11.258 1 92.88 106 ILE B CA 1
ATOM 3362 C C . ILE B 1 106 ? -2.344 -8.5 -12.594 1 92.88 106 ILE B C 1
ATOM 3364 O O . ILE B 1 106 ? -2.83 -9.453 -13.211 1 92.88 106 ILE B O 1
ATOM 3368 N N . PRO B 1 107 ? -2.404 -7.262 -13.094 1 91.88 107 PRO B N 1
ATOM 3369 C CA . PRO B 1 107 ? -3.076 -7.047 -14.375 1 91.88 107 PRO B CA 1
ATOM 3370 C C . PRO B 1 107 ? -2.412 -7.805 -15.523 1 91.88 107 PRO B C 1
ATOM 3372 O O . PRO B 1 107 ? -3.039 -8.039 -16.562 1 91.88 107 PRO B O 1
ATOM 3375 N N . TRP B 1 108 ? -1.218 -8.141 -15.281 1 90.19 108 TRP B N 1
ATOM 3376 C CA . TRP B 1 108 ? -0.501 -8.914 -16.281 1 90.19 108 TRP B CA 1
ATOM 3377 C C . TRP B 1 108 ? -0.755 -10.406 -16.109 1 90.19 108 TRP B C 1
ATOM 3379 O O . TRP B 1 108 ? -1.014 -11.125 -17.078 1 90.19 108 TRP B O 1
ATOM 3389 N N . ILE B 1 109 ? -0.809 -10.836 -14.969 1 92.94 109 ILE B N 1
ATOM 3390 C CA . ILE B 1 109 ? -0.802 -12.266 -14.656 1 92.94 109 ILE B CA 1
ATOM 3391 C C . ILE B 1 109 ? -2.229 -12.805 -14.688 1 92.94 109 ILE B C 1
ATOM 3393 O O . ILE B 1 109 ? -2.486 -13.859 -15.273 1 92.94 109 ILE B O 1
ATOM 3397 N N . LEU B 1 110 ? -3.154 -12.094 -14.125 1 93.12 110 LEU B N 1
ATOM 3398 C CA . LEU B 1 110 ? -4.496 -12.609 -13.891 1 93.12 110 LEU B CA 1
ATOM 3399 C C . LEU B 1 110 ? -5.191 -12.938 -15.211 1 93.12 110 LEU B C 1
ATOM 3401 O O . LEU B 1 110 ? -5.707 -14.039 -15.383 1 93.12 110 LEU B O 1
ATOM 3405 N N . PRO B 1 111 ? -5.211 -12.016 -16.188 1 92.44 111 PRO B N 1
ATOM 3406 C CA . PRO B 1 111 ? -5.887 -12.344 -17.453 1 92.44 111 PRO B CA 1
ATOM 3407 C C . PRO B 1 111 ? -5.273 -13.555 -18.141 1 92.44 111 PRO B C 1
ATOM 3409 O O . PRO B 1 111 ? -6 -14.414 -18.641 1 92.44 111 PRO B O 1
ATOM 3412 N N . ALA B 1 112 ? -3.996 -13.641 -18.156 1 92.94 112 ALA B N 1
ATOM 3413 C CA . ALA B 1 112 ? -3.301 -14.75 -18.797 1 92.94 112 ALA B CA 1
ATOM 3414 C C . ALA B 1 112 ? -3.613 -16.078 -18.094 1 92.94 112 ALA B C 1
ATOM 3416 O O . ALA B 1 112 ? -3.834 -17.094 -18.75 1 92.94 112 ALA B O 1
ATOM 3417 N N . PHE B 1 113 ? -3.631 -16.094 -16.859 1 93.19 113 PHE B N 1
ATOM 3418 C CA . PHE B 1 113 ? -3.893 -17.297 -16.078 1 93.19 113 PHE B CA 1
ATOM 3419 C C . PHE B 1 113 ? -5.332 -17.75 -16.266 1 93.19 113 PHE B C 1
ATOM 3421 O O . PHE B 1 113 ? -5.586 -18.953 -16.438 1 93.19 113 PHE B O 1
ATOM 3428 N N . ARG B 1 114 ? -6.215 -16.781 -16.188 1 90.88 114 ARG B N 1
ATOM 3429 C CA . ARG B 1 114 ? -7.633 -17.109 -16.328 1 90.88 114 ARG B CA 1
ATOM 3430 C C . ARG B 1 114 ? -7.93 -17.703 -17.703 1 90.88 114 ARG B C 1
ATOM 3432 O O . ARG B 1 114 ? -8.812 -18.547 -17.844 1 90.88 114 ARG B O 1
ATOM 3439 N N . GLN B 1 115 ? -7.285 -17.25 -18.656 1 91.38 115 GLN B N 1
ATOM 3440 C CA . GLN B 1 115 ? -7.441 -17.797 -20 1 91.38 115 GLN B CA 1
ATOM 3441 C C . GLN B 1 115 ? -7.02 -19.266 -20.062 1 91.38 115 GLN B C 1
ATOM 3443 O O . GLN B 1 115 ? -7.684 -20.078 -20.688 1 91.38 115 GLN B O 1
ATOM 3448 N N . LEU B 1 116 ? -6.008 -19.562 -19.391 1 90.62 116 LEU B N 1
ATOM 3449 C CA . LEU B 1 116 ? -5.469 -20.906 -19.391 1 90.62 116 LEU B CA 1
ATOM 3450 C C . LEU B 1 116 ? -6.246 -21.812 -18.438 1 90.62 116 LEU B C 1
ATOM 3452 O O . LEU B 1 116 ? -6.43 -23 -18.703 1 90.62 116 LEU B O 1
ATOM 3456 N N . HIS B 1 117 ? -6.625 -21.172 -17.297 1 90.44 117 HIS B N 1
ATOM 3457 C CA . HIS B 1 117 ? -7.301 -21.938 -16.25 1 90.44 117 HIS B CA 1
ATOM 3458 C C . HIS B 1 117 ? -8.555 -21.219 -15.773 1 90.44 117 HIS B C 1
ATOM 3460 O O . HIS B 1 117 ? -8.609 -20.734 -14.641 1 90.44 117 HIS B O 1
ATOM 3466 N N . PRO B 1 118 ? -9.555 -21.312 -16.516 1 87.94 118 PRO B N 1
ATOM 3467 C CA . PRO B 1 118 ? -10.766 -20.547 -16.203 1 87.94 118 PRO B CA 1
ATOM 3468 C C . PRO B 1 118 ? -11.484 -21.047 -14.953 1 87.94 118 PRO B C 1
ATOM 3470 O O . PRO B 1 118 ? -12.258 -20.312 -14.344 1 87.94 118 PRO B O 1
ATOM 3473 N N . ASN B 1 119 ? -11.164 -22.188 -14.547 1 84.62 119 ASN B N 1
ATOM 3474 C CA . ASN B 1 119 ? -11.906 -22.781 -13.445 1 84.62 119 ASN B CA 1
ATOM 3475 C C . ASN B 1 119 ? -11.109 -22.75 -12.148 1 84.62 119 ASN B C 1
ATOM 3477 O O . ASN B 1 119 ? -11.586 -23.203 -11.109 1 84.62 119 ASN B O 1
ATOM 3481 N N . ILE B 1 120 ? -9.914 -22.219 -12.203 1 86.12 120 ILE B N 1
ATOM 3482 C CA . ILE B 1 120 ? -9.094 -22.109 -11 1 86.12 120 ILE B CA 1
ATOM 3483 C C . ILE B 1 120 ? -9.289 -20.734 -10.359 1 86.12 120 ILE B C 1
ATOM 3485 O O . ILE B 1 120 ? -9.211 -19.703 -11.031 1 86.12 120 ILE B O 1
ATOM 3489 N N . ARG B 1 121 ? -9.562 -20.812 -9.109 1 85.19 121 ARG B N 1
ATOM 3490 C CA . ARG B 1 121 ? -9.719 -19.562 -8.375 1 85.19 121 ARG B CA 1
ATOM 3491 C C . ARG B 1 121 ? -8.375 -19.016 -7.922 1 85.19 121 ARG B C 1
ATOM 3493 O O . ARG B 1 121 ? -7.652 -19.672 -7.164 1 85.19 121 ARG B O 1
ATOM 3500 N N . LEU B 1 122 ? -8.07 -17.938 -8.367 1 89.12 122 LEU B N 1
ATOM 3501 C CA . LEU B 1 122 ? -6.836 -17.25 -7.988 1 89.12 122 LEU B CA 1
ATOM 3502 C C . LEU B 1 122 ? -7.105 -16.156 -6.957 1 89.12 122 LEU B C 1
ATOM 3504 O O . LEU B 1 122 ? -7.859 -15.227 -7.227 1 89.12 122 LEU B O 1
ATOM 3508 N N . ASN B 1 123 ? -6.488 -16.344 -5.766 1 88.94 123 ASN B N 1
ATOM 3509 C CA . ASN B 1 123 ? -6.621 -15.367 -4.684 1 88.94 123 ASN B CA 1
ATOM 3510 C C . ASN B 1 123 ? -5.305 -14.641 -4.414 1 88.94 123 ASN B C 1
ATOM 3512 O O . ASN B 1 123 ? -4.246 -15.273 -4.375 1 88.94 123 ASN B O 1
ATOM 3516 N N . PHE B 1 124 ? -5.457 -13.359 -4.25 1 90.81 124 PHE B N 1
ATOM 3517 C CA . PHE B 1 124 ? -4.266 -12.57 -3.959 1 90.81 124 PHE B CA 1
ATOM 3518 C C . PHE B 1 124 ? -4.344 -11.961 -2.562 1 90.81 124 PHE B C 1
ATOM 3520 O O . PHE B 1 124 ? -5.41 -11.516 -2.137 1 90.81 124 PHE B O 1
ATOM 3527 N N . LEU B 1 125 ? -3.273 -12.07 -1.908 1 88.19 125 LEU B N 1
ATOM 3528 C CA . LEU B 1 125 ? -3.084 -11.383 -0.638 1 88.19 125 LEU B CA 1
ATOM 3529 C C . LEU B 1 125 ? -1.972 -10.344 -0.744 1 88.19 125 LEU B C 1
ATOM 3531 O O . LEU B 1 125 ? -0.895 -10.633 -1.27 1 88.19 125 LEU B O 1
ATOM 3535 N N . GLU B 1 126 ? -2.324 -9.219 -0.365 1 90.31 126 GLU B N 1
ATOM 3536 C CA . GLU B 1 126 ? -1.34 -8.141 -0.43 1 90.31 126 GLU B CA 1
ATOM 3537 C C . GLU B 1 126 ? -0.826 -7.781 0.96 1 90.31 126 GLU B C 1
ATOM 3539 O O . GLU B 1 126 ? -1.51 -7.09 1.721 1 90.31 126 GLU B O 1
ATOM 3544 N N . GLU B 1 127 ? 0.376 -8.258 1.206 1 82.19 127 GLU B N 1
ATOM 3545 C CA . GLU B 1 127 ? 0.934 -8.164 2.553 1 82.19 127 GLU B CA 1
ATOM 3546 C C . GLU B 1 127 ? 2.438 -7.902 2.51 1 82.19 127 GLU B C 1
ATOM 3548 O O . GLU B 1 127 ? 3.059 -7.988 1.449 1 82.19 127 GLU B O 1
ATOM 3553 N N . THR B 1 128 ? 2.98 -7.516 3.631 1 79.31 128 THR B N 1
ATOM 3554 C CA . THR B 1 128 ? 4.422 -7.348 3.773 1 79.31 128 THR B CA 1
ATOM 3555 C C . THR B 1 128 ? 5.125 -8.703 3.768 1 79.31 128 THR B C 1
ATOM 3557 O O . THR B 1 128 ? 4.492 -9.742 3.979 1 79.31 128 THR B O 1
ATOM 3560 N N . TYR B 1 129 ? 6.402 -8.633 3.549 1 78.12 129 TYR B N 1
ATOM 3561 C CA . TYR B 1 129 ? 7.176 -9.867 3.49 1 78.12 129 TYR B CA 1
ATOM 3562 C C . TYR B 1 129 ? 7.035 -10.664 4.781 1 78.12 129 TYR B C 1
ATOM 3564 O O . TYR B 1 129 ? 6.852 -11.883 4.746 1 78.12 129 TYR B O 1
ATOM 3572 N N . ALA B 1 130 ? 7.191 -10 5.871 1 76.44 130 ALA B N 1
ATOM 3573 C CA . ALA B 1 130 ? 7.137 -10.68 7.16 1 76.44 130 ALA B CA 1
ATOM 3574 C C . ALA B 1 130 ? 5.824 -11.445 7.324 1 76.44 130 ALA B C 1
ATOM 3576 O O . ALA B 1 130 ? 5.812 -12.586 7.793 1 76.44 130 ALA B O 1
ATOM 3577 N N . ILE B 1 131 ? 4.805 -10.914 6.887 1 79.12 131 ILE B N 1
ATOM 3578 C CA . ILE B 1 131 ? 3.496 -11.547 6.984 1 79.12 131 ILE B CA 1
ATOM 3579 C C . ILE B 1 131 ? 3.4 -12.688 5.977 1 79.12 131 ILE B C 1
ATOM 3581 O O . ILE B 1 131 ? 2.877 -13.758 6.293 1 79.12 131 ILE B O 1
ATOM 3585 N N . GLN B 1 132 ? 3.928 -12.484 4.848 1 85.88 132 GLN B N 1
ATOM 3586 C CA . GLN B 1 132 ? 3.891 -13.516 3.816 1 85.88 132 GLN B CA 1
ATOM 3587 C C . GLN B 1 132 ? 4.613 -14.773 4.273 1 85.88 132 GLN B C 1
ATOM 3589 O O . GLN B 1 132 ? 4.145 -15.891 4.035 1 85.88 132 GLN B O 1
ATOM 3594 N N . GLU B 1 133 ? 5.691 -14.523 4.902 1 82.56 133 GLU B N 1
ATOM 3595 C CA . GLU B 1 133 ? 6.469 -15.664 5.379 1 82.56 133 GLU B CA 1
ATOM 3596 C C . GLU B 1 133 ? 5.68 -16.484 6.402 1 82.56 133 GLU B C 1
ATOM 3598 O O . GLU B 1 133 ? 5.668 -17.719 6.348 1 82.56 133 GLU B O 1
ATOM 3603 N N . ARG B 1 134 ? 5.059 -15.82 7.23 1 81.25 134 ARG B N 1
ATOM 3604 C CA . ARG B 1 134 ? 4.23 -16.484 8.227 1 81.25 134 ARG B CA 1
ATOM 3605 C C . ARG B 1 134 ? 3.082 -17.234 7.574 1 81.25 134 ARG B C 1
ATOM 3607 O O . ARG B 1 134 ? 2.799 -18.391 7.938 1 81.25 134 ARG B O 1
ATOM 3614 N N . LEU B 1 135 ? 2.561 -16.641 6.613 1 81.81 135 LEU B N 1
ATOM 3615 C CA . LEU B 1 135 ? 1.429 -17.234 5.922 1 81.81 135 LEU B CA 1
ATOM 3616 C C . LEU B 1 135 ? 1.862 -18.484 5.156 1 81.81 135 LEU B C 1
ATOM 3618 O O . LEU B 1 135 ? 1.114 -19.469 5.078 1 81.81 135 LEU B O 1
ATOM 3622 N N . LEU B 1 136 ? 2.988 -18.422 4.656 1 85.12 136 LEU B N 1
ATOM 3623 C CA . LEU B 1 136 ? 3.545 -19.578 3.967 1 85.12 136 LEU B CA 1
ATOM 3624 C C . LEU B 1 136 ? 3.762 -20.734 4.938 1 85.12 136 LEU B C 1
ATOM 3626 O O . LEU B 1 136 ? 3.375 -21.875 4.652 1 85.12 136 LEU B O 1
ATOM 3630 N N . ASN B 1 137 ? 4.262 -20.328 6.027 1 75.94 137 ASN B N 1
ATOM 3631 C CA . ASN B 1 137 ? 4.59 -21.344 7.023 1 75.94 137 ASN B CA 1
ATOM 3632 C C . ASN B 1 137 ? 3.332 -22.016 7.578 1 75.94 137 ASN B C 1
ATOM 3634 O O . ASN B 1 137 ? 3.334 -23.203 7.871 1 75.94 137 ASN B O 1
ATOM 3638 N N . ASP B 1 138 ? 2.307 -21.203 7.59 1 70.69 138 ASP B N 1
ATOM 3639 C CA . ASP B 1 138 ? 1.041 -21.703 8.133 1 70.69 138 ASP B CA 1
ATOM 3640 C C . ASP B 1 138 ? 0.215 -22.391 7.047 1 70.69 138 ASP B C 1
ATOM 3642 O O . ASP B 1 138 ? -0.854 -22.938 7.332 1 70.69 138 ASP B O 1
ATOM 3646 N N . GLY B 1 139 ? 0.718 -22.359 5.891 1 78 139 GLY B N 1
ATOM 3647 C CA . GLY B 1 139 ? 0.037 -23.016 4.789 1 78 139 GLY B CA 1
ATOM 3648 C C . GLY B 1 139 ? -1.179 -22.266 4.293 1 78 139 GLY B C 1
ATOM 3649 O O . GLY B 1 139 ? -2.029 -22.828 3.6 1 78 139 GLY B O 1
ATOM 3650 N N . ARG B 1 140 ? -1.24 -21.109 4.594 1 79.88 140 ARG B N 1
ATOM 3651 C CA . ARG B 1 140 ? -2.398 -20.297 4.238 1 79.88 140 ARG B CA 1
ATOM 3652 C C . ARG B 1 140 ? -2.258 -19.734 2.828 1 79.88 140 ARG B C 1
ATOM 3654 O O . ARG B 1 140 ? -3.246 -19.328 2.219 1 79.88 140 ARG B O 1
ATOM 3661 N N . ILE B 1 141 ? -1.017 -19.734 2.404 1 90.62 141 ILE B N 1
ATOM 3662 C CA . ILE B 1 141 ? -0.78 -19.328 1.02 1 90.62 141 ILE B CA 1
ATOM 3663 C C . ILE B 1 141 ? 0.113 -20.359 0.333 1 90.62 141 ILE B C 1
ATOM 3665 O O . ILE B 1 141 ? 0.846 -21.094 0.998 1 90.62 141 ILE B O 1
ATOM 3669 N N . ASP B 1 142 ? -0.041 -20.344 -0.984 1 91.25 142 ASP B N 1
ATOM 3670 C CA . ASP B 1 142 ? 0.751 -21.281 -1.786 1 91.25 142 ASP B CA 1
ATOM 3671 C C . ASP B 1 142 ? 2.068 -20.641 -2.223 1 91.25 142 ASP B C 1
ATOM 3673 O O . ASP B 1 142 ? 3.105 -21.297 -2.248 1 91.25 142 ASP B O 1
ATOM 3677 N N . PHE B 1 143 ? 1.919 -19.391 -2.564 1 95.5 143 PHE B N 1
ATOM 3678 C CA . PHE B 1 143 ? 3.084 -18.672 -3.074 1 95.5 143 PHE B CA 1
ATOM 3679 C C . PHE B 1 143 ? 3.213 -17.312 -2.412 1 95.5 143 PHE B C 1
ATOM 3681 O O . PHE B 1 143 ? 2.207 -16.641 -2.152 1 95.5 143 PHE B O 1
ATOM 3688 N N . ALA B 1 144 ? 4.453 -16.953 -2.189 1 94.62 144 ALA B N 1
ATOM 3689 C CA . ALA B 1 144 ? 4.805 -15.586 -1.825 1 94.62 144 ALA B CA 1
ATOM 3690 C C . ALA B 1 144 ? 5.785 -14.992 -2.83 1 94.62 144 ALA B C 1
ATOM 3692 O O . ALA B 1 144 ? 6.75 -15.641 -3.23 1 94.62 144 ALA B O 1
ATOM 3693 N N . ILE B 1 145 ? 5.457 -13.773 -3.209 1 93.69 145 ILE B N 1
ATOM 3694 C CA . ILE B 1 145 ? 6.34 -13.07 -4.141 1 93.69 145 ILE B CA 1
ATOM 3695 C C . ILE B 1 145 ? 6.973 -11.867 -3.445 1 93.69 145 ILE B C 1
ATOM 3697 O O . ILE B 1 145 ? 6.27 -11.023 -2.889 1 93.69 145 ILE B O 1
ATOM 3701 N N . PHE B 1 146 ? 8.266 -11.836 -3.484 1 88 146 PHE B N 1
ATOM 3702 C CA . PHE B 1 146 ? 8.961 -10.711 -2.865 1 88 146 PHE B CA 1
ATOM 3703 C C . PHE B 1 146 ? 10.359 -10.547 -3.461 1 88 146 PHE B C 1
ATOM 3705 O O . PHE B 1 146 ? 10.836 -11.414 -4.188 1 88 146 PHE B O 1
ATOM 3712 N N . SER B 1 147 ? 10.797 -9.336 -3.201 1 84.31 147 SER B N 1
ATOM 3713 C CA . SER B 1 147 ? 12.156 -9.047 -3.635 1 84.31 147 SER B CA 1
ATOM 3714 C C . SER B 1 147 ? 13.148 -9.18 -2.48 1 84.31 147 SER B C 1
ATOM 3716 O O . SER B 1 147 ? 12.914 -8.633 -1.397 1 84.31 147 SER B O 1
ATOM 3718 N N . GLY B 1 148 ? 14.094 -9.945 -2.754 1 73.5 148 GLY B N 1
ATOM 3719 C CA . GLY B 1 148 ? 15.133 -10.078 -1.75 1 73.5 148 GLY B CA 1
ATOM 3720 C C . GLY B 1 148 ? 14.742 -10.984 -0.6 1 73.5 148 GLY B C 1
ATOM 3721 O O . GLY B 1 148 ? 13.867 -11.844 -0.75 1 73.5 148 GLY B O 1
ATOM 3722 N N . GLY B 1 149 ? 15.414 -11.133 0.617 1 66.81 149 GLY B N 1
ATOM 3723 C CA . GLY B 1 149 ? 15.094 -11.828 1.849 1 66.81 149 GLY B CA 1
ATOM 3724 C C . GLY B 1 149 ? 16.109 -12.891 2.219 1 66.81 149 GLY B C 1
ATOM 3725 O O . GLY B 1 149 ? 16.969 -13.242 1.41 1 66.81 149 GLY B O 1
ATOM 3726 N N . ASP B 1 150 ? 15.961 -13.109 3.432 1 72.56 150 ASP B N 1
ATOM 3727 C CA . ASP B 1 150 ? 16.844 -14.141 3.965 1 72.56 150 ASP B CA 1
ATOM 3728 C C . ASP B 1 150 ? 16.281 -15.539 3.715 1 72.56 150 ASP B C 1
ATOM 3730 O O . ASP B 1 150 ? 15.086 -15.773 3.924 1 72.56 150 ASP B O 1
ATOM 3734 N N . PRO B 1 151 ? 17.156 -16.359 3.277 1 78.25 151 PRO B N 1
ATOM 3735 C CA . PRO B 1 151 ? 16.672 -17.719 2.996 1 78.25 151 PRO B CA 1
ATOM 3736 C C . PRO B 1 151 ? 16.172 -18.438 4.246 1 78.25 151 PRO B C 1
ATOM 3738 O O . PRO B 1 151 ? 16.766 -18.312 5.32 1 78.25 151 PRO B O 1
ATOM 3741 N N . ASN B 1 152 ? 15.109 -18.875 4.184 1 84.38 152 ASN B N 1
ATOM 3742 C CA . ASN B 1 152 ? 14.484 -19.797 5.125 1 84.38 152 ASN B CA 1
ATOM 3743 C C . ASN B 1 152 ? 14.562 -21.234 4.633 1 84.38 152 ASN B C 1
ATOM 3745 O O . ASN B 1 152 ? 14.102 -21.547 3.533 1 84.38 152 ASN B O 1
ATOM 3749 N N . PRO B 1 153 ? 15.188 -22.094 5.441 1 84.38 153 PRO B N 1
ATOM 3750 C CA . PRO B 1 153 ? 15.398 -23.484 4.996 1 84.38 153 PRO B CA 1
ATOM 3751 C C . PRO B 1 153 ? 14.086 -24.219 4.762 1 84.38 153 PRO B C 1
ATOM 3753 O O . PRO B 1 153 ? 14.07 -25.25 4.082 1 84.38 153 PRO B O 1
ATOM 3756 N N . LYS B 1 154 ? 13.109 -23.766 5.273 1 85.75 154 LYS B N 1
ATOM 3757 C CA . LYS B 1 154 ? 11.82 -24.438 5.137 1 85.75 154 LYS B CA 1
ATOM 3758 C C . LYS B 1 154 ? 11.109 -24.016 3.854 1 85.75 154 LYS B C 1
ATOM 3760 O O . LYS B 1 154 ? 10.047 -24.531 3.521 1 85.75 154 LYS B O 1
ATOM 3765 N N . LEU B 1 155 ? 11.75 -23.156 3.199 1 89.88 155 LEU B N 1
ATOM 3766 C CA . LEU B 1 155 ? 11.117 -22.609 2.006 1 89.88 155 LEU B CA 1
ATOM 3767 C C . LEU B 1 155 ? 12 -22.812 0.78 1 89.88 155 LEU B C 1
ATOM 3769 O O . LEU B 1 155 ? 13.219 -23 0.906 1 89.88 155 LEU B O 1
ATOM 3773 N N . GLU B 1 156 ? 11.336 -22.938 -0.333 1 91.69 156 GLU B N 1
ATOM 3774 C CA . GLU B 1 156 ? 12 -22.953 -1.634 1 91.69 156 GLU B CA 1
ATOM 3775 C C . GLU B 1 156 ? 11.867 -21.609 -2.342 1 91.69 156 GLU B C 1
ATOM 3777 O O . GLU B 1 156 ? 10.812 -20.969 -2.293 1 91.69 156 GLU B O 1
ATOM 3782 N N . TYR B 1 157 ? 12.938 -21.234 -2.918 1 93 157 TYR B N 1
ATOM 3783 C CA . TYR B 1 157 ? 13 -19.938 -3.598 1 93 157 TYR B CA 1
ATOM 3784 C C . TYR B 1 157 ? 13.289 -20.125 -5.082 1 93 157 TYR B C 1
ATOM 3786 O O . TYR B 1 157 ? 14.234 -20.812 -5.457 1 93 157 TYR B O 1
ATOM 3794 N N . GLU B 1 158 ? 12.477 -19.531 -5.871 1 93.69 158 GLU B N 1
ATOM 3795 C CA . GLU B 1 158 ? 12.68 -19.531 -7.316 1 93.69 158 GLU B CA 1
ATOM 3796 C C . GLU B 1 158 ? 12.695 -18.109 -7.867 1 93.69 158 GLU B C 1
ATOM 3798 O O . GLU B 1 158 ? 11.828 -17.297 -7.539 1 93.69 158 GLU B O 1
ATOM 3803 N N . VAL B 1 159 ? 13.68 -17.844 -8.742 1 94.56 159 VAL B N 1
ATOM 3804 C CA . VAL B 1 159 ? 13.781 -16.5 -9.328 1 94.56 159 VAL B CA 1
ATOM 3805 C C . VAL B 1 159 ? 12.719 -16.328 -10.406 1 94.56 159 VAL B C 1
ATOM 3807 O O . VAL B 1 159 ? 12.641 -17.125 -11.344 1 94.56 159 VAL B O 1
ATOM 3810 N N . LEU B 1 160 ? 11.922 -15.344 -10.242 1 95.06 160 LEU B N 1
ATOM 3811 C CA . LEU B 1 160 ? 10.969 -14.984 -11.281 1 95.06 160 LEU B CA 1
ATOM 3812 C C . LEU B 1 160 ? 11.633 -14.125 -12.352 1 95.06 160 LEU B C 1
ATOM 3814 O O . LEU B 1 160 ? 11.375 -14.305 -13.547 1 95.06 160 LEU B O 1
ATOM 3818 N N . GLY B 1 161 ? 12.414 -13.18 -11.875 1 92.62 161 GLY B N 1
ATOM 3819 C CA . GLY B 1 161 ? 13.117 -12.305 -12.797 1 92.62 161 GLY B CA 1
ATOM 3820 C C . GLY B 1 161 ? 13.93 -11.227 -12.102 1 92.62 161 GLY B C 1
ATOM 3821 O O . GLY B 1 161 ? 13.867 -11.094 -10.875 1 92.62 161 GLY B O 1
ATOM 3822 N N . GLN B 1 162 ? 14.742 -10.625 -12.922 1 91.94 162 GLN B N 1
ATOM 3823 C CA . GLN B 1 162 ? 15.531 -9.484 -12.477 1 91.94 162 GLN B CA 1
ATOM 3824 C C . GLN B 1 162 ? 15.109 -8.211 -13.211 1 91.94 162 GLN B C 1
ATOM 3826 O O . GLN B 1 162 ? 14.828 -8.242 -14.406 1 91.94 162 GLN B O 1
ATOM 3831 N N . GLU B 1 163 ? 15.055 -7.188 -12.422 1 91.31 163 GLU B N 1
ATOM 3832 C CA . GLU B 1 163 ? 14.688 -5.91 -13.023 1 91.31 163 GLU B CA 1
ATOM 3833 C C . GLU B 1 163 ? 15.727 -4.836 -12.719 1 91.31 163 GLU B C 1
ATOM 3835 O O . GLU B 1 163 ? 16.266 -4.785 -11.609 1 91.31 163 GLU B O 1
ATOM 3840 N N . GLU B 1 164 ? 16 -4.07 -13.703 1 93.88 164 GLU B N 1
ATOM 3841 C CA . GLU B 1 164 ? 16.953 -2.977 -13.547 1 93.88 164 GLU B CA 1
ATOM 3842 C C . GLU B 1 164 ? 16.328 -1.807 -12.797 1 93.88 164 GLU B C 1
ATOM 3844 O O . GLU B 1 164 ? 15.164 -1.471 -13.008 1 93.88 164 GLU B O 1
ATOM 3849 N N . ILE B 1 165 ? 17.125 -1.297 -11.898 1 96.44 165 ILE B N 1
ATOM 3850 C CA . ILE B 1 165 ? 16.75 -0.043 -11.258 1 96.44 165 ILE B CA 1
ATOM 3851 C C . ILE B 1 165 ? 17.25 1.136 -12.094 1 96.44 165 ILE B C 1
ATOM 3853 O O . ILE B 1 165 ? 18.438 1.227 -12.406 1 96.44 165 ILE B O 1
ATOM 3857 N N . LEU B 1 166 ? 16.312 2.033 -12.438 1 96.31 166 LEU B N 1
ATOM 3858 C CA . LEU B 1 166 ? 16.609 3.162 -13.305 1 96.31 166 LEU B CA 1
ATOM 3859 C C . LEU B 1 166 ? 16.516 4.48 -12.547 1 96.31 166 LEU B C 1
ATOM 3861 O O . LEU B 1 166 ? 15.875 4.547 -11.492 1 96.31 166 LEU B O 1
ATOM 3865 N N . LEU B 1 167 ? 17.203 5.43 -13.039 1 96.69 167 LEU B N 1
ATOM 3866 C CA . LEU B 1 167 ? 16.969 6.809 -12.625 1 96.69 167 LEU B CA 1
ATOM 3867 C C . LEU B 1 167 ? 15.914 7.465 -13.508 1 96.69 167 LEU B C 1
ATOM 3869 O O . LEU B 1 167 ? 16.031 7.457 -14.734 1 96.69 167 LEU B O 1
ATOM 3873 N N . ALA B 1 168 ? 14.906 7.961 -12.938 1 96.31 168 ALA B N 1
ATOM 3874 C CA . ALA B 1 168 ? 13.852 8.672 -13.648 1 96.31 168 ALA B CA 1
ATOM 3875 C C . ALA B 1 168 ? 13.914 10.172 -13.375 1 96.31 168 ALA B C 1
ATOM 3877 O O . ALA B 1 168 ? 14 10.594 -12.219 1 96.31 168 ALA B O 1
ATOM 3878 N N . VAL B 1 169 ? 13.914 10.945 -14.422 1 96.31 169 VAL B N 1
ATOM 3879 C CA . VAL B 1 169 ? 13.906 12.398 -14.32 1 96.31 169 VAL B CA 1
ATOM 3880 C C . VAL B 1 169 ? 12.789 12.969 -15.195 1 96.31 169 VAL B C 1
ATOM 3882 O O . VAL B 1 169 ? 12.328 12.312 -16.125 1 96.31 169 VAL B O 1
ATOM 3885 N N . SER B 1 170 ? 12.359 14.148 -14.805 1 95.56 170 SER B N 1
ATOM 3886 C CA . SER B 1 170 ? 11.359 14.828 -15.625 1 95.56 170 SER B CA 1
ATOM 3887 C C . SER B 1 170 ? 11.914 15.172 -17 1 95.56 170 SER B C 1
ATOM 3889 O O . SER B 1 170 ? 13.109 15.445 -17.141 1 95.56 170 SER B O 1
ATOM 3891 N N . ALA B 1 171 ? 11.008 15.227 -17.969 1 93.19 171 ALA B N 1
ATOM 3892 C CA . ALA B 1 171 ? 11.398 15.688 -19.297 1 93.19 171 ALA B CA 1
ATOM 3893 C C . ALA B 1 171 ? 11.875 17.141 -19.266 1 93.19 171 ALA B C 1
ATOM 3895 O O . ALA B 1 171 ? 12.641 17.562 -20.125 1 93.19 171 ALA B O 1
ATOM 3896 N N . ASP B 1 172 ? 11.5 17.828 -18.219 1 93.69 172 ASP B N 1
ATOM 3897 C CA . ASP B 1 172 ? 11.844 19.234 -18.078 1 93.69 172 ASP B CA 1
ATOM 3898 C C . ASP B 1 172 ? 13.109 19.406 -17.234 1 93.69 172 ASP B C 1
ATOM 3900 O O . ASP B 1 172 ? 13.617 20.531 -17.094 1 93.69 172 ASP B O 1
ATOM 3904 N N . ASN B 1 173 ? 13.555 18.375 -16.656 1 94.12 173 ASN B N 1
ATOM 3905 C CA . ASN B 1 173 ? 14.781 18.422 -15.883 1 94.12 173 ASN B CA 1
ATOM 3906 C C . ASN B 1 173 ? 16 18.625 -16.781 1 94.12 173 ASN B C 1
ATOM 3908 O O . ASN B 1 173 ? 16.094 18.016 -17.844 1 94.12 173 ASN B O 1
ATOM 3912 N N . PRO B 1 174 ? 16.953 19.422 -16.422 1 92.5 174 PRO B N 1
ATOM 3913 C CA . PRO B 1 174 ? 18.156 19.641 -17.219 1 92.5 174 PRO B CA 1
ATOM 3914 C C . PRO B 1 174 ? 18.906 18.344 -17.547 1 92.5 174 PRO B C 1
ATOM 3916 O O . PRO B 1 174 ? 19.531 18.234 -18.594 1 92.5 174 PRO B O 1
ATOM 3919 N N . LEU B 1 175 ? 18.812 17.438 -16.734 1 92.06 175 LEU B N 1
ATOM 3920 C CA . LEU B 1 175 ? 19.5 16.172 -16.953 1 92.06 175 LEU B CA 1
ATOM 3921 C C . LEU B 1 175 ? 18.922 15.445 -18.172 1 92.06 175 LEU B C 1
ATOM 3923 O O . LEU B 1 175 ? 19.594 14.594 -18.766 1 92.06 175 LEU B O 1
ATOM 3927 N N . ALA B 1 176 ? 17.688 15.734 -18.422 1 91.88 176 ALA B N 1
ATOM 3928 C CA . ALA B 1 176 ? 17.016 15.055 -19.531 1 91.88 176 ALA B CA 1
ATOM 3929 C C . ALA B 1 176 ? 17.719 15.352 -20.844 1 91.88 176 ALA B C 1
ATOM 3931 O O . ALA B 1 176 ? 17.703 14.531 -21.766 1 91.88 176 ALA B O 1
ATOM 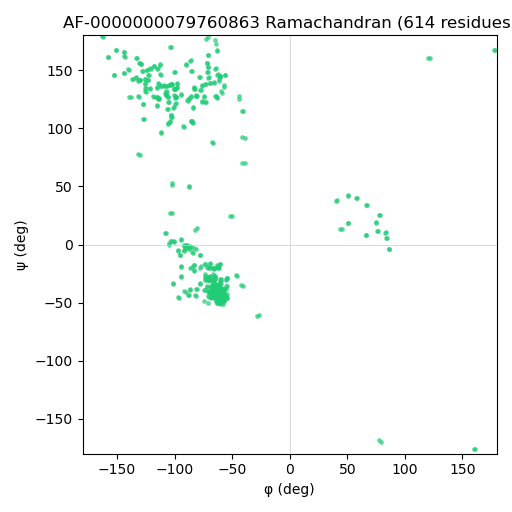3932 N N . LYS B 1 177 ? 18.266 16.484 -20.938 1 85 177 LYS B N 1
ATOM 3933 C CA . LYS B 1 177 ? 18.953 16.891 -22.156 1 85 177 LYS B CA 1
ATOM 3934 C C . LYS B 1 177 ? 20.172 16.031 -22.422 1 85 177 LYS B C 1
ATOM 3936 O O . LYS B 1 177 ? 20.625 15.914 -23.562 1 85 177 LYS B O 1
ATOM 3941 N N . ASP B 1 178 ? 20.703 15.539 -21.484 1 77 178 ASP B N 1
ATOM 3942 C CA . ASP B 1 178 ? 21.875 14.68 -21.609 1 77 178 ASP B CA 1
ATOM 3943 C C . ASP B 1 178 ? 21.5 13.328 -22.219 1 77 178 ASP B C 1
ATOM 3945 O O . ASP B 1 178 ? 22.359 12.602 -22.719 1 77 178 ASP B O 1
ATOM 3949 N N . ALA B 1 179 ? 20.234 12.883 -22.016 1 65.44 179 ALA B N 1
ATOM 3950 C CA . ALA B 1 179 ? 19.734 11.617 -22.531 1 65.44 179 ALA B CA 1
ATOM 3951 C C . ALA B 1 179 ? 19.641 11.641 -24.062 1 65.44 179 ALA B C 1
ATOM 3953 O O . ALA B 1 179 ? 19.781 10.602 -24.719 1 65.44 179 ALA B O 1
ATOM 3954 N N . ALA B 1 180 ? 19.078 12.844 -24.734 1 57.97 180 ALA B N 1
ATOM 3955 C CA . ALA B 1 180 ? 18.797 13.008 -26.156 1 57.97 180 ALA B CA 1
ATOM 3956 C C . ALA B 1 180 ? 19.922 12.43 -27 1 57.97 180 ALA B C 1
ATOM 3958 O O . ALA B 1 180 ? 19.688 11.945 -28.109 1 57.97 180 ALA B O 1
ATOM 3959 N N . CYS B 1 181 ? 20.953 12.531 -26.578 1 46.69 181 CYS B N 1
ATOM 3960 C CA . CYS B 1 181 ? 22 12.141 -27.516 1 46.69 181 CYS B CA 1
ATOM 3961 C C . CYS B 1 181 ? 22.062 10.625 -27.656 1 46.69 181 CYS B C 1
ATOM 3963 O O . CYS B 1 181 ? 22.359 10.117 -28.734 1 46.69 181 CYS B O 1
ATOM 3965 N N . ASP B 1 182 ? 22.078 9.859 -26.562 1 45.31 182 ASP B N 1
ATOM 3966 C CA . ASP B 1 182 ? 22.438 8.453 -26.719 1 45.31 182 ASP B CA 1
ATOM 3967 C C . ASP B 1 182 ? 21.203 7.562 -26.641 1 45.31 182 ASP B C 1
ATOM 3969 O O . ASP B 1 182 ? 21.016 6.82 -25.672 1 45.31 182 ASP B O 1
ATOM 3973 N N . LEU B 1 183 ? 20.094 8.117 -27 1 46.16 183 LEU B N 1
ATOM 3974 C CA . LEU B 1 183 ? 19.016 7.133 -27.047 1 46.16 183 LEU B CA 1
ATOM 3975 C C . LEU B 1 183 ? 19.5 5.816 -27.656 1 46.16 183 LEU B C 1
ATOM 3977 O O . LEU B 1 183 ? 19.906 5.77 -28.812 1 46.16 183 LEU B O 1
ATOM 3981 N N . LEU B 1 184 ? 20.219 5.199 -27.047 1 41.91 184 LEU B N 1
ATOM 3982 C CA . LEU B 1 184 ? 20.875 4.02 -27.609 1 41.91 184 LEU B CA 1
ATOM 3983 C C . LEU B 1 184 ? 19.891 3.17 -28.391 1 41.91 184 LEU B C 1
ATOM 3985 O O . LEU B 1 184 ? 18.703 3.096 -28.047 1 41.91 184 LEU B O 1
ATOM 3989 N N . LYS B 1 185 ? 20.328 2.875 -29.688 1 38.78 185 LYS B N 1
ATOM 3990 C CA . LYS B 1 185 ? 19.812 2.037 -30.781 1 38.78 185 LYS B CA 1
ATOM 3991 C C . LYS B 1 185 ? 19 0.865 -30.219 1 38.78 185 LYS B C 1
ATOM 3993 O O . LYS B 1 185 ? 18.078 0.382 -30.875 1 38.78 185 LYS B O 1
ATOM 3998 N N . GLU B 1 186 ? 19.609 -0.044 -29.406 1 43.22 186 GLU B N 1
ATOM 3999 C CA . GLU B 1 186 ? 19.156 -1.417 -29.203 1 43.22 186 GLU B CA 1
ATOM 4000 C C . GLU B 1 186 ? 18.422 -1.562 -27.875 1 43.22 186 GLU B C 1
ATOM 4002 O O . GLU B 1 186 ? 18.625 -2.539 -27.141 1 43.22 186 GLU B O 1
ATOM 4007 N N . GLY B 1 187 ? 17.312 -0.734 -27.391 1 59.66 187 GLY B N 1
ATOM 4008 C CA . GLY B 1 187 ? 16.375 -1.03 -26.328 1 59.66 187 GLY B CA 1
ATOM 4009 C C . GLY B 1 187 ? 16.906 -0.676 -24.953 1 59.66 187 GLY B C 1
ATOM 4010 O O . GLY B 1 187 ? 16.344 -1.079 -23.938 1 59.66 187 GLY B O 1
ATOM 4011 N N . GLY B 1 188 ? 18.047 -0.068 -24.797 1 78.25 188 GLY B N 1
ATOM 4012 C CA . GLY B 1 188 ? 18.625 0.198 -23.484 1 78.25 188 GLY B CA 1
ATOM 4013 C C . GLY B 1 188 ? 18.469 1.642 -23.047 1 78.25 188 GLY B C 1
ATOM 4014 O O . GLY B 1 188 ? 17.906 2.461 -23.781 1 78.25 188 GLY B O 1
ATOM 4015 N N . TYR B 1 189 ? 18.781 1.927 -21.812 1 89.31 189 TYR B N 1
ATOM 4016 C CA . TYR B 1 189 ? 18.75 3.256 -21.219 1 89.31 189 TYR B CA 1
ATOM 4017 C C . TYR B 1 189 ? 20.141 3.881 -21.219 1 89.31 189 TYR B C 1
ATOM 4019 O O . TYR B 1 189 ? 21.141 3.188 -21.016 1 89.31 189 TYR B O 1
ATOM 4027 N N . PRO B 1 190 ? 20.266 5.203 -21.609 1 91.25 190 PRO B N 1
ATOM 4028 C CA . PRO B 1 190 ? 21.578 5.855 -21.484 1 91.25 190 PRO B CA 1
ATOM 4029 C C . PRO B 1 190 ? 22.141 5.805 -20.062 1 91.25 190 PRO B C 1
ATOM 4031 O O . PRO B 1 190 ? 21.375 5.906 -19.094 1 91.25 190 PRO B O 1
ATOM 4034 N N . PRO B 1 191 ? 23.469 5.695 -20.016 1 92.19 191 PRO B N 1
ATOM 4035 C CA . PRO B 1 191 ? 24.062 5.668 -18.688 1 92.19 191 PRO B CA 1
ATOM 4036 C C . PRO B 1 191 ? 24 7.02 -17.969 1 92.19 191 PRO B C 1
ATOM 4038 O O . PRO B 1 191 ? 24.141 8.062 -18.609 1 92.19 191 PRO B O 1
ATOM 4041 N N . VAL B 1 192 ? 23.797 6.949 -16.719 1 92.69 192 VAL B N 1
ATOM 4042 C CA . VAL B 1 192 ? 23.719 8.164 -15.914 1 92.69 192 VAL B CA 1
ATOM 4043 C C . VAL B 1 192 ? 25.125 8.688 -15.656 1 92.69 192 VAL B C 1
ATOM 4045 O O . VAL B 1 192 ? 26.094 7.914 -15.562 1 92.69 192 VAL B O 1
ATOM 4048 N N . ASP B 1 193 ? 25.281 10 -15.625 1 92.94 193 ASP B N 1
ATOM 4049 C CA . ASP B 1 193 ? 26.469 10.641 -15.07 1 92.94 193 ASP B CA 1
ATOM 4050 C C . ASP B 1 193 ? 26.281 10.977 -13.594 1 92.94 193 ASP B C 1
ATOM 4052 O O . ASP B 1 193 ? 25.688 12 -13.258 1 92.94 193 ASP B O 1
ATOM 4056 N N . TRP B 1 194 ? 26.844 10.156 -12.727 1 94 194 TRP B N 1
ATOM 4057 C CA . TRP B 1 194 ? 26.656 10.281 -11.289 1 94 194 TRP B CA 1
ATOM 4058 C C . TRP B 1 194 ? 27.141 11.633 -10.789 1 94 194 TRP B C 1
ATOM 4060 O O . TRP B 1 194 ? 26.625 12.156 -9.797 1 94 194 TRP B O 1
ATOM 4070 N N . SER B 1 195 ? 28.094 12.211 -11.406 1 92.56 195 SER B N 1
ATOM 4071 C CA . SER B 1 195 ? 28.672 13.477 -10.961 1 92.56 195 SER B CA 1
ATOM 4072 C C . SER B 1 195 ? 27.656 14.617 -11.07 1 92.56 195 SER B C 1
ATOM 4074 O O . SER B 1 195 ? 27.797 15.633 -10.391 1 92.56 195 SER B O 1
ATOM 4076 N N . LYS B 1 196 ? 26.688 14.445 -11.852 1 92.5 196 LYS B N 1
ATOM 4077 C CA . LYS B 1 196 ? 25.688 15.492 -12.078 1 92.5 196 LYS B CA 1
ATOM 4078 C C . LYS B 1 196 ? 24.547 15.398 -11.078 1 92.5 196 LYS B C 1
ATOM 4080 O O . LYS B 1 196 ? 23.641 16.234 -11.078 1 92.5 196 LYS B O 1
ATOM 4085 N N . LEU B 1 197 ? 24.594 14.445 -10.195 1 93.31 197 LEU B N 1
ATOM 4086 C CA . LEU B 1 197 ? 23.438 14.172 -9.328 1 93.31 197 LEU B CA 1
ATOM 4087 C C . LEU B 1 197 ? 23.609 14.859 -7.98 1 93.31 197 LEU B C 1
ATOM 4089 O O . LEU B 1 197 ? 22.672 14.914 -7.184 1 93.31 197 LEU B O 1
ATOM 4093 N N . HIS B 1 198 ? 24.688 15.492 -7.676 1 90.75 198 HIS B N 1
ATOM 4094 C CA . HIS B 1 198 ? 25.016 16.016 -6.355 1 90.75 198 HIS B CA 1
ATOM 4095 C C . HIS B 1 198 ? 24.047 17.125 -5.938 1 90.75 198 HIS B C 1
ATOM 4097 O O . HIS B 1 198 ? 23.75 17.281 -4.754 1 90.75 198 HIS B O 1
ATOM 4103 N N . ASN B 1 199 ? 23.516 17.828 -6.867 1 88.31 199 ASN B N 1
ATOM 4104 C CA . ASN B 1 199 ? 22.672 18.984 -6.52 1 88.31 199 ASN B CA 1
ATOM 4105 C C . ASN B 1 199 ? 21.203 18.703 -6.797 1 88.31 199 ASN B C 1
ATOM 4107 O O . ASN B 1 199 ? 20.375 19.609 -6.695 1 88.31 199 ASN B O 1
ATOM 4111 N N . GLU B 1 200 ? 20.938 17.5 -7.078 1 92.19 200 GLU B N 1
ATOM 4112 C CA . GLU B 1 200 ? 19.547 17.172 -7.406 1 92.19 200 GLU B CA 1
ATOM 4113 C C . GLU B 1 200 ? 18.734 16.891 -6.145 1 92.19 200 GLU B C 1
ATOM 4115 O O . GLU B 1 200 ? 19.281 16.469 -5.129 1 92.19 200 GLU B O 1
ATOM 4120 N N . LYS B 1 201 ? 17.438 17.219 -6.227 1 92.12 201 LYS B N 1
ATOM 4121 C CA . LYS B 1 201 ? 16.484 16.797 -5.199 1 92.12 201 LYS B CA 1
ATOM 4122 C C . LYS B 1 201 ? 16.031 15.359 -5.418 1 92.12 201 LYS B C 1
ATOM 4124 O O . LYS B 1 201 ? 15.562 15.016 -6.5 1 92.12 201 LYS B O 1
ATOM 4129 N N . PHE B 1 202 ? 16.156 14.602 -4.352 1 94.62 202 PHE B N 1
ATOM 4130 C CA . PHE B 1 202 ? 15.867 13.18 -4.5 1 94.62 202 PHE B CA 1
ATOM 4131 C C . PHE B 1 202 ? 14.539 12.836 -3.84 1 94.62 202 PHE B C 1
ATOM 4133 O O . PHE B 1 202 ? 14.227 13.344 -2.762 1 94.62 202 PHE B O 1
ATOM 4140 N N . ILE B 1 203 ? 13.805 12.062 -4.523 1 94.75 203 ILE B N 1
ATOM 4141 C CA . ILE B 1 203 ? 12.68 11.32 -3.963 1 94.75 203 ILE B CA 1
ATOM 4142 C C . ILE B 1 203 ? 13.078 9.859 -3.775 1 94.75 203 ILE B C 1
ATOM 4144 O O . ILE B 1 203 ? 13.227 9.117 -4.75 1 94.75 203 ILE B O 1
ATOM 4148 N N . LEU B 1 204 ? 13.18 9.477 -2.518 1 94.31 204 LEU B N 1
ATOM 4149 C CA . LEU B 1 204 ? 13.797 8.18 -2.248 1 94.31 204 LEU B CA 1
ATOM 4150 C C . LEU B 1 204 ? 12.812 7.234 -1.572 1 94.31 204 LEU B C 1
ATOM 4152 O O . LEU B 1 204 ? 11.844 7.68 -0.953 1 94.31 204 LEU B O 1
ATOM 4156 N N . HIS B 1 205 ? 13.078 5.969 -1.793 1 92.88 205 HIS B N 1
ATOM 4157 C CA . HIS B 1 205 ? 12.398 4.941 -1.016 1 92.88 205 HIS B CA 1
ATOM 4158 C C . HIS B 1 205 ? 13.133 4.656 0.29 1 92.88 205 HIS B C 1
ATOM 4160 O O . HIS B 1 205 ? 14.336 4.91 0.398 1 92.88 205 HIS B O 1
ATOM 4166 N N . HIS B 1 206 ? 12.375 4.113 1.197 1 89.06 206 HIS B N 1
ATOM 4167 C CA . HIS B 1 206 ? 12.961 3.83 2.502 1 89.06 206 HIS B CA 1
ATOM 4168 C C . HIS B 1 206 ? 13.953 2.678 2.424 1 89.06 206 HIS B C 1
ATOM 4170 O O . HIS B 1 206 ? 13.781 1.754 1.626 1 89.06 206 HIS B O 1
ATOM 4176 N N . PRO B 1 207 ? 14.914 2.709 3.344 1 86.69 207 PRO B N 1
ATOM 4177 C CA . PRO B 1 207 ? 15.938 1.663 3.318 1 86.69 207 PRO B CA 1
ATOM 4178 C C . PRO B 1 207 ? 15.375 0.279 3.637 1 86.69 207 PRO B C 1
ATOM 4180 O O . PRO B 1 207 ? 16 -0.734 3.318 1 86.69 207 PRO B O 1
ATOM 4183 N N . GLU B 1 208 ? 14.258 0.258 4.262 1 82.56 208 GLU B N 1
ATOM 4184 C CA . GLU B 1 208 ? 13.633 -1.02 4.586 1 82.56 208 GLU B CA 1
ATOM 4185 C C . GLU B 1 208 ? 13.031 -1.672 3.348 1 82.56 208 GLU B C 1
ATOM 4187 O O . GLU B 1 208 ? 12.719 -2.865 3.355 1 82.56 208 GLU B O 1
ATOM 4192 N N . GLN B 1 209 ? 12.867 -0.917 2.383 1 87.06 209 GLN B N 1
ATOM 4193 C CA . GLN B 1 209 ? 12.391 -1.438 1.105 1 87.06 209 GLN B CA 1
ATOM 4194 C C . GLN B 1 209 ? 13.562 -1.867 0.22 1 87.06 209 GLN B C 1
ATOM 4196 O O . GLN B 1 209 ? 14.656 -1.312 0.315 1 87.06 209 GLN B O 1
ATOM 4201 N N . ASN B 1 210 ? 13.289 -2.752 -0.664 1 88.25 210 ASN B N 1
ATOM 4202 C CA . ASN B 1 210 ? 14.336 -3.287 -1.527 1 88.25 210 ASN B CA 1
ATOM 4203 C C . ASN B 1 210 ? 14.977 -2.193 -2.383 1 88.25 210 ASN B C 1
ATOM 4205 O O . ASN B 1 210 ? 16.203 -2.045 -2.4 1 88.25 210 ASN B O 1
ATOM 4209 N N . THR B 1 211 ? 14.172 -1.423 -3.045 1 91.44 211 THR B N 1
ATOM 4210 C CA . THR B 1 211 ? 14.688 -0.359 -3.9 1 91.44 211 THR B CA 1
ATOM 4211 C C . THR B 1 211 ? 15.461 0.672 -3.078 1 91.44 211 THR B C 1
ATOM 4213 O O . THR B 1 211 ? 16.5 1.171 -3.512 1 91.44 211 THR B O 1
ATOM 4216 N N . GLY B 1 212 ? 14.93 0.954 -1.948 1 92.69 212 GLY B N 1
ATOM 4217 C CA . GLY B 1 212 ? 15.609 1.89 -1.067 1 92.69 212 GLY B CA 1
ATOM 4218 C C . GLY B 1 212 ? 16.969 1.401 -0.615 1 92.69 212 GLY B C 1
ATOM 4219 O O . GLY B 1 212 ? 17.922 2.176 -0.563 1 92.69 212 GLY B O 1
ATOM 4220 N N . ALA B 1 213 ? 17.031 0.174 -0.282 1 91.69 213 ALA B N 1
ATOM 4221 C CA . ALA B 1 213 ? 18.297 -0.414 0.164 1 91.69 213 ALA B CA 1
ATOM 4222 C C . ALA B 1 213 ? 19.328 -0.396 -0.954 1 91.69 213 ALA B C 1
ATOM 4224 O O . ALA B 1 213 ? 20.484 0.007 -0.739 1 91.69 213 ALA B O 1
ATOM 4225 N N . ILE B 1 214 ? 18.969 -0.758 -2.107 1 94.06 214 ILE B N 1
ATOM 4226 C CA . ILE B 1 214 ? 19.859 -0.824 -3.258 1 94.06 214 ILE B CA 1
ATOM 4227 C C . ILE B 1 214 ? 20.375 0.575 -3.598 1 94.06 214 ILE B C 1
ATOM 4229 O O . ILE B 1 214 ? 21.578 0.786 -3.75 1 94.06 214 ILE B O 1
ATOM 4233 N N . THR B 1 215 ? 19.484 1.481 -3.625 1 94.88 215 THR B N 1
ATOM 4234 C CA . THR B 1 215 ? 19.859 2.811 -4.094 1 94.88 215 THR B CA 1
ATOM 4235 C C . THR B 1 215 ? 20.609 3.576 -3.01 1 94.88 215 THR B C 1
ATOM 4237 O O . THR B 1 215 ? 21.484 4.387 -3.309 1 94.88 215 THR B O 1
ATOM 4240 N N . GLY B 1 216 ? 20.203 3.293 -1.766 1 94 216 GLY B N 1
ATOM 4241 C CA . GLY B 1 216 ? 21 3.85 -0.686 1 94 216 GLY B CA 1
ATOM 4242 C C . GLY B 1 216 ? 22.469 3.434 -0.749 1 94 216 GLY B C 1
ATOM 4243 O O . GLY B 1 216 ? 23.359 4.262 -0.583 1 94 216 GLY B O 1
ATOM 4244 N N . HIS B 1 217 ? 22.641 2.213 -1.01 1 94.94 217 HIS B N 1
ATOM 4245 C CA . HIS B 1 217 ? 23.984 1.673 -1.159 1 94.94 217 HIS B CA 1
ATOM 4246 C C . HIS B 1 217 ? 24.703 2.305 -2.348 1 94.94 217 HIS B C 1
ATOM 4248 O O . HIS B 1 217 ? 25.875 2.691 -2.238 1 94.94 217 HIS B O 1
ATOM 4254 N N . LEU B 1 218 ? 24.047 2.492 -3.426 1 95.94 218 LEU B N 1
ATOM 4255 C CA . LEU B 1 218 ? 24.641 3.025 -4.645 1 95.94 218 LEU B CA 1
ATOM 4256 C C . LEU B 1 218 ? 25 4.5 -4.48 1 95.94 218 LEU B C 1
ATOM 4258 O O . LEU B 1 218 ? 26.016 4.961 -4.98 1 95.94 218 LEU B O 1
ATOM 4262 N N . LEU B 1 219 ? 24.109 5.207 -3.832 1 95.44 219 LEU B N 1
ATOM 4263 C CA . LEU B 1 219 ? 24.391 6.609 -3.559 1 95.44 219 LEU B CA 1
ATOM 4264 C C . LEU B 1 219 ? 25.688 6.746 -2.746 1 95.44 219 LEU B C 1
ATOM 4266 O O . LEU B 1 219 ? 26.531 7.574 -3.068 1 95.44 219 LEU B O 1
ATOM 4270 N N . LYS B 1 220 ? 25.781 5.93 -1.741 1 94.19 220 LYS B N 1
ATOM 4271 C CA . LYS B 1 220 ? 26.984 5.926 -0.915 1 94.19 220 LYS B CA 1
ATOM 4272 C C . LYS B 1 220 ? 28.203 5.523 -1.729 1 94.19 220 LYS B C 1
ATOM 4274 O O . LYS B 1 220 ? 29.266 6.16 -1.638 1 94.19 220 LYS B O 1
ATOM 4279 N N . LYS B 1 221 ? 28.094 4.5 -2.465 1 95.75 221 LYS B N 1
ATOM 4280 C CA . LYS B 1 221 ? 29.156 3.979 -3.309 1 95.75 221 LYS B CA 1
ATOM 4281 C C . LYS B 1 221 ? 29.688 5.055 -4.254 1 95.75 221 LYS B C 1
ATOM 4283 O O . LYS B 1 221 ? 30.891 5.117 -4.52 1 95.75 221 LYS B O 1
ATOM 4288 N N . HIS B 1 222 ? 28.844 5.914 -4.73 1 94.56 222 HIS B N 1
ATOM 4289 C CA . HIS B 1 222 ? 29.219 6.914 -5.719 1 94.56 222 HIS B CA 1
ATOM 4290 C C . HIS B 1 222 ? 29.453 8.273 -5.07 1 94.56 222 HIS B C 1
ATOM 4292 O O . HIS B 1 222 ? 29.562 9.289 -5.762 1 94.56 222 HIS B O 1
ATOM 4298 N N . GLY B 1 223 ? 29.344 8.32 -3.766 1 93.75 223 GLY B N 1
ATOM 4299 C CA . GLY B 1 223 ? 29.688 9.516 -3.01 1 93.75 223 GLY B CA 1
ATOM 4300 C C . GLY B 1 223 ? 28.625 10.594 -3.076 1 93.75 223 GLY B C 1
ATOM 4301 O O . GLY B 1 223 ? 28.953 11.789 -3.01 1 93.75 223 GLY B O 1
ATOM 4302 N N . ILE B 1 224 ? 27.453 10.258 -3.303 1 93.12 224 ILE B N 1
ATOM 4303 C CA . ILE B 1 224 ? 26.375 11.227 -3.395 1 93.12 224 ILE B CA 1
ATOM 4304 C C . ILE B 1 224 ? 25.609 11.273 -2.07 1 93.12 224 ILE B C 1
ATOM 4306 O O . ILE B 1 224 ? 25.172 10.242 -1.557 1 93.12 224 ILE B O 1
ATOM 4310 N N . THR B 1 225 ? 25.469 12.406 -1.527 1 88.94 225 THR B N 1
ATOM 4311 C CA . THR B 1 225 ? 24.656 12.633 -0.34 1 88.94 225 THR B CA 1
ATOM 4312 C C . THR B 1 225 ? 23.422 13.469 -0.68 1 88.94 225 THR B C 1
ATOM 4314 O O . THR B 1 225 ? 23.531 14.688 -0.855 1 88.94 225 THR B O 1
ATOM 4317 N N . PRO B 1 226 ? 22.406 12.758 -0.878 1 80.81 226 PRO B N 1
ATOM 4318 C CA . PRO B 1 226 ? 21.203 13.508 -1.223 1 80.81 226 PRO B CA 1
ATOM 4319 C C . PRO B 1 226 ? 20.828 14.539 -0.158 1 80.81 226 PRO B C 1
ATOM 4321 O O . PRO B 1 226 ? 21.031 14.297 1.035 1 80.81 226 PRO B O 1
ATOM 4324 N N . THR B 1 227 ? 20.453 15.734 -0.646 1 69.75 227 THR B N 1
ATOM 4325 C CA . THR B 1 227 ? 19.906 16.734 0.271 1 69.75 227 THR B CA 1
ATOM 4326 C C . THR B 1 227 ? 18.578 16.25 0.859 1 69.75 227 THR B C 1
ATOM 4328 O O . THR B 1 227 ? 17.984 15.289 0.371 1 69.75 227 THR B O 1
ATOM 4331 N N . VAL B 1 228 ? 17.891 16.984 1.815 1 60.72 228 VAL B N 1
ATOM 4332 C CA . VAL B 1 228 ? 16.719 16.578 2.57 1 60.72 228 VAL B CA 1
ATOM 4333 C C . VAL B 1 228 ? 15.742 15.852 1.651 1 60.72 228 VAL B C 1
ATOM 4335 O O . VAL B 1 228 ? 14.938 16.484 0.958 1 60.72 228 VAL B O 1
ATOM 4338 N N . PRO B 1 229 ? 15.867 14.578 1.601 1 65.5 229 PRO B N 1
ATOM 4339 C CA . PRO B 1 229 ? 15.125 13.719 0.67 1 65.5 229 PRO B CA 1
ATOM 4340 C C . PRO B 1 229 ? 13.68 13.477 1.109 1 65.5 229 PRO B C 1
ATOM 4342 O O . PRO B 1 229 ? 13.383 13.539 2.303 1 65.5 229 PRO B O 1
ATOM 4345 N N . PHE B 1 230 ? 12.797 13.641 0.167 1 84.12 230 PHE B N 1
ATOM 4346 C CA . PHE B 1 230 ? 11.438 13.148 0.341 1 84.12 230 PHE B CA 1
ATOM 4347 C C . PHE B 1 230 ? 11.398 11.625 0.227 1 84.12 230 PHE B C 1
ATOM 4349 O O . PHE B 1 230 ? 11.938 11.055 -0.724 1 84.12 230 PHE B O 1
ATOM 4356 N N . TYR B 1 231 ? 10.875 11.016 1.335 1 90.62 231 TYR B N 1
ATOM 4357 C CA . TYR B 1 231 ? 10.781 9.562 1.324 1 90.62 231 TYR B CA 1
ATOM 4358 C C . TYR B 1 231 ? 9.344 9.117 1.099 1 90.62 231 TYR B C 1
ATOM 4360 O O . TYR B 1 231 ? 8.406 9.703 1.647 1 90.62 231 TYR B O 1
ATOM 4368 N N . THR B 1 232 ? 9.219 8.117 0.268 1 92.44 232 THR B N 1
ATOM 4369 C CA . THR B 1 232 ? 7.91 7.52 0.046 1 92.44 232 THR B CA 1
ATOM 4370 C C . THR B 1 232 ? 8.023 6.012 -0.159 1 92.44 232 THR B C 1
ATOM 4372 O O . THR B 1 232 ? 9.016 5.531 -0.71 1 92.44 232 THR B O 1
ATOM 4375 N N . ARG B 1 233 ? 6.98 5.32 0.293 1 91.25 233 ARG B N 1
ATOM 4376 C CA . ARG B 1 233 ? 6.895 3.881 0.052 1 91.25 233 ARG B CA 1
ATOM 4377 C C . ARG B 1 233 ? 6.129 3.586 -1.233 1 91.25 233 ARG B C 1
ATOM 4379 O O . ARG B 1 233 ? 6.031 2.43 -1.652 1 91.25 233 ARG B O 1
ATOM 4386 N N . ASN B 1 234 ? 5.633 4.574 -1.807 1 92.56 234 ASN B N 1
ATOM 4387 C CA . ASN B 1 234 ? 4.793 4.473 -2.994 1 92.56 234 ASN B CA 1
ATOM 4388 C C . ASN B 1 234 ? 5.551 4.875 -4.254 1 92.56 234 ASN B C 1
ATOM 4390 O O . ASN B 1 234 ? 5.711 6.062 -4.539 1 92.56 234 ASN B O 1
ATOM 4394 N N . THR B 1 235 ? 5.887 3.877 -5.016 1 92.94 235 THR B N 1
ATOM 4395 C CA . THR B 1 235 ? 6.68 4.113 -6.215 1 92.94 235 THR B CA 1
ATOM 4396 C C . THR B 1 235 ? 5.906 4.969 -7.219 1 92.94 235 THR B C 1
ATOM 4398 O O . THR B 1 235 ? 6.488 5.812 -7.902 1 92.94 235 THR B O 1
ATOM 4401 N N . GLN B 1 236 ? 4.703 4.75 -7.289 1 91.44 236 GLN B N 1
ATOM 4402 C CA . GLN B 1 236 ? 3.883 5.539 -8.203 1 91.44 236 GLN B CA 1
ATOM 4403 C C . GLN B 1 236 ? 3.883 7.016 -7.805 1 91.44 236 GLN B C 1
ATOM 4405 O O . GLN B 1 236 ? 3.992 7.895 -8.664 1 91.44 236 GLN B O 1
ATOM 4410 N N . ALA B 1 237 ? 3.725 7.25 -6.562 1 92.38 237 ALA B N 1
ATOM 4411 C CA . ALA B 1 237 ? 3.775 8.633 -6.082 1 92.38 237 ALA B CA 1
ATOM 4412 C C . ALA B 1 237 ? 5.105 9.289 -6.449 1 92.38 237 ALA B C 1
ATOM 4414 O O . ALA B 1 237 ? 5.133 10.438 -6.887 1 92.38 237 ALA B O 1
ATOM 4415 N N . ALA B 1 238 ? 6.133 8.562 -6.262 1 94.56 238 ALA B N 1
ATOM 4416 C CA . ALA B 1 238 ? 7.461 9.078 -6.586 1 94.56 238 ALA B CA 1
ATOM 4417 C C . ALA B 1 238 ? 7.555 9.469 -8.055 1 94.56 238 ALA B C 1
ATOM 4419 O O . ALA B 1 238 ? 8 10.57 -8.391 1 94.56 238 ALA B O 1
ATOM 4420 N N . LEU B 1 239 ? 7.043 8.633 -8.898 1 94.44 239 LEU B N 1
ATOM 4421 C CA . LEU B 1 239 ? 7.156 8.844 -10.336 1 94.44 239 LEU B CA 1
ATOM 4422 C C . LEU B 1 239 ? 6.258 9.992 -10.781 1 94.44 239 LEU B C 1
ATOM 4424 O O . LEU B 1 239 ? 6.602 10.734 -11.703 1 94.44 239 LEU B O 1
ATOM 4428 N N . LEU B 1 240 ? 5.164 10.109 -10.203 1 92.44 240 LEU B N 1
ATOM 4429 C CA . LEU B 1 240 ? 4.277 11.219 -10.531 1 92.44 240 LEU B CA 1
ATOM 4430 C C . LEU B 1 240 ? 4.883 12.547 -10.094 1 92.44 240 LEU B C 1
ATOM 4432 O O . LEU B 1 240 ? 4.742 13.562 -10.789 1 92.44 240 LEU B O 1
ATOM 4436 N N . LEU B 1 241 ? 5.52 12.555 -8.977 1 93.81 241 LEU B N 1
ATOM 4437 C CA . LEU B 1 241 ? 6.219 13.75 -8.531 1 93.81 241 LEU B CA 1
ATOM 4438 C C . LEU B 1 241 ? 7.363 14.094 -9.484 1 93.81 241 LEU B C 1
ATOM 4440 O O . LEU B 1 241 ? 7.605 15.273 -9.766 1 93.81 241 LEU B O 1
ATOM 4444 N N . VAL B 1 242 ? 8.031 13.055 -9.961 1 94.94 242 VAL B N 1
ATOM 4445 C CA . VAL B 1 242 ? 9.086 13.25 -10.945 1 94.94 242 VAL B CA 1
ATOM 4446 C C . VAL B 1 242 ? 8.508 13.922 -12.188 1 94.94 242 VAL B C 1
ATOM 4448 O O . VAL B 1 242 ? 9.102 14.867 -12.727 1 94.94 242 VAL B O 1
ATOM 4451 N N . GLN B 1 243 ? 7.402 13.406 -12.609 1 92.12 243 GLN B N 1
ATOM 4452 C CA . GLN B 1 243 ? 6.742 13.969 -13.781 1 92.12 243 GLN B CA 1
ATOM 4453 C C . GLN B 1 243 ? 6.5 15.469 -13.609 1 92.12 243 GLN B C 1
ATOM 4455 O O . GLN B 1 243 ? 6.555 16.219 -14.586 1 92.12 243 GLN B O 1
ATOM 4460 N N . GLN B 1 244 ? 6.348 15.891 -12.438 1 91.94 244 GLN B N 1
ATOM 4461 C CA . GLN B 1 244 ? 6.066 17.297 -12.125 1 91.94 244 GLN B CA 1
ATOM 4462 C C . GLN B 1 244 ? 7.352 18.047 -11.82 1 91.94 244 GLN B C 1
ATOM 4464 O O . GLN B 1 244 ? 7.309 19.172 -11.32 1 91.94 244 GLN B O 1
ATOM 4469 N N . ASN B 1 245 ? 8.422 17.406 -11.953 1 93.56 245 ASN B N 1
ATOM 4470 C CA . ASN B 1 245 ? 9.75 17.969 -11.773 1 93.56 245 ASN B CA 1
ATOM 4471 C C . ASN B 1 245 ? 9.992 18.359 -10.32 1 93.56 245 ASN B C 1
ATOM 4473 O O . ASN B 1 245 ? 10.633 19.375 -10.047 1 93.56 245 ASN B O 1
ATOM 4477 N N . GLU B 1 246 ? 9.422 17.594 -9.469 1 93.06 246 GLU B N 1
ATOM 4478 C CA . GLU B 1 246 ? 9.594 17.859 -8.039 1 93.06 246 GLU B CA 1
ATOM 4479 C C . GLU B 1 246 ? 10.875 17.219 -7.52 1 93.06 246 GLU B C 1
ATOM 4481 O O . GLU B 1 246 ? 11.258 17.422 -6.367 1 93.06 246 GLU B O 1
ATOM 4486 N N . GLY B 1 247 ? 11.523 16.484 -8.305 1 94.44 247 GLY B N 1
ATOM 4487 C CA . GLY B 1 247 ? 12.742 15.766 -7.984 1 94.44 247 GLY B CA 1
ATOM 4488 C C . GLY B 1 247 ? 13.031 14.617 -8.945 1 94.44 247 GLY B C 1
ATOM 4489 O O . GLY B 1 247 ? 12.359 14.484 -9.969 1 94.44 247 GLY B O 1
ATOM 4490 N N . ILE B 1 248 ? 14.109 13.906 -8.609 1 95.81 248 ILE B N 1
ATOM 4491 C CA . ILE B 1 248 ? 14.453 12.711 -9.367 1 95.81 248 ILE B CA 1
ATOM 4492 C C . ILE B 1 248 ? 14.328 11.477 -8.477 1 95.81 248 ILE B C 1
ATOM 4494 O O . ILE B 1 248 ? 14.414 11.586 -7.246 1 95.81 248 ILE B O 1
ATOM 4498 N N . CYS B 1 249 ? 14.039 10.359 -9.078 1 96.62 249 CYS B N 1
ATOM 4499 C CA . CYS B 1 249 ? 13.891 9.172 -8.242 1 96.62 249 CYS B CA 1
ATOM 4500 C C . CYS B 1 24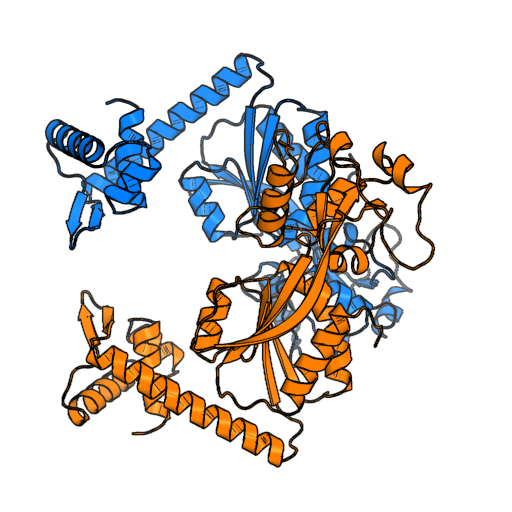9 ? 14.438 7.938 -8.945 1 96.62 249 CYS B C 1
ATOM 4502 O O . CYS B 1 249 ? 14.703 7.969 -10.148 1 96.62 249 CYS B O 1
ATOM 4504 N N . PHE B 1 250 ? 14.703 6.918 -8.117 1 96.94 250 PHE B N 1
ATOM 4505 C CA . PHE B 1 250 ? 15.039 5.59 -8.617 1 96.94 250 PHE B CA 1
ATOM 4506 C C . PHE B 1 250 ? 13.82 4.68 -8.609 1 96.94 250 PHE B C 1
ATOM 4508 O O . PHE B 1 250 ? 13.016 4.711 -7.672 1 96.94 250 PHE B O 1
ATOM 4515 N N . ALA B 1 251 ? 13.68 3.891 -9.68 1 95.88 251 ALA B N 1
ATOM 4516 C CA . ALA B 1 251 ? 12.547 2.971 -9.75 1 95.88 251 ALA B CA 1
ATOM 4517 C C . ALA B 1 251 ? 12.875 1.755 -10.609 1 95.88 251 ALA B C 1
ATOM 4519 O O . ALA B 1 251 ? 13.625 1.862 -11.586 1 95.88 251 ALA B O 1
ATOM 4520 N N . PRO B 1 252 ? 12.305 0.627 -10.188 1 93.88 252 PRO B N 1
ATOM 4521 C CA . PRO B 1 252 ? 12.461 -0.526 -11.078 1 93.88 252 PRO B CA 1
ATOM 4522 C C . PRO B 1 252 ? 11.844 -0.299 -12.453 1 93.88 252 PRO B C 1
ATOM 4524 O O . PRO B 1 252 ? 10.781 0.316 -12.562 1 93.88 252 PRO B O 1
ATOM 4527 N N . GLU B 1 253 ? 12.469 -0.833 -13.422 1 92.19 253 GLU B N 1
ATOM 4528 C CA . GLU B 1 253 ? 12.055 -0.665 -14.812 1 92.19 253 GLU B CA 1
ATOM 4529 C C . GLU B 1 253 ? 10.625 -1.134 -15.023 1 92.19 253 GLU B C 1
ATOM 4531 O O . GLU B 1 253 ? 9.867 -0.528 -15.789 1 92.19 253 GLU B O 1
ATOM 4536 N N . THR B 1 254 ? 10.266 -2.164 -14.391 1 89 254 THR B N 1
ATOM 4537 C CA . THR B 1 254 ? 8.945 -2.752 -14.594 1 89 254 THR B CA 1
ATOM 4538 C C . THR B 1 254 ? 7.848 -1.783 -14.164 1 89 254 THR B C 1
ATOM 4540 O O . THR B 1 254 ? 6.773 -1.75 -14.766 1 89 254 THR B O 1
ATOM 4543 N N . TYR B 1 255 ? 8.062 -1.002 -13.133 1 89.44 255 TYR B N 1
ATOM 4544 C CA . TYR B 1 255 ? 7.086 0.003 -12.727 1 89.44 255 TYR B CA 1
ATOM 4545 C C . TYR B 1 255 ? 6.914 1.067 -13.805 1 89.44 255 TYR B C 1
ATOM 4547 O O . TYR B 1 255 ? 5.789 1.433 -14.156 1 89.44 255 TYR B O 1
ATOM 4555 N N . ILE B 1 256 ? 7.996 1.481 -14.297 1 90.25 256 ILE B N 1
ATOM 4556 C CA . ILE B 1 256 ? 7.984 2.543 -15.297 1 90.25 256 ILE B CA 1
ATOM 4557 C C . ILE B 1 256 ? 7.277 2.053 -16.562 1 90.25 256 ILE B C 1
ATOM 4559 O O . ILE B 1 256 ? 6.445 2.762 -17.125 1 90.25 256 ILE B O 1
ATOM 4563 N N . ARG B 1 257 ? 7.539 0.853 -16.922 1 86.75 257 ARG B N 1
ATOM 4564 C CA . ARG B 1 257 ? 6.988 0.287 -18.156 1 86.75 257 ARG B CA 1
ATOM 4565 C C . ARG B 1 257 ? 5.492 0.037 -18.016 1 86.75 257 ARG B C 1
ATOM 4567 O O . ARG B 1 257 ? 4.754 0.097 -19 1 86.75 257 ARG B O 1
ATOM 4574 N N . ASN B 1 258 ? 5.066 -0.192 -16.828 1 84.56 258 ASN B N 1
ATOM 4575 C CA . ASN B 1 258 ? 3.682 -0.62 -16.656 1 84.56 258 ASN B CA 1
ATOM 4576 C C . ASN B 1 258 ? 2.805 0.523 -16.156 1 84.56 258 ASN B C 1
ATOM 4578 O O . ASN B 1 258 ? 1.63 0.318 -15.836 1 84.56 258 ASN B O 1
ATOM 4582 N N . MET B 1 259 ? 3.314 1.604 -16.016 1 85.31 259 MET B N 1
ATOM 4583 C CA . MET B 1 259 ? 2.545 2.791 -15.656 1 85.31 259 MET B CA 1
ATOM 4584 C C . MET B 1 259 ? 2.244 3.641 -16.891 1 85.31 259 MET B C 1
ATOM 4586 O O . MET B 1 259 ? 3.01 3.637 -17.859 1 85.31 259 MET B O 1
ATOM 4590 N N . THR B 1 260 ? 1.113 4.281 -16.797 1 85.25 260 THR B N 1
ATOM 4591 C CA . THR B 1 260 ? 0.76 5.273 -17.812 1 85.25 260 THR B CA 1
ATOM 4592 C C . THR B 1 260 ? 1.046 6.684 -17.297 1 85.25 260 THR B C 1
ATOM 4594 O O . THR B 1 260 ? 0.738 7.016 -16.156 1 85.25 260 THR B O 1
ATOM 4597 N N . PHE B 1 261 ? 1.69 7.422 -18.203 1 87.88 261 PHE B N 1
ATOM 4598 C CA . PHE B 1 261 ? 2.064 8.789 -17.859 1 87.88 261 PHE B CA 1
ATOM 4599 C C . PHE B 1 261 ? 1.468 9.781 -18.859 1 87.88 261 PHE B C 1
ATOM 4601 O O . PHE B 1 261 ? 1.275 9.453 -20.031 1 87.88 261 PHE B O 1
ATOM 4608 N N . HIS B 1 262 ? 1.118 10.945 -18.312 1 86.56 262 HIS B N 1
ATOM 4609 C CA . HIS B 1 262 ? 0.836 12.031 -19.234 1 86.56 262 HIS B CA 1
ATOM 4610 C C . HIS B 1 262 ? 2.078 12.406 -20.031 1 86.56 262 HIS B C 1
ATOM 4612 O O . HIS B 1 262 ? 2.018 12.547 -21.266 1 86.56 262 HIS B O 1
ATOM 4618 N N . THR B 1 263 ? 3.166 12.586 -19.344 1 88.44 263 THR B N 1
ATOM 4619 C CA . THR B 1 263 ? 4.5 12.781 -19.906 1 88.44 263 THR B CA 1
ATOM 4620 C C . THR B 1 263 ? 5.488 11.789 -19.297 1 88.44 263 THR B C 1
ATOM 4622 O O . THR B 1 263 ? 5.906 11.953 -18.156 1 88.44 263 THR B O 1
ATOM 4625 N N . PRO B 1 264 ? 5.859 10.867 -20.078 1 89.31 264 PRO B N 1
ATOM 4626 C CA . PRO B 1 264 ? 6.77 9.859 -19.531 1 89.31 264 PRO B CA 1
ATOM 4627 C C . PRO B 1 264 ? 8.094 10.453 -19.047 1 89.31 264 PRO B C 1
ATOM 4629 O O . PRO B 1 264 ? 8.602 11.398 -19.656 1 89.31 264 PRO B O 1
ATOM 4632 N N . PRO B 1 265 ? 8.57 9.898 -18.031 1 94 265 PRO B N 1
ATOM 4633 C CA . PRO B 1 265 ? 9.883 10.359 -17.578 1 94 265 PRO B CA 1
ATOM 4634 C C . PRO B 1 265 ? 11.016 9.906 -18.5 1 94 265 PRO B C 1
ATOM 4636 O O . PRO B 1 265 ? 10.844 8.953 -19.281 1 94 265 PRO B O 1
ATOM 4639 N N . VAL B 1 266 ? 12.109 10.688 -18.438 1 94 266 VAL B N 1
ATOM 4640 C CA . VAL B 1 266 ? 13.352 10.25 -19.062 1 94 266 VAL B CA 1
ATOM 4641 C C . VAL B 1 266 ? 14.141 9.367 -18.109 1 94 266 VAL B C 1
ATOM 4643 O O . VAL B 1 266 ? 14.359 9.734 -16.953 1 94 266 VAL B O 1
ATOM 4646 N N . CYS B 1 267 ? 14.508 8.203 -18.594 1 95.06 267 CYS B N 1
ATOM 4647 C CA . CYS B 1 267 ? 15.133 7.227 -17.719 1 95.06 267 CYS B CA 1
ATOM 4648 C C . CYS B 1 267 ? 16.594 7.02 -18.078 1 95.06 267 CYS B C 1
ATOM 4650 O O . CYS B 1 267 ? 16.969 7.113 -19.25 1 95.06 267 CYS B O 1
ATOM 4652 N N . PHE B 1 268 ? 17.391 6.781 -17.094 1 95.06 268 PHE B N 1
ATOM 4653 C CA . PHE B 1 268 ? 18.812 6.488 -17.25 1 95.06 268 PHE B CA 1
ATOM 4654 C C . PHE B 1 268 ? 19.172 5.168 -16.562 1 95.06 268 PHE B C 1
ATOM 4656 O O . PHE B 1 268 ? 18.672 4.863 -15.484 1 95.06 268 PHE B O 1
ATOM 4663 N N . SER B 1 269 ? 20.078 4.461 -17.234 1 94.81 269 SER B N 1
ATOM 4664 C CA . SER B 1 269 ? 20.719 3.334 -16.562 1 94.81 269 SER B CA 1
ATOM 4665 C C . SER B 1 269 ? 21.719 3.812 -15.516 1 94.81 269 SER B C 1
ATOM 4667 O O . SER B 1 269 ? 22.453 4.773 -15.742 1 94.81 269 SER B O 1
ATOM 4669 N N . LEU B 1 270 ? 21.672 3.131 -14.414 1 95.38 270 LEU B N 1
ATOM 4670 C CA . LEU B 1 270 ? 22.641 3.484 -13.391 1 95.38 270 LEU B CA 1
ATOM 4671 C C . LEU B 1 270 ? 24.016 2.906 -13.719 1 95.38 270 LEU B C 1
ATOM 4673 O O . LEU B 1 270 ? 25 3.219 -13.047 1 95.38 270 LEU B O 1
ATOM 4677 N N . ASN B 1 271 ? 24.078 2.115 -14.664 1 92.12 271 ASN B N 1
ATOM 4678 C CA . ASN B 1 271 ? 25.297 1.517 -15.18 1 92.12 271 ASN B CA 1
ATOM 4679 C C . ASN B 1 271 ? 26.141 0.893 -14.062 1 92.12 271 ASN B C 1
ATOM 4681 O O . ASN B 1 271 ? 27.328 1.173 -13.945 1 92.12 271 ASN B O 1
ATOM 4685 N N . ASP B 1 272 ? 25.484 0.239 -13.195 1 94.38 272 ASP B N 1
ATOM 4686 C CA . ASP B 1 272 ? 26.062 -0.487 -12.07 1 94.38 272 ASP B CA 1
ATOM 4687 C C . ASP B 1 272 ? 25.5 -1.898 -11.977 1 94.38 272 ASP B C 1
ATOM 4689 O O . ASP B 1 272 ? 24.281 -2.086 -12.016 1 94.38 272 ASP B O 1
ATOM 4693 N N . PRO B 1 273 ? 26.406 -2.879 -11.922 1 93.44 273 PRO B N 1
ATOM 4694 C CA . PRO B 1 273 ? 25.938 -4.262 -11.875 1 93.44 273 PRO B CA 1
ATOM 4695 C C . PRO B 1 273 ? 25.062 -4.543 -10.648 1 93.44 273 PRO B C 1
ATOM 4697 O O . PRO B 1 273 ? 24.312 -5.531 -10.633 1 93.44 273 PRO B O 1
ATOM 4700 N N . GLU B 1 274 ? 25.125 -3.678 -9.656 1 94.94 274 GLU B N 1
ATOM 4701 C CA . GLU B 1 274 ? 24.344 -3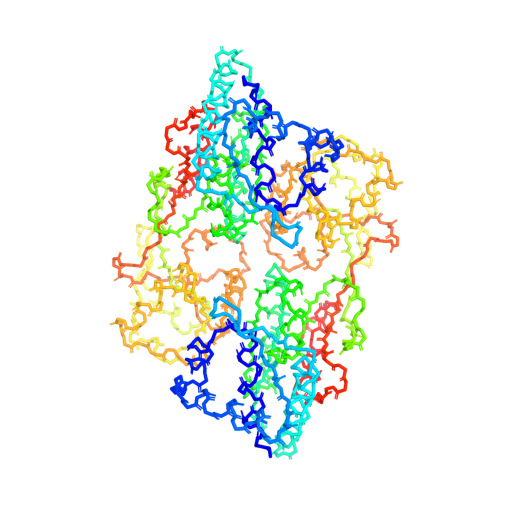.875 -8.438 1 94.94 274 GLU B CA 1
ATOM 4702 C C . GLU B 1 274 ? 22.984 -3.176 -8.531 1 94.94 274 GLU B C 1
ATOM 4704 O O . GLU B 1 274 ? 22.156 -3.285 -7.625 1 94.94 274 GLU B O 1
ATOM 4709 N N . ALA B 1 275 ? 22.75 -2.523 -9.633 1 95.94 275 ALA B N 1
ATOM 4710 C CA . ALA B 1 275 ? 21.516 -1.758 -9.797 1 95.94 275 ALA B CA 1
ATOM 4711 C C . ALA B 1 275 ? 20.391 -2.631 -10.352 1 95.94 275 ALA B C 1
ATOM 4713 O O . ALA B 1 275 ? 19.719 -2.246 -11.305 1 95.94 275 ALA B O 1
ATOM 4714 N N . PHE B 1 276 ? 20.25 -3.781 -9.688 1 94.69 276 PHE B N 1
ATOM 4715 C CA . PHE B 1 276 ? 19.219 -4.723 -10.086 1 94.69 276 PHE B CA 1
ATOM 4716 C C . PHE B 1 276 ? 18.484 -5.277 -8.867 1 94.69 276 PHE B C 1
ATOM 4718 O O . PHE B 1 276 ? 19.094 -5.477 -7.812 1 94.69 276 PHE B O 1
ATOM 4725 N N . ALA B 1 277 ? 17.219 -5.449 -9.055 1 92.88 277 ALA B N 1
ATOM 4726 C CA . ALA B 1 277 ? 16.422 -6.141 -8.047 1 92.88 277 ALA B CA 1
ATOM 4727 C C . ALA B 1 277 ? 15.984 -7.516 -8.539 1 92.88 277 ALA B C 1
ATOM 4729 O O . ALA B 1 277 ? 15.594 -7.668 -9.703 1 92.88 277 ALA B O 1
ATOM 4730 N N . THR B 1 278 ? 16.094 -8.469 -7.676 1 92.62 278 THR B N 1
ATOM 4731 C CA . THR B 1 278 ? 15.664 -9.82 -8 1 92.62 278 THR B CA 1
ATOM 4732 C C . THR B 1 278 ? 14.344 -10.156 -7.309 1 92.62 278 THR B C 1
ATOM 4734 O O . THR B 1 278 ? 14.227 -10.016 -6.09 1 92.62 278 THR B O 1
ATOM 4737 N N . THR B 1 279 ? 13.414 -10.508 -8.133 1 93.06 279 THR B N 1
ATOM 4738 C CA . THR B 1 279 ? 12.125 -10.922 -7.586 1 93.06 279 THR B CA 1
ATOM 4739 C C . THR B 1 279 ? 12.008 -12.438 -7.559 1 93.06 279 THR B C 1
ATOM 4741 O O . THR B 1 279 ? 12.328 -13.109 -8.547 1 93.06 279 THR B O 1
ATOM 4744 N N . MET B 1 280 ? 11.539 -12.93 -6.41 1 93.75 280 MET B N 1
ATOM 4745 C CA . MET B 1 280 ? 11.445 -14.375 -6.223 1 93.75 280 MET B CA 1
ATOM 4746 C C . MET B 1 280 ? 10 -14.797 -5.945 1 93.75 280 MET B C 1
ATOM 4748 O O . MET B 1 280 ? 9.195 -13.992 -5.473 1 93.75 280 MET B O 1
ATOM 4752 N N . ILE B 1 281 ? 9.719 -15.969 -6.328 1 95.44 281 ILE B N 1
ATOM 4753 C CA . ILE B 1 281 ? 8.539 -16.672 -5.848 1 95.44 281 ILE B CA 1
ATOM 4754 C C . ILE B 1 281 ? 8.953 -17.766 -4.867 1 95.44 281 ILE B C 1
ATOM 4756 O O . ILE B 1 281 ? 9.914 -18.5 -5.117 1 95.44 281 ILE B O 1
ATOM 4760 N N . THR B 1 282 ? 8.266 -17.766 -3.762 1 94.62 282 THR B N 1
ATOM 4761 C CA . THR B 1 282 ? 8.633 -18.656 -2.666 1 94.62 282 THR B CA 1
ATOM 4762 C C . THR B 1 282 ? 7.461 -19.562 -2.287 1 94.62 282 THR B C 1
ATOM 4764 O O . THR B 1 282 ? 6.309 -19.125 -2.279 1 94.62 282 THR B O 1
ATOM 4767 N N . TYR B 1 283 ? 7.789 -20.75 -1.99 1 93.25 283 TYR B N 1
ATOM 4768 C CA . TYR B 1 283 ? 6.801 -21.734 -1.541 1 93.25 283 TYR B CA 1
ATOM 4769 C C . TYR B 1 283 ? 7.434 -22.75 -0.611 1 93.25 283 TYR B C 1
ATOM 4771 O O . TYR B 1 283 ? 8.648 -22.766 -0.423 1 93.25 283 TYR B O 1
ATOM 4779 N N . ARG B 1 284 ? 6.613 -23.516 0.049 1 88.5 284 ARG B N 1
ATOM 4780 C CA . ARG B 1 284 ? 7.102 -24.469 1.04 1 88.5 284 ARG B CA 1
ATOM 4781 C C . ARG B 1 284 ? 7.945 -25.562 0.383 1 88.5 284 ARG B C 1
ATOM 4783 O O . ARG B 1 284 ? 7.594 -26.062 -0.683 1 88.5 284 ARG B O 1
ATOM 4790 N N . LYS B 1 285 ? 8.992 -25.875 1.054 1 87 285 LYS B N 1
ATOM 4791 C CA . LYS B 1 285 ? 9.852 -26.938 0.555 1 87 285 LYS B CA 1
ATOM 4792 C C . LYS B 1 285 ? 9.117 -28.281 0.531 1 87 285 LYS B C 1
ATOM 4794 O O . LYS B 1 285 ? 8.461 -28.641 1.507 1 87 285 LYS B O 1
ATOM 4799 N N . GLY B 1 286 ? 9.156 -28.922 -0.612 1 82.06 286 GLY B N 1
ATOM 4800 C CA . GLY B 1 286 ? 8.516 -30.219 -0.738 1 82.06 286 GLY B CA 1
ATOM 4801 C C . GLY B 1 286 ? 7.043 -30.125 -1.087 1 82.06 286 GLY B C 1
ATOM 4802 O O . GLY B 1 286 ? 6.375 -31.156 -1.246 1 82.06 286 GLY B O 1
ATOM 4803 N N . ALA B 1 287 ? 6.551 -28.984 -1.149 1 83.81 287 ALA B N 1
ATOM 4804 C CA . ALA B 1 287 ? 5.145 -28.812 -1.506 1 83.81 287 ALA B CA 1
ATOM 4805 C C . ALA B 1 287 ? 4.867 -29.359 -2.904 1 83.81 287 ALA B C 1
ATOM 4807 O O . ALA B 1 287 ? 5.691 -29.219 -3.809 1 83.81 287 ALA B O 1
ATOM 4808 N N . TYR B 1 288 ? 3.742 -29.969 -3.027 1 82.19 288 TYR B N 1
ATOM 4809 C CA . TYR B 1 288 ? 3.287 -30.375 -4.352 1 82.19 288 TYR B CA 1
ATOM 4810 C C . TYR B 1 288 ? 2.803 -29.172 -5.156 1 82.19 288 TYR B C 1
ATOM 4812 O O . TYR B 1 288 ? 1.927 -28.438 -4.711 1 82.19 288 TYR B O 1
ATOM 4820 N N . LEU B 1 289 ? 3.346 -29.062 -6.34 1 87.25 289 LEU B N 1
ATOM 4821 C CA . LEU B 1 289 ? 2.918 -28 -7.25 1 87.25 289 LEU B CA 1
ATOM 4822 C C . LEU B 1 289 ? 2.002 -28.547 -8.336 1 87.25 289 LEU B C 1
ATOM 4824 O O . LEU B 1 289 ? 2.459 -29.266 -9.234 1 87.25 289 LEU B O 1
ATOM 4828 N N . SER B 1 290 ? 0.792 -28.188 -8.242 1 84.69 290 SER B N 1
ATOM 4829 C CA . SER B 1 290 ? -0.167 -28.578 -9.273 1 84.69 290 SER B CA 1
ATOM 4830 C C . SER B 1 290 ? 0.204 -27.984 -10.625 1 84.69 290 SER B C 1
ATOM 4832 O O . SER B 1 290 ? 1.071 -27.109 -10.711 1 84.69 290 SER B O 1
ATOM 4834 N N . ALA B 1 291 ? -0.42 -28.484 -11.664 1 85.25 291 ALA B N 1
ATOM 4835 C CA . ALA B 1 291 ? -0.167 -27.984 -13.016 1 85.25 291 ALA B CA 1
ATOM 4836 C C . ALA B 1 291 ? -0.472 -26.5 -13.117 1 85.25 291 ALA B C 1
ATOM 4838 O O . ALA B 1 291 ? 0.296 -25.734 -13.719 1 85.25 291 ALA B O 1
ATOM 4839 N N . TYR B 1 292 ? -1.578 -26.078 -12.539 1 89.06 292 TYR B N 1
ATOM 4840 C CA . TYR B 1 292 ? -1.948 -24.672 -12.609 1 89.06 292 TYR B CA 1
ATOM 4841 C C . TYR B 1 292 ? -1 -23.812 -11.781 1 89.06 292 TYR B C 1
ATOM 4843 O O . TYR B 1 292 ? -0.746 -22.656 -12.117 1 89.06 292 TYR B O 1
ATOM 4851 N N . ALA B 1 293 ? -0.46 -24.406 -10.695 1 92.62 293 ALA B N 1
ATOM 4852 C CA . ALA B 1 293 ? 0.546 -23.688 -9.914 1 92.62 293 ALA B CA 1
ATOM 4853 C C . ALA B 1 293 ? 1.815 -23.469 -10.734 1 92.62 293 ALA B C 1
ATOM 4855 O O . ALA B 1 293 ? 2.396 -22.375 -10.703 1 92.62 293 ALA B O 1
ATOM 4856 N N . GLN B 1 294 ? 2.234 -24.469 -11.43 1 93.06 294 GLN B N 1
ATOM 4857 C CA . GLN B 1 294 ? 3.408 -24.359 -12.289 1 93.06 294 GLN B CA 1
ATOM 4858 C C . GLN B 1 294 ? 3.176 -23.359 -13.414 1 93.06 294 GLN B C 1
ATOM 4860 O O . GLN B 1 294 ? 4.074 -22.594 -13.758 1 93.06 294 GLN B O 1
ATOM 4865 N N . ASP B 1 295 ? 1.984 -23.406 -13.922 1 93.94 295 ASP B N 1
ATOM 4866 C CA . ASP B 1 295 ? 1.645 -22.438 -14.969 1 93.94 295 ASP B CA 1
ATOM 4867 C C . ASP B 1 295 ? 1.661 -21.016 -14.438 1 93.94 295 ASP B C 1
ATOM 4869 O O . ASP B 1 295 ? 2.068 -20.094 -15.141 1 93.94 295 ASP B O 1
ATOM 4873 N N . PHE B 1 296 ? 1.218 -20.859 -13.227 1 95.56 296 PHE B N 1
ATOM 4874 C CA . PHE B 1 296 ? 1.281 -19.531 -12.609 1 95.56 296 PHE B CA 1
ATOM 4875 C C . PHE B 1 296 ? 2.717 -19.031 -12.57 1 95.56 296 PHE B C 1
ATOM 4877 O O . PHE B 1 296 ? 2.986 -17.875 -12.93 1 95.56 296 PHE B O 1
ATOM 4884 N N . ILE B 1 297 ? 3.605 -19.859 -12.125 1 96.62 297 ILE B N 1
ATOM 4885 C CA . ILE B 1 297 ? 5.016 -19.5 -12.023 1 96.62 297 ILE B CA 1
ATOM 4886 C C . ILE B 1 297 ? 5.547 -19.109 -13.406 1 96.62 297 ILE B C 1
ATOM 4888 O O . ILE B 1 297 ? 6.246 -18.109 -13.547 1 96.62 297 ILE B O 1
ATOM 4892 N N . ARG B 1 298 ? 5.188 -19.844 -14.391 1 95.69 298 ARG B N 1
ATOM 4893 C CA . ARG B 1 298 ? 5.637 -19.578 -15.758 1 95.69 298 ARG B CA 1
ATOM 4894 C C . ARG B 1 298 ? 5.129 -18.219 -16.25 1 95.69 298 ARG B C 1
ATOM 4896 O O . ARG B 1 298 ? 5.895 -17.438 -16.812 1 95.69 298 ARG B O 1
ATOM 4903 N N . ILE B 1 299 ? 3.898 -17.938 -16.031 1 95.25 299 ILE B N 1
ATOM 4904 C CA . ILE B 1 299 ? 3.291 -16.672 -16.438 1 95.25 299 ILE B CA 1
ATOM 4905 C C . ILE B 1 299 ? 3.967 -15.508 -15.711 1 95.25 299 ILE B C 1
ATOM 4907 O O . ILE B 1 299 ? 4.258 -14.477 -16.312 1 95.25 299 ILE B O 1
ATOM 4911 N N . ALA B 1 300 ? 4.195 -15.695 -14.422 1 95.56 300 ALA B N 1
ATOM 4912 C CA . ALA B 1 300 ? 4.844 -14.664 -13.625 1 95.56 300 ALA B CA 1
ATOM 4913 C C . ALA B 1 300 ? 6.25 -14.367 -14.141 1 95.56 300 ALA B C 1
ATOM 4915 O O . ALA B 1 300 ? 6.691 -13.219 -14.141 1 95.56 300 ALA B O 1
ATOM 4916 N N . LYS B 1 301 ? 6.918 -15.375 -14.617 1 95.12 301 LYS B N 1
ATOM 4917 C CA . LYS B 1 301 ? 8.25 -15.203 -15.18 1 95.12 301 LYS B CA 1
ATOM 4918 C C . LYS B 1 301 ? 8.195 -14.406 -16.484 1 95.12 301 LYS B C 1
ATOM 4920 O O . LYS B 1 301 ? 9.078 -13.586 -16.75 1 95.12 301 LYS B O 1
ATOM 4925 N N . GLU B 1 302 ? 7.211 -14.594 -17.25 1 92.81 302 GLU B N 1
ATOM 4926 C CA . GLU B 1 302 ? 7.055 -13.906 -18.531 1 92.81 302 GLU B CA 1
ATOM 4927 C C . GLU B 1 302 ? 6.863 -12.406 -18.328 1 92.81 302 GLU B C 1
ATOM 4929 O O . GLU B 1 302 ? 7.27 -11.602 -19.156 1 92.81 302 GLU B O 1
ATOM 4934 N N . TYR B 1 303 ? 6.273 -12.055 -17.25 1 89.94 303 TYR B N 1
ATOM 4935 C CA . TYR B 1 303 ? 6.117 -10.648 -16.906 1 89.94 303 TYR B CA 1
ATOM 4936 C C . TYR B 1 303 ? 7.461 -9.938 -16.891 1 89.94 303 TYR B C 1
ATOM 4938 O O . TYR B 1 303 ? 7.578 -8.805 -17.375 1 89.94 303 TYR B O 1
ATOM 4946 N N . PHE B 1 304 ? 8.422 -10.547 -16.328 1 89.31 304 PHE B N 1
ATOM 4947 C CA . PHE B 1 304 ? 9.727 -9.914 -16.172 1 89.31 304 PHE B CA 1
ATOM 4948 C C . PHE B 1 304 ? 10.492 -9.938 -17.5 1 89.31 304 PHE B C 1
ATOM 4950 O O . PHE B 1 304 ? 11.43 -9.164 -17.688 1 89.31 304 PHE B O 1
ATOM 4957 N N . LYS B 1 305 ? 10.109 -10.766 -18.375 1 83.44 305 LYS B N 1
ATOM 4958 C CA . LYS B 1 305 ? 10.75 -10.812 -19.688 1 83.44 305 LYS B CA 1
ATOM 4959 C C . LYS B 1 305 ? 10.172 -9.75 -20.625 1 83.44 305 LYS B C 1
ATOM 4961 O O . LYS B 1 305 ? 10.789 -9.406 -21.625 1 83.44 305 LYS B O 1
ATOM 4966 N N . GLY B 1 306 ? 9.195 -9.023 -20.188 1 73.75 306 GLY B N 1
ATOM 4967 C CA . GLY B 1 306 ? 8.586 -7.98 -21 1 73.75 306 GLY B CA 1
ATOM 4968 C C . GLY B 1 306 ? 7.852 -8.508 -22.219 1 73.75 306 GLY B C 1
ATOM 4969 O O . GLY B 1 306 ? 7.59 -7.766 -23.156 1 73.75 306 GLY B O 1
ATOM 4970 N N . THR B 1 307 ? 7.715 -9.797 -22.297 1 52.56 307 THR B N 1
ATOM 4971 C CA . THR B 1 307 ? 7.113 -10.391 -23.484 1 52.56 307 THR B CA 1
ATOM 4972 C C . THR B 1 307 ? 5.59 -10.375 -23.391 1 52.56 307 THR B C 1
ATOM 4974 O O . THR B 1 307 ? 5.027 -10.695 -22.344 1 52.56 307 THR B O 1
ATOM 4977 N N . SER B 1 308 ? 4.844 -9.453 -24.141 1 48.44 308 SER B N 1
ATOM 4978 C CA . SER B 1 308 ? 3.389 -9.484 -24.266 1 48.44 308 SER B CA 1
ATOM 4979 C C . SER B 1 308 ? 2.875 -10.906 -24.438 1 48.44 308 SER B C 1
ATOM 4981 O O . SER B 1 308 ? 3.477 -11.711 -25.141 1 48.44 308 SER B O 1
ATOM 4983 N N . LEU B 1 309 ? 2.141 -11.375 -23.484 1 43.66 309 LEU B N 1
ATOM 4984 C CA . LEU B 1 309 ? 1.523 -12.664 -23.797 1 43.66 309 LEU B CA 1
ATOM 4985 C C . LEU B 1 309 ? 0.589 -12.547 -24.984 1 43.66 309 LEU B C 1
ATOM 4987 O O . LEU B 1 309 ? 0.001 -11.484 -25.219 1 43.66 309 LEU B O 1
#

Organism: Clostridium scindens (strain ATCC 35704 / DSM 5676 / VPI 13733 / 19) (NCBI:txid411468)

Secondary structure (DSSP, 8-state):
--HHHHHHHHHHHHHS-HHHHHHHHTS-HHHHHHHHHHHHHHHTS-SEEEETTEEEE-HHHHHHHHHHHHHHHHHHHHHHHHHHHTT---EEEEEEE-GGGHHHHHHHHHHHHHHH-TTEEEEEEE--HHHHHHHHHTTS-SEEEEES-PPPTTEEEEEEEEEEEEEEE-TTSGGGGGTGGG--TTS-PPBP-GGGGTT--EEE--TTSHHHHHHHHHHHHTT---SS-EE-S-HHHHHHHHHTTS-EEEEEHHHHHHS--SSPPEEEE---TT-EEEEEEEEETT----HHHHHHHHHHHHHHHT---/--HHHHHHHHHHHHHS-HHHHHHHHTS-HHHHHHHHHHHHHHHTS-SEEEETTEEEE-HHHHHHHHHHHHHHHHHHHHHHHHHHHTT---EEEEEEE-GGGHHHHHHHHHHHHHHH-TTEEEEEEE--HHHHHHHHHTTS-SEEEEES-PPPTTEEEEEEEEEEEEEEE-TTSGGGGGTGGG--TTSPPPBP-GGGGTT--EEE--TTSHHHHHHHHHHHHTT---SS-EE-S-HHHHHHHHHTTS-EEEEEHHHHHHS--SSPPEEEE---TT-EEEEEEEEETT----HHHHHHHHHHHHHHHT---

Foldseek 3Di:
DDLLLLLLLVLCQVVLALCRSCVVSVHHSVVSVVSQVVVCVVVVHHQFDQDPRGTHGDPVVVVSNVVSLVVNLVVVQVVQVVCLVVVVLAEEAEEEDAPQCCLQQVVQQVVVLCVVRVRYHYHYHHDDPVVVVVCQSNVVHFKYKDWDDDDDPQKDKDWLAKWFKKKWAACPDPQVVVQVPPPPDPPDFAEDDLVVCQPWAEAAEDCVGPQRVLVVVVCVVSVHDHDPHHYDNHPVVRQVCRNVRVTMYIDTPSVLVRDDDPGRTRIHGNPDPSRMIIMIMMHGPPRNQRPSNVVSSVSSSVSNVVDRD/DDLLLLLLLVLCQVVLALCRSCVVSVHHSVVSVVSQVVVCVVVVHHQFDQDPRGTHGDPVVVVSNVVSQVVNLVVVQVVQVVCLVVVVLAEEAEEEDAPQCCLQQVVQQVVVLCVVRVRYHYHYHHDDPVVVVVCQSNVVHFKYKDWDDDDDPQKDKDWLAKWFKKKWAACPDPQVVVQVPPPPDPPDFAADDLVVCQPWAEAAEDCVGPQRVLVVVVCVVSVHDHDPHHYDNHPVVRQVCRNVRVTMYIDTPSVLVRDDDPGRTRIHGNPDPSRMIIMIMMHGPPRNQRPSNVVSSVSSSVSNVVDRD

Sequence (618 aa):
MNIHELNYVLCIAKHQNMTKAARELYISQPTLSKHLGKLERELGIKLFNRVDNCYIPTYAGRRYMEYASRVLELTRNWEKELEDLRSLNDGELNVAFPLMRSSCMIPWILPAFRQLHPNIRLNFLEETYAIQERLLNDGRIDFAIFSGGDPNPKLEYEVLGQEEILLAVSADNPLAKDAACDLLKEGGYPPVDWSKLHNEKFILHHPEQNTGAITGHLLKKHGITPTVPFYTRNTQAALLLVQQNEGICFAPETYIRNMTFHTPPVCFSLNDPEAFATTMITYRKGAYLSAYAQDFIRIAKEYFKGTSLMNIHELNYVLCIAKHQNMTKAARELYISQPTLSKHLGKLERELGIKLFNRVDNCYIPTYAGRRYMEYASRVLELTRNWEKELEDLRSLNDGELNVAFPLMRSSCMIPWILPAFRQLHPNIRLNFLEETYAIQERLLNDGRIDFAIFSGGDPNPKLEYEVLGQEEILLAVSADNPLAKDAACDLLKEGGYPPVDWSKLHNEKFILHHPEQNTGAITGHLLKKHGITPTVPFYTRNTQAALLLVQQNEGICFAPETYIRNMTFHTPPVCFSLNDPEAFATTMITYRKGAYLSAYAQDFIRIAKEYFKGTSL